Protein AF-0000000071207502 (afdb_homodimer)

pLDDT: mean 85.52, std 15.7, range [25.8, 98.62]

Nearest PDB structures (foldseek):
  4bac-assembly1_A-2  TM=7.062E-01  e=2.175E-16  Human spumaretrovirus
  8w2r-assembly1_I  TM=6.306E-01  e=4.645E-10  Human immunodeficiency virus 1
  8fnl-assembly1_G  TM=6.387E-01  e=2.301E-09  Homo sapiens
  8fno-assembly1_G  TM=5.955E-01  e=3.635E-09  Homo sapiens
  6put-assembly1_A-2  TM=7.379E-01  e=1.257E-07  Saccharolobus solfataricus P2

Foldseek 3Di:
DPPPPPPPPPPPPPPPPLDDLLRVLCCQACPPPHQNHLHALVRSQVVSVVSPDHSVNSVQNLLADCSHLQQPFFDDDDDDDDDADDFWQQEKEKDKDADQVLLVQEVQFGIWIWIATRLLRQIDIDTFNDLAQVRLLVSVVCVCVVVVGHHQEYEYAPDVSCVDPSNVVSCVVVNYHYDYADDPCGGVSVVVVSVVLVVVQVVVCVVVVGSYCNVCNVVSSVVQQQDADPQQRGHSVPDDRVCSVVSSCSNPVPPPPPPPDPQDDPDAFFFKKWFADDPDPPDDSRGRRTFLFIKTFHHWADDVPIWTWIAHPVRHTDPHIHGPSGIGTHDDDPPDDFAFPDFDDWDPDDPVGHTWTFTDGPRDDPVPTDIDHPVPHDPD/DPPPPDPPPPPPPPPPPLDDLLRVLCCQACPPVHQCHLHALVRSQVVSVVSPDHSVNSVQNLLADCSHLQQPFFDDDDDDDDDADDFWQQEKEKDKDADQVLLVQEVQFGIWIWIATRLLRQIDIDTFNDLAQVRNLVSVVCVCVVVVGHHQEYEYAPDVSCVDPSNVVSCVVVNYHYDYADDPCGRVSVVVVSVVLVVVQVVVCVVVVHSYCNVCNVVSSVVQQQDADPQQRGHSVPDDRVCSVVSSCSNPVPPPPPPPDDLDDPDAFFFKKWFADDPDPDDDSRGRRTFLFIKTFHHWDDDVNIWTWIAHPVRHTDPHIHGPSGIGTHDDDPPDDFAFPDFDDWDPDDPVGHTWTFTDGPRDDPVPTDIDHPVPHDPD

InterPro domains:
  IPR000953 Chromo/chromo shadow domain [PS50013] (338-380)
  IPR000953 Chromo/chromo shadow domain [SM00298] (337-380)
  IPR001584 Integrase, catalytic core [PF00665] (90-178)
  IPR001584 Integrase, catalytic core [PS50994] (69-244)
  IPR012337 Ribonuclease H-like superfamily [SSF53098] (81-236)
  IPR016197 Chromo-like domain superfamily [SSF54160] (331-378)
  IPR023780 Chromo domain [PF00385] (338-379)
  IPR036397 Ribonuclease H superfamily [G3DSA:3.30.420.10] (86-268)

Sequence (760 aa):
MAPRKKKTNWTRAKKKKKKSPSDILQETFYDPQAPAGYAGADQVRRQARRSGVKPQQVDQWLRRQPGYTLHRPVRRRFGRRRVRVDGLDEQWQADLADVRKLSQANDGNEYLLIALDVLSRYAFVRPIKKKNAATVARAFEDIFEESDRQPDALQTDEGTEFLNSTLRGVLKERGIRHFVVYGDTKAQIVERFIRTFKNRMWRYFTAHNTHRYMDILQDLVKGYNAGFHRSIQRSPDSVTHANAQDVWRHLYAEPEKPKKRRRRYRFKPGDQVRLSKKAEAFKKGYTPGWTEEIFVVQRRVPGWPPLYKIKEWDGTPLSGSFYEAELQPVTVDETDTFRVEEVIRRRRATRTRPAEVLVKWRGWPDKYNSWIPESNVQETMAPRKKKTNWTRAKKKKKKSPSDILQETFYDPQAPAGYAGADQVRRQARRSGVKPQQVDQWLRRQPGYTLHRPVRRRFGRRRVRVDGLDEQWQADLADVRKLSQANDGNEYLLIALDVLSRYAFVRPIKKKNAATVARAFEDIFEESDRQPDALQTDEGTEFLNSTLRGVLKERGIRHFVVYGDTKAQIVERFIRTFKNRMWRYFTAHNTHRYMDILQDLVKGYNAGFHRSIQRSPDSVTHANAQDVWRHLYAEPEKPKKRRRRYRFKPGDQVRLSKKAEAFKKGYTPGWTEEIFVVQRRVPGWPPLYKIKEWDGTPLSGSFYEAELQPVTVDETDTFRVEEVIRRRRATRTRPAEVLVKWRGWPDKYNSWIPESNVQET

Secondary structure (DSSP, 8-state):
--------------------HHHHHHHHHH-TTSTTTT--HHHHHHHHHTTT--HHHHHHHHTT-HHHHTTSPPP-----PPP---STTSEEEEEEEE-GGGGGGGTT--EEEEEEETTT--EEEEEES--SHHHHHHHHHHHHHHHT---SEEEE-S-TTTSSHHHHHHHHHTTPEEEE--STTTTHHHHHHHHHHHHHHHHHHHHHT----TTTHHHHHHHHHHS-BTTTTB-GGG--TTTHHHHHHHHHTS-----SS----S--TT-EEEEBPP--TT--TTS--B-SS-EEEEEEE-SSS-EEEEE-TTSPBPSS-EEGGGEEE----TTPPPPEEEEEEEE---SSS--EEEEEETTS-GGG-EEEEGGG----/--------------------HHHHHHHHHH-TTSTTTT--HHHHHHHHHTTT--HHHHHHHHTT-HHHHTTSPPP-----PPP---STTSEEEEEEEE-GGGGGGGTT--EEEEEEETTT--EEEEEES--SHHHHHHHHHHHHHHHT---SEEEE-S-TTTSSHHHHHHHHHTTPEEEE--STTTTHHHHHHHHHHHHHHHHHHHHHT----TTTHHHHHHHHHHS-BTTTTB-GGG--TTTHHHHHHHHHTS-----SS----S--TT-EEEEBPP--TT--TTS--B-SS-EEEEEEE-SSS-EEEEE-TTSPBPSS-EEGGGEEE----TTPPPPEEEEEEEE---SSS--EEEEEETTS-GGG-EEEEGGG----

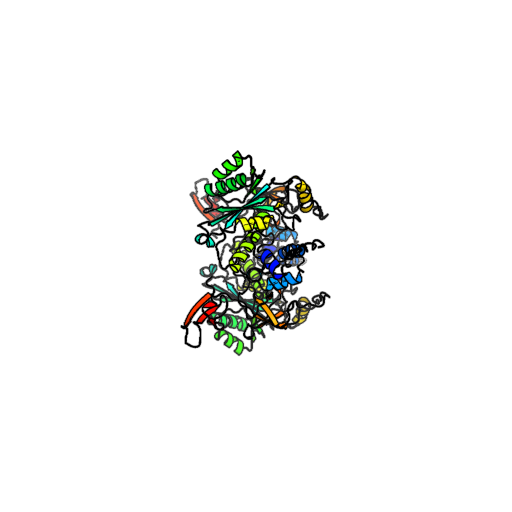Structure (mmCIF, N/CA/C/O backbone):
data_AF-0000000071207502-model_v1
#
loop_
_entity.id
_entity.type
_entity.pdbx_description
1 polymer 'Integrase catalytic domain-containing protein'
#
loop_
_atom_site.group_PDB
_atom_site.id
_atom_site.type_symbol
_atom_site.label_atom_id
_atom_site.label_alt_id
_atom_site.label_comp_id
_atom_site.label_asym_id
_atom_site.label_entity_id
_atom_site.label_seq_id
_atom_site.pdbx_PDB_ins_code
_atom_site.Cartn_x
_atom_site.Cartn_y
_atom_site.Cartn_z
_atom_site.occupancy
_atom_site.B_iso_or_equiv
_atom_site.auth_seq_id
_atom_site.auth_comp_id
_atom_site.auth_asym_id
_atom_site.auth_atom_id
_atom_site.pdbx_PDB_model_num
ATOM 1 N N . MET A 1 1 ? -0.063 92.562 19.547 1 25.8 1 MET A N 1
ATOM 2 C CA . MET A 1 1 ? 0.577 91.312 19.844 1 25.8 1 MET A CA 1
ATOM 3 C C . MET A 1 1 ? -0.204 90.125 19.219 1 25.8 1 MET A C 1
ATOM 5 O O . MET A 1 1 ? -1.366 89.875 19.562 1 25.8 1 MET A O 1
ATOM 9 N N . ALA A 1 2 ? 0.016 89.812 17.953 1 35.31 2 ALA A N 1
ATOM 10 C CA . ALA A 1 2 ? -0.794 88.875 17.125 1 35.31 2 ALA A CA 1
ATOM 11 C C . ALA A 1 2 ? -0.764 87.438 17.672 1 35.31 2 ALA A C 1
ATOM 13 O O . ALA A 1 2 ? 0.264 87 18.172 1 35.31 2 ALA A O 1
ATOM 14 N N . PRO A 1 3 ? -1.885 86.812 18.094 1 35.97 3 PRO A N 1
ATOM 15 C CA . PRO A 1 3 ? -1.936 85.5 18.719 1 35.97 3 PRO A CA 1
ATOM 16 C C . PRO A 1 3 ? -1.235 84.438 17.891 1 35.97 3 PRO A C 1
ATOM 18 O O . PRO A 1 3 ? -1.296 84.438 16.672 1 35.97 3 PRO A O 1
ATOM 21 N N . ARG A 1 4 ? -0.029 83.938 18.281 1 36.47 4 ARG A N 1
ATOM 22 C CA . ARG A 1 4 ? 0.771 82.875 17.656 1 36.47 4 ARG A CA 1
ATOM 23 C C . ARG A 1 4 ? -0.052 81.625 17.438 1 36.47 4 ARG A C 1
ATOM 25 O O . ARG A 1 4 ? -0.709 81.125 18.359 1 36.47 4 ARG A O 1
ATOM 32 N N . LYS A 1 5 ? -0.474 81.375 16.219 1 40.94 5 LYS A N 1
ATOM 33 C CA . LYS A 1 5 ? -1.163 80.188 15.758 1 40.94 5 LYS A CA 1
ATOM 34 C C . LYS A 1 5 ? -0.478 78.938 16.281 1 40.94 5 LYS A C 1
ATOM 36 O O . LYS A 1 5 ? 0.731 78.75 16.109 1 40.94 5 LYS A O 1
ATOM 41 N N . LYS A 1 6 ? -1.057 78.25 17.297 1 41 6 LYS A N 1
ATOM 42 C CA . LYS A 1 6 ? -0.699 76.938 17.859 1 41 6 LYS A CA 1
ATOM 43 C C . LYS A 1 6 ? -0.502 75.938 16.766 1 41 6 LYS A C 1
ATOM 45 O O . LYS A 1 6 ? -1.412 75.625 15.969 1 41 6 LYS A O 1
ATOM 50 N N . LYS A 1 7 ? 0.718 75.688 16.25 1 37.84 7 LYS A N 1
ATOM 51 C CA . LYS A 1 7 ? 1.095 74.562 15.359 1 37.84 7 LYS A CA 1
ATOM 52 C C . LYS A 1 7 ? 0.604 73.25 15.898 1 37.84 7 LYS A C 1
ATOM 54 O O . LYS A 1 7 ? 0.944 72.875 17.016 1 37.84 7 LYS A O 1
ATOM 59 N N . THR A 1 8 ? -0.601 72.75 15.547 1 32.12 8 THR A N 1
ATOM 60 C CA . THR A 1 8 ? -1.141 71.375 15.828 1 32.12 8 THR A CA 1
ATOM 61 C C . THR A 1 8 ? -0.14 70.312 15.445 1 32.12 8 THR A C 1
ATOM 63 O O . THR A 1 8 ? 0.386 70.312 14.328 1 32.12 8 THR A O 1
ATOM 66 N N . ASN A 1 9 ? 0.75 69.812 16.328 1 31.3 9 ASN A N 1
ATOM 67 C CA . ASN A 1 9 ? 1.609 68.625 16.219 1 31.3 9 ASN A CA 1
ATOM 68 C C . ASN A 1 9 ? 0.871 67.438 15.586 1 31.3 9 ASN A C 1
ATOM 70 O O . ASN A 1 9 ? -0.06 66.875 16.188 1 31.3 9 ASN A O 1
ATOM 74 N N . TRP A 1 10 ? 0.611 67.438 14.273 1 33.84 10 TRP A N 1
ATOM 75 C CA . TRP A 1 10 ? 0.141 66.25 13.586 1 33.84 10 TRP A CA 1
ATOM 76 C C . TRP A 1 10 ? 0.943 65 14.008 1 33.84 10 TRP A C 1
ATOM 78 O O . TRP A 1 10 ? 2.168 65 13.867 1 33.84 10 TRP A O 1
ATOM 88 N N . THR A 1 11 ? 0.712 64.438 15.195 1 33.5 11 THR A N 1
ATOM 89 C CA . THR A 1 11 ? 1.207 63.094 15.562 1 33.5 11 THR A CA 1
ATOM 90 C C . THR A 1 11 ? 1.251 62.188 14.344 1 33.5 11 THR A C 1
ATOM 92 O O . THR A 1 11 ? 0.241 62 13.656 1 33.5 11 THR A O 1
ATOM 95 N N . ARG A 1 12 ? 2.312 62.25 13.547 1 36.56 12 ARG A N 1
ATOM 96 C CA . ARG A 1 12 ? 2.572 61.25 12.508 1 36.56 12 ARG A CA 1
ATOM 97 C C . ARG A 1 12 ? 2.074 59.875 12.938 1 36.56 12 ARG A C 1
ATOM 99 O O . ARG A 1 12 ? 2.486 59.344 13.977 1 36.56 12 ARG A O 1
ATOM 106 N N . ALA A 1 13 ? 0.844 59.594 12.742 1 40.06 13 ALA A N 1
ATOM 107 C CA . ALA A 1 13 ? 0.322 58.25 12.867 1 40.06 13 ALA A CA 1
ATOM 108 C C . ALA A 1 13 ? 1.401 57.219 12.555 1 40.06 13 ALA A C 1
ATOM 110 O O . ALA A 1 13 ? 2.07 57.281 11.523 1 40.06 13 ALA A O 1
ATOM 111 N N . LYS A 1 14 ? 2.141 56.781 13.508 1 40.41 14 LYS A N 1
ATOM 112 C CA . LYS A 1 14 ? 3.051 55.625 13.422 1 40.41 14 LYS A CA 1
ATOM 113 C C . LYS A 1 14 ? 2.6 54.656 12.352 1 40.41 14 LYS A C 1
ATOM 115 O O . LYS A 1 14 ? 1.491 54.125 12.422 1 40.41 14 LYS A O 1
ATOM 120 N N . LYS A 1 15 ? 2.898 54.844 11.156 1 43.59 15 LYS A N 1
ATOM 121 C CA . LYS A 1 15 ? 2.697 53.938 10.016 1 43.59 15 LYS A CA 1
ATOM 122 C C . LYS A 1 15 ? 2.84 52.469 10.422 1 43.59 15 LYS A C 1
ATOM 124 O O . LYS A 1 15 ? 3.857 52.094 10.992 1 43.59 15 LYS A O 1
ATOM 129 N N . LYS A 1 16 ? 1.821 51.812 10.711 1 48.03 16 LYS A N 1
ATOM 130 C CA . LYS A 1 16 ? 1.766 50.375 10.93 1 48.03 16 LYS A CA 1
ATOM 131 C C . LYS A 1 16 ? 2.762 49.625 10.031 1 48.03 16 LYS A C 1
ATOM 133 O O . LYS A 1 16 ? 2.672 49.719 8.805 1 48.03 16 LYS A O 1
ATOM 138 N N . LYS A 1 17 ? 4.035 49.5 10.25 1 52.25 17 LYS A N 1
ATOM 139 C CA . LYS A 1 17 ? 5.152 48.875 9.57 1 52.25 17 LYS A CA 1
ATOM 140 C C . LYS A 1 17 ? 4.715 47.562 8.883 1 52.25 17 LYS A C 1
ATOM 142 O O . LYS A 1 17 ? 4.055 46.719 9.492 1 52.25 17 LYS A O 1
ATOM 147 N N . LYS A 1 18 ? 4.633 47.562 7.504 1 63.78 18 LYS A N 1
ATOM 148 C CA . LYS A 1 18 ? 4.312 46.438 6.625 1 63.78 18 LYS A CA 1
ATOM 149 C C . LYS A 1 18 ? 5.105 45.188 7.012 1 63.78 18 LYS A C 1
ATOM 151 O O . LYS A 1 18 ? 6.332 45.25 7.141 1 63.78 18 LYS A O 1
ATOM 156 N N . LYS A 1 19 ? 4.422 44.188 7.586 1 78.88 19 LYS A N 1
ATOM 157 C CA . LYS A 1 19 ? 5.055 42.938 8 1 78.88 19 LYS A CA 1
ATOM 158 C C . LYS A 1 19 ? 5.848 42.312 6.855 1 78.88 19 LYS A C 1
ATOM 160 O O . LYS A 1 19 ? 5.43 42.375 5.699 1 78.88 19 LYS A O 1
ATOM 165 N N . SER A 1 20 ? 7.086 41.969 7.105 1 89.56 20 SER A N 1
ATOM 166 C CA . SER A 1 20 ? 7.918 41.25 6.145 1 89.56 20 SER A CA 1
ATOM 167 C C . SER A 1 20 ? 7.277 39.938 5.727 1 89.56 20 SER A C 1
ATOM 169 O O . SER A 1 20 ? 6.438 39.375 6.449 1 89.56 20 SER A O 1
ATOM 171 N N . PRO A 1 21 ? 7.449 39.562 4.531 1 91.62 21 PRO A N 1
ATOM 172 C CA . PRO A 1 21 ? 6.926 38.25 4.09 1 91.62 21 PRO A CA 1
ATOM 173 C C . PRO A 1 21 ? 7.23 37.125 5.074 1 91.62 21 PRO A C 1
ATOM 175 O O . PRO A 1 21 ? 6.387 36.25 5.301 1 91.62 21 PRO A O 1
ATOM 178 N N . SER A 1 22 ? 8.344 37.156 5.633 1 91.62 22 SER A N 1
ATOM 179 C CA . SER A 1 22 ? 8.727 36.125 6.594 1 91.62 22 SER A CA 1
ATOM 180 C C . SER A 1 22 ? 7.832 36.188 7.828 1 91.62 22 SER A C 1
ATOM 182 O O . SER A 1 22 ? 7.43 35.125 8.344 1 91.62 22 SER A O 1
ATOM 184 N N . ASP A 1 23 ? 7.504 37.344 8.258 1 92.5 23 ASP A N 1
ATOM 185 C CA . ASP A 1 23 ? 6.629 37.5 9.422 1 92.5 23 ASP A CA 1
ATOM 186 C C . ASP A 1 23 ? 5.219 37 9.109 1 92.5 23 ASP A C 1
ATOM 188 O O . ASP A 1 23 ? 4.598 36.312 9.938 1 92.5 23 ASP A O 1
ATOM 192 N N . ILE A 1 24 ? 4.844 37.344 7.973 1 94.19 24 ILE A N 1
ATOM 193 C CA . ILE A 1 24 ? 3.523 36.906 7.535 1 94.19 24 ILE A CA 1
ATOM 194 C C . ILE A 1 24 ? 3.471 35.375 7.484 1 94.19 24 ILE A C 1
ATOM 196 O O . ILE A 1 24 ? 2.508 34.75 7.961 1 94.19 24 ILE A O 1
ATOM 200 N N . LEU A 1 25 ? 4.477 34.781 6.969 1 95.31 25 LEU A N 1
ATOM 201 C CA . LEU A 1 25 ? 4.508 33.344 6.801 1 95.31 25 LEU A CA 1
ATOM 202 C C . LEU A 1 25 ? 4.648 32.625 8.148 1 95.31 25 LEU A C 1
ATOM 204 O O . LEU A 1 25 ? 4.102 31.547 8.344 1 95.31 25 LEU A O 1
ATOM 208 N N . GLN A 1 26 ? 5.328 33.281 9.039 1 94.5 26 GLN A N 1
ATOM 209 C CA . GLN A 1 26 ? 5.449 32.75 10.383 1 94.5 26 GLN A CA 1
ATOM 210 C C . GLN A 1 26 ? 4.09 32.625 11.055 1 94.5 26 GLN A C 1
ATOM 212 O O . GLN A 1 26 ? 3.762 31.594 11.641 1 94.5 26 GLN A O 1
ATOM 217 N N . GLU A 1 27 ? 3.361 33.625 10.898 1 93.44 27 GLU A N 1
ATOM 218 C CA . GLU A 1 27 ? 2.029 33.656 11.492 1 93.44 27 GLU A CA 1
ATOM 219 C C . GLU A 1 27 ? 1.081 32.719 10.758 1 93.44 27 GLU A C 1
ATOM 221 O O . GLU A 1 27 ? 0.257 32.031 11.375 1 93.44 27 GLU A O 1
ATOM 226 N N . THR A 1 28 ? 1.205 32.688 9.516 1 94.06 28 THR A N 1
ATOM 227 C CA . THR A 1 28 ? 0.326 31.906 8.664 1 94.06 28 THR A CA 1
ATOM 228 C C . THR A 1 28 ? 0.538 30.422 8.906 1 94.06 28 THR A C 1
ATOM 230 O O . THR A 1 28 ? -0.424 29.656 8.969 1 94.06 28 THR A O 1
ATOM 233 N N . PHE A 1 29 ? 1.792 30.094 9.148 1 95.44 29 PHE A N 1
ATOM 234 C CA . PHE A 1 29 ? 2.119 28.672 9.195 1 95.44 29 PHE A CA 1
ATOM 235 C C . PHE A 1 29 ? 2.17 28.188 10.641 1 95.44 29 PHE A C 1
ATOM 237 O O . PHE A 1 29 ? 1.724 27.078 10.938 1 95.44 29 PHE A O 1
ATOM 244 N N . TYR A 1 30 ? 2.588 28.922 11.547 1 95.06 30 TYR A N 1
ATOM 245 C CA . TYR A 1 30 ? 2.893 28.391 12.867 1 95.06 30 TYR A CA 1
ATOM 246 C C . TYR A 1 30 ? 1.777 28.703 13.859 1 95.06 30 TYR A C 1
ATOM 248 O O . TYR A 1 30 ? 1.851 28.328 15.031 1 95.06 30 TYR A O 1
ATOM 256 N N . ASP A 1 31 ? 0.747 29.344 13.406 1 95.06 31 ASP A N 1
ATOM 257 C CA . ASP A 1 31 ? -0.442 29.547 14.234 1 95.06 31 ASP A CA 1
ATOM 258 C C . ASP A 1 31 ? -1.463 28.438 14.008 1 95.06 31 ASP A C 1
ATOM 260 O O . ASP A 1 31 ? -2.07 28.344 12.938 1 95.06 31 ASP A O 1
ATOM 264 N N . PRO A 1 32 ? -1.688 27.656 14.992 1 94.56 32 PRO A N 1
ATOM 265 C CA . PRO A 1 32 ? -2.613 26.531 14.828 1 94.56 32 PRO A CA 1
ATOM 266 C C . PRO A 1 32 ? -4.035 26.984 14.492 1 94.56 32 PRO A C 1
ATOM 268 O O . PRO A 1 32 ? -4.785 26.234 13.859 1 94.56 32 PRO A O 1
ATOM 271 N N . GLN A 1 33 ? -4.402 28.172 14.898 1 94.81 33 GLN A N 1
ATOM 272 C CA . GLN A 1 33 ? -5.754 28.672 14.656 1 94.81 33 GLN A CA 1
ATOM 273 C C . GLN A 1 33 ? -5.902 29.219 13.242 1 94.81 33 GLN A C 1
ATOM 275 O O . GLN A 1 33 ? -7.016 29.406 12.758 1 94.81 33 GLN A O 1
ATOM 280 N N . ALA A 1 34 ? -4.773 29.5 12.656 1 95.06 34 ALA A N 1
ATOM 281 C CA . ALA A 1 34 ? -4.809 30.078 11.312 1 95.06 34 ALA A CA 1
ATOM 282 C C . ALA A 1 34 ? -5.281 29.047 10.289 1 95.06 34 ALA A C 1
ATOM 284 O O . ALA A 1 34 ? -4.992 27.844 10.422 1 95.06 34 ALA A O 1
ATOM 285 N N . PRO A 1 35 ? -5.902 29.469 9.25 1 94.88 35 PRO A N 1
ATOM 286 C CA . PRO A 1 35 ? -6.422 28.578 8.211 1 94.88 35 PRO A CA 1
ATOM 287 C C . PRO A 1 35 ? -5.34 27.688 7.594 1 94.88 35 PRO A C 1
ATOM 289 O O . PRO A 1 35 ? -5.609 26.562 7.199 1 94.88 35 PRO A O 1
ATOM 292 N N . ALA A 1 36 ? -4.188 28.219 7.5 1 95.31 36 ALA A N 1
ATOM 293 C CA . ALA A 1 36 ? -3.102 27.453 6.891 1 95.31 36 ALA A CA 1
ATOM 294 C C . ALA A 1 36 ? -2.102 26.984 7.945 1 95.31 36 ALA A C 1
ATOM 296 O O . ALA A 1 36 ? -0.955 26.672 7.625 1 95.31 36 ALA A O 1
ATOM 297 N N . GLY A 1 37 ? -2.553 26.984 9.18 1 95.31 37 GLY A N 1
ATOM 298 C CA . GLY A 1 37 ? -1.663 26.547 10.242 1 95.31 37 GLY A CA 1
ATOM 299 C C . GLY A 1 37 ? -1.206 25.109 10.078 1 95.31 37 GLY A C 1
ATOM 300 O O . GLY A 1 37 ? -2.025 24.188 10.086 1 95.31 37 GLY A O 1
ATOM 301 N N . TYR A 1 38 ? 0.092 24.938 9.945 1 95.12 38 TYR A N 1
ATOM 302 C CA . TYR A 1 38 ? 0.731 23.641 9.82 1 95.12 38 TYR A CA 1
ATOM 303 C C . TYR A 1 38 ? 0.118 22.844 8.672 1 95.12 38 TYR A C 1
ATOM 305 O O . TYR A 1 38 ? 0.012 21.609 8.75 1 95.12 38 TYR A O 1
ATOM 313 N N . ALA A 1 39 ? -0.425 23.5 7.719 1 94.25 39 ALA A N 1
ATOM 314 C CA . ALA A 1 39 ? -1.033 22.875 6.547 1 94.25 39 ALA A CA 1
ATOM 315 C C . ALA A 1 39 ? 0.004 22.641 5.453 1 94.25 39 ALA A C 1
ATOM 317 O O . ALA A 1 39 ? 1.207 22.766 5.691 1 94.25 39 ALA A O 1
ATOM 318 N N . GLY A 1 40 ? -0.476 22.203 4.328 1 91.69 40 GLY A N 1
ATOM 319 C CA . GLY A 1 40 ? 0.385 21.969 3.178 1 91.69 40 GLY A CA 1
ATOM 320 C C . GLY A 1 40 ? 0.745 23.25 2.439 1 91.69 40 GLY A C 1
ATOM 321 O O . GLY A 1 40 ? 0.184 24.312 2.713 1 91.69 40 GLY A O 1
ATOM 322 N N . ALA A 1 41 ? 1.619 23.094 1.505 1 93.12 41 ALA A N 1
ATOM 323 C CA . ALA A 1 41 ? 2.182 24.234 0.796 1 93.12 41 ALA A CA 1
ATOM 324 C C . ALA A 1 41 ? 1.098 25 0.05 1 93.12 41 ALA A C 1
ATOM 326 O O . ALA A 1 41 ? 1.091 26.234 0.051 1 93.12 41 ALA A O 1
ATOM 327 N N . ASP A 1 42 ? 0.21 24.328 -0.511 1 93.06 42 ASP A N 1
ATOM 328 C CA . ASP A 1 42 ? -0.824 24.984 -1.311 1 93.06 42 ASP A CA 1
ATOM 329 C C . ASP A 1 42 ? -1.712 25.875 -0.444 1 93.06 42 ASP A C 1
ATOM 331 O O . ASP A 1 42 ? -2.072 26.984 -0.847 1 93.06 42 ASP A O 1
ATOM 335 N N . GLN A 1 43 ? -2.039 25.406 0.698 1 93.88 43 GLN A N 1
ATOM 336 C CA . GLN A 1 43 ? -2.857 26.188 1.617 1 93.88 43 GLN A CA 1
ATOM 337 C C . GLN A 1 43 ? -2.105 27.422 2.105 1 93.88 43 GLN A C 1
ATOM 339 O O . GLN A 1 43 ? -2.684 28.5 2.217 1 93.88 43 GLN A O 1
ATOM 344 N N . VAL A 1 44 ? -0.871 27.25 2.355 1 95.19 44 VAL A N 1
ATOM 345 C CA . VAL A 1 44 ? -0.052 28.359 2.814 1 95.19 44 VAL A CA 1
ATOM 346 C C . VAL A 1 44 ? 0.069 29.406 1.705 1 95.19 44 VAL A C 1
ATOM 348 O O . VAL A 1 44 ? -0.078 30.609 1.953 1 95.19 44 VAL A O 1
ATOM 351 N N . ARG A 1 45 ? 0.27 28.984 0.492 1 95.94 45 ARG A N 1
ATOM 352 C CA . ARG A 1 45 ? 0.36 29.891 -0.647 1 95.94 45 ARG A CA 1
ATOM 353 C C . ARG A 1 45 ? -0.928 30.688 -0.814 1 95.94 45 ARG A C 1
ATOM 355 O O . ARG A 1 45 ? -0.888 31.906 -1.026 1 95.94 45 ARG A O 1
ATOM 362 N N . ARG A 1 46 ? -1.974 29.969 -0.712 1 94.19 46 ARG A N 1
ATOM 363 C CA . ARG A 1 46 ? -3.273 30.594 -0.886 1 94.19 46 ARG A CA 1
ATOM 364 C C . ARG A 1 46 ? -3.496 31.688 0.168 1 94.19 46 ARG A C 1
ATOM 366 O O . ARG A 1 46 ? -3.916 32.781 -0.156 1 94.19 46 ARG A O 1
ATOM 373 N N . GLN A 1 47 ? -3.248 31.359 1.382 1 93.38 47 GLN A N 1
ATOM 374 C CA . GLN A 1 47 ? -3.447 32.312 2.471 1 93.38 47 GLN A CA 1
ATOM 375 C C . GLN A 1 47 ? -2.475 33.469 2.363 1 93.38 47 GLN A C 1
ATOM 377 O O . GLN A 1 47 ? -2.855 34.625 2.584 1 93.38 47 GLN A O 1
ATOM 382 N N . ALA A 1 48 ? -1.238 33.188 2.014 1 94.25 48 ALA A N 1
ATOM 383 C CA . ALA A 1 48 ? -0.203 34.219 1.934 1 94.25 48 ALA A CA 1
ATOM 384 C C . ALA A 1 48 ? -0.457 35.156 0.762 1 94.25 48 ALA A C 1
ATOM 386 O O . ALA A 1 48 ? -0.101 36.344 0.82 1 94.25 48 ALA A O 1
ATOM 387 N N . ARG A 1 49 ? -1.03 34.625 -0.241 1 93.75 49 ARG A N 1
ATOM 388 C CA . ARG A 1 49 ? -1.344 35.438 -1.409 1 93.75 49 ARG A CA 1
ATOM 389 C C . ARG A 1 49 ? -2.264 36.594 -1.038 1 93.75 49 ARG A C 1
ATOM 391 O O . ARG A 1 49 ? -2.154 37.688 -1.6 1 93.75 49 ARG A O 1
ATOM 398 N N . ARG A 1 50 ? -3.111 36.375 -0.125 1 91 50 ARG A N 1
ATOM 399 C CA . ARG A 1 50 ? -4.039 37.406 0.336 1 91 50 ARG A CA 1
ATOM 400 C C . ARG A 1 50 ? -3.293 38.562 0.979 1 91 50 ARG A C 1
ATOM 402 O O . ARG A 1 50 ? -3.791 39.719 1.002 1 91 50 ARG A O 1
ATOM 409 N N . SER A 1 51 ? -2.094 38.312 1.436 1 91.69 51 SER A N 1
ATOM 410 C CA . SER A 1 51 ? -1.284 39.344 2.088 1 91.69 51 SER A CA 1
ATOM 411 C C 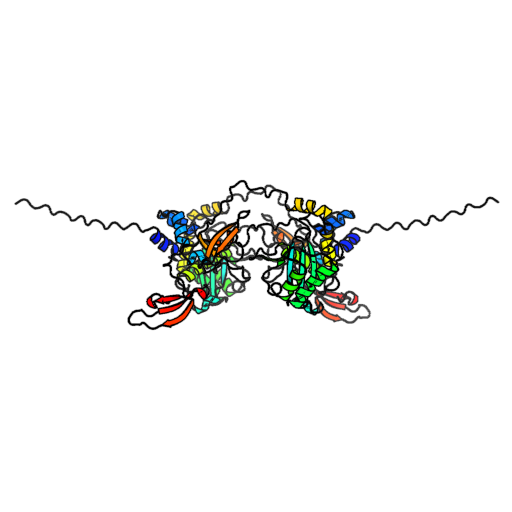. SER A 1 51 ? -0.17 39.812 1.17 1 91.69 51 SER A C 1
ATOM 413 O O . SER A 1 51 ? 0.783 40.469 1.627 1 91.69 51 SER A O 1
ATOM 415 N N . GLY A 1 52 ? -0.159 39.344 -0.057 1 91.94 52 GLY A N 1
ATOM 416 C CA . GLY A 1 52 ? 0.75 39.875 -1.061 1 91.94 52 GLY A CA 1
ATOM 417 C C . GLY A 1 52 ? 2.053 39.094 -1.151 1 91.94 52 GLY A C 1
ATOM 418 O O . GLY A 1 52 ? 3.021 39.562 -1.751 1 91.94 52 GLY A O 1
ATOM 419 N N . VAL A 1 53 ? 2.16 37.969 -0.502 1 95.62 53 VAL A N 1
ATOM 420 C CA . VAL A 1 53 ? 3.381 37.188 -0.562 1 95.62 53 VAL A CA 1
ATOM 421 C C . VAL A 1 53 ? 3.354 36.281 -1.8 1 95.62 53 VAL A C 1
ATOM 423 O O . VAL A 1 53 ? 2.361 35.594 -2.053 1 95.62 53 VAL A O 1
ATOM 426 N N . LYS A 1 54 ? 4.41 36.281 -2.574 1 95.06 54 LYS A N 1
ATOM 427 C CA . LYS A 1 54 ? 4.504 35.5 -3.801 1 95.06 54 LYS A CA 1
ATOM 428 C C . LYS A 1 54 ? 4.73 34.031 -3.494 1 95.06 54 LYS A C 1
ATOM 430 O O . LYS A 1 54 ? 5.359 33.688 -2.488 1 95.06 54 LYS A O 1
ATOM 435 N N . PRO A 1 55 ? 4.199 33.156 -4.391 1 95.06 55 PRO A N 1
ATOM 436 C CA . PRO A 1 55 ? 4.344 31.719 -4.18 1 95.06 55 PRO A CA 1
ATOM 437 C C . PRO A 1 55 ? 5.805 31.281 -4.051 1 95.06 55 PRO A C 1
ATOM 439 O O . PRO A 1 55 ? 6.117 30.391 -3.258 1 95.06 55 PRO A O 1
ATOM 442 N N . GLN A 1 56 ? 6.613 31.906 -4.754 1 94.19 56 GLN A N 1
ATOM 443 C CA . GLN A 1 56 ? 8.023 31.547 -4.699 1 94.19 56 GLN A CA 1
ATOM 444 C C . GLN A 1 56 ? 8.617 31.844 -3.322 1 94.19 56 GLN A C 1
ATOM 446 O O . GLN A 1 56 ? 9.445 31.078 -2.818 1 94.19 56 GLN A O 1
ATOM 451 N N . GLN A 1 57 ? 8.203 32.906 -2.787 1 95.19 57 GLN A N 1
ATOM 452 C CA . GLN A 1 57 ? 8.656 33.281 -1.452 1 95.19 57 GLN A CA 1
ATOM 453 C C . GLN A 1 57 ? 8.172 32.281 -0.407 1 95.19 57 GLN A C 1
ATOM 455 O O . GLN A 1 57 ? 8.898 31.969 0.537 1 95.19 57 GLN A O 1
ATOM 460 N N . VAL A 1 58 ? 6.969 31.812 -0.625 1 96.25 58 VAL A N 1
ATOM 461 C CA . VAL A 1 58 ? 6.406 30.828 0.281 1 96.25 58 VAL A CA 1
ATOM 462 C C . VAL A 1 58 ? 7.234 29.547 0.224 1 96.25 58 VAL A C 1
ATOM 464 O O . VAL A 1 58 ? 7.617 29 1.261 1 96.25 58 VAL A O 1
ATOM 467 N N . ASP A 1 59 ? 7.516 29.125 -0.987 1 95 59 ASP A N 1
ATOM 468 C CA . ASP A 1 59 ? 8.273 27.891 -1.179 1 95 59 ASP A CA 1
ATOM 469 C C . ASP A 1 59 ? 9.656 28 -0.549 1 95 59 ASP A C 1
ATOM 471 O O . ASP A 1 59 ? 10.109 27.062 0.12 1 95 59 ASP A O 1
ATOM 475 N N . GLN A 1 60 ? 10.281 29.141 -0.748 1 94.06 60 GLN A N 1
ATOM 476 C CA . GLN A 1 60 ? 11.609 29.344 -0.18 1 94.06 60 GLN A CA 1
ATOM 477 C C . GLN A 1 60 ? 11.562 29.328 1.345 1 94.06 60 GLN A C 1
ATOM 479 O O . GLN A 1 60 ? 12.453 28.781 1.993 1 94.06 60 GLN A O 1
ATOM 484 N N . TRP A 1 61 ? 10.57 29.922 1.814 1 95.06 61 TRP A N 1
ATOM 485 C CA . TRP A 1 61 ? 10.422 29.984 3.266 1 95.06 61 TRP A CA 1
ATOM 486 C C . TRP A 1 61 ? 10.141 28.594 3.836 1 95.06 61 TRP A C 1
ATOM 488 O O . TRP A 1 61 ? 10.719 28.203 4.855 1 95.06 61 TRP A O 1
ATOM 498 N N . LEU A 1 62 ? 9.25 27.844 3.223 1 95.44 62 LEU A N 1
ATOM 499 C CA . LEU A 1 62 ? 8.875 26.516 3.693 1 95.44 62 LEU A CA 1
ATOM 500 C C . LEU A 1 62 ? 10.078 25.578 3.682 1 95.44 62 LEU A C 1
ATOM 502 O O . LEU A 1 62 ? 10.188 24.703 4.539 1 95.44 62 LEU A O 1
ATOM 506 N N . ARG A 1 63 ? 10.961 25.75 2.783 1 94.12 63 ARG A N 1
ATOM 507 C CA . ARG A 1 63 ? 12.148 24.922 2.67 1 94.12 63 ARG A CA 1
ATOM 508 C C . ARG A 1 63 ? 13.039 25.062 3.902 1 94.12 63 ARG A C 1
ATOM 510 O O . ARG A 1 63 ? 13.891 24.203 4.164 1 94.12 63 ARG A O 1
ATOM 517 N N . ARG A 1 64 ? 12.828 26.125 4.621 1 92.69 64 ARG A N 1
ATOM 518 C CA . ARG A 1 64 ? 13.656 26.375 5.793 1 92.69 64 ARG A CA 1
ATOM 519 C C . ARG A 1 64 ? 12.992 25.859 7.062 1 92.69 64 ARG A C 1
ATOM 521 O O . ARG A 1 64 ? 13.562 25.953 8.148 1 92.69 64 ARG A O 1
ATOM 528 N N . GLN A 1 65 ? 11.773 25.344 6.906 1 91.56 65 GLN A N 1
ATOM 529 C CA . GLN A 1 65 ? 11.008 24.922 8.078 1 91.56 65 GLN A CA 1
ATOM 530 C C . GLN A 1 65 ? 11.062 23.406 8.258 1 91.56 65 GLN A C 1
ATOM 532 O O . GLN A 1 65 ? 10.469 22.656 7.477 1 91.56 65 GLN A O 1
ATOM 537 N N . PRO A 1 66 ? 11.703 22.906 9.258 1 88.25 66 PRO A N 1
ATOM 538 C CA . PRO A 1 66 ? 11.727 21.453 9.492 1 88.25 66 PRO A CA 1
ATOM 539 C C . PRO A 1 66 ? 10.328 20.875 9.688 1 88.25 66 PRO A C 1
ATOM 541 O O . PRO A 1 66 ? 10.078 19.734 9.289 1 88.25 66 PRO A O 1
ATOM 544 N N . GLY A 1 67 ? 9.492 21.656 10.312 1 87.88 67 GLY A N 1
ATOM 545 C CA . GLY A 1 67 ? 8.125 21.188 10.516 1 87.88 67 GLY A CA 1
ATOM 546 C C . GLY A 1 67 ? 7.41 20.875 9.211 1 87.88 67 GLY A C 1
ATOM 547 O O . GLY A 1 67 ? 6.504 20.031 9.188 1 87.88 67 GLY A O 1
ATOM 548 N N . TYR A 1 68 ? 7.809 21.5 8.203 1 91.44 68 TYR A N 1
ATOM 549 C CA . TYR A 1 68 ? 7.215 21.25 6.895 1 91.44 68 TYR A CA 1
ATOM 550 C C . TYR A 1 68 ? 8.016 20.219 6.121 1 91.44 68 TYR A C 1
ATOM 552 O O . TYR A 1 68 ? 7.465 19.219 5.645 1 91.44 68 TYR A O 1
ATOM 560 N N . THR A 1 69 ? 9.289 20.344 5.984 1 92.12 69 THR A N 1
ATOM 561 C CA . THR A 1 69 ? 10.133 19.547 5.094 1 92.12 69 THR A CA 1
ATOM 562 C C . THR A 1 69 ? 10.203 18.094 5.559 1 92.12 69 THR A C 1
ATOM 564 O O . THR A 1 69 ? 10.297 17.188 4.742 1 92.12 69 THR A O 1
ATOM 567 N N . LEU A 1 70 ? 10.117 17.875 6.852 1 89.88 70 LEU A N 1
ATOM 568 C CA . LEU A 1 70 ? 10.227 16.531 7.387 1 89.88 70 LEU A CA 1
ATOM 569 C C . LEU A 1 70 ? 8.922 15.766 7.215 1 89.88 70 LEU A C 1
ATOM 571 O O . LEU A 1 70 ? 8.898 14.531 7.297 1 89.88 70 LEU A O 1
ATOM 575 N N . HIS A 1 71 ? 7.84 16.5 7.012 1 90.06 71 HIS A N 1
ATOM 576 C CA . HIS A 1 71 ? 6.535 15.844 7.035 1 90.06 71 HIS A CA 1
ATOM 577 C C . HIS A 1 71 ? 5.859 15.914 5.668 1 90.06 71 HIS A C 1
ATOM 579 O O . HIS A 1 71 ? 4.688 15.57 5.531 1 90.06 71 HIS A O 1
ATOM 585 N N . ARG A 1 72 ? 6.547 16.438 4.703 1 88.94 72 ARG A N 1
ATOM 586 C CA . ARG A 1 72 ? 5.992 16.375 3.355 1 88.94 72 ARG A CA 1
ATOM 587 C C . ARG A 1 72 ? 5.684 14.938 2.951 1 88.94 72 ARG A C 1
ATOM 589 O O . ARG A 1 72 ? 6.461 14.023 3.24 1 88.94 72 ARG A O 1
ATOM 596 N N . PRO A 1 73 ? 4.551 14.711 2.387 1 85.25 73 PRO A N 1
ATOM 597 C CA . PRO A 1 73 ? 4.223 13.344 1.986 1 85.25 73 PRO A CA 1
ATOM 598 C C . PRO A 1 73 ? 5.242 12.75 1.016 1 85.25 73 PRO A C 1
ATOM 600 O O . PRO A 1 73 ? 5.664 13.422 0.073 1 85.25 73 PRO A O 1
ATOM 603 N N . VAL A 1 74 ? 5.625 11.578 1.247 1 86 74 VAL A N 1
ATOM 604 C CA . VAL A 1 74 ? 6.598 10.883 0.412 1 86 74 VAL A CA 1
ATOM 605 C C . VAL A 1 74 ? 5.875 10.141 -0.71 1 86 74 VAL A C 1
ATOM 607 O O . VAL A 1 74 ? 4.879 9.453 -0.469 1 86 74 VAL A O 1
ATOM 610 N N . ARG A 1 75 ? 6.359 10.273 -1.869 1 81.88 75 ARG A N 1
ATOM 611 C CA . ARG A 1 75 ? 5.844 9.508 -3.002 1 81.88 75 ARG A CA 1
ATOM 612 C C . ARG A 1 75 ? 6.562 8.172 -3.137 1 81.88 75 ARG A C 1
ATOM 614 O O . ARG A 1 75 ? 7.766 8.133 -3.414 1 81.88 75 ARG A O 1
ATOM 621 N N . ARG A 1 76 ? 5.805 7.207 -3.027 1 76.62 76 ARG A N 1
ATOM 622 C CA . ARG A 1 76 ? 6.438 5.891 -3.031 1 76.62 76 ARG A CA 1
ATOM 623 C C . ARG A 1 76 ? 6.305 5.223 -4.398 1 76.62 76 ARG A C 1
ATOM 625 O O . ARG A 1 76 ? 7.148 4.41 -4.781 1 76.62 76 ARG A O 1
ATOM 632 N N . ARG A 1 77 ? 5.312 5.555 -5.012 1 77.69 77 ARG A N 1
ATOM 633 C CA . ARG A 1 77 ? 5.109 4.969 -6.332 1 77.69 77 ARG A CA 1
ATOM 634 C C . ARG A 1 77 ? 5.406 5.98 -7.434 1 77.69 77 ARG A C 1
ATOM 636 O O . ARG A 1 77 ? 4.758 7.027 -7.516 1 77.69 77 ARG A O 1
ATOM 643 N N . PHE A 1 78 ? 6.492 5.723 -8.156 1 81.56 78 PHE A N 1
ATOM 644 C CA . PHE A 1 78 ? 6.879 6.59 -9.266 1 81.56 78 PHE A CA 1
ATOM 645 C C . PHE A 1 78 ? 7.652 5.809 -10.32 1 81.56 78 PHE A C 1
ATOM 647 O O . PHE A 1 78 ? 8.055 4.668 -10.086 1 81.56 78 PHE A O 1
ATOM 654 N N . GLY A 1 79 ? 7.695 6.406 -11.477 1 78.25 79 GLY A N 1
ATOM 655 C CA . GLY A 1 79 ? 8.391 5.75 -12.57 1 78.25 79 GLY A CA 1
ATOM 656 C C . GLY A 1 79 ? 9.883 5.59 -12.32 1 78.25 79 GLY A C 1
ATOM 657 O O . GLY A 1 79 ? 10.531 6.496 -11.789 1 78.25 79 GLY A O 1
ATOM 658 N N . ARG A 1 80 ? 10.383 4.406 -12.688 1 80.19 80 ARG A N 1
ATOM 659 C CA . ARG A 1 80 ? 11.805 4.113 -12.523 1 80.19 80 ARG A CA 1
ATOM 660 C C . ARG A 1 80 ? 12.422 3.652 -13.836 1 80.19 80 ARG A C 1
ATOM 662 O O . ARG A 1 80 ? 11.711 3.295 -14.781 1 80.19 80 ARG A O 1
ATOM 669 N N . ARG A 1 81 ? 13.711 3.76 -13.852 1 78.12 81 ARG A N 1
ATOM 670 C CA . ARG A 1 81 ? 14.43 3.32 -15.047 1 78.12 81 ARG A CA 1
ATOM 671 C C . ARG A 1 81 ? 14.344 1.807 -15.203 1 78.12 81 ARG A C 1
ATOM 673 O O . ARG A 1 81 ? 14.383 1.069 -14.219 1 78.12 81 ARG A O 1
ATOM 680 N N . ARG A 1 82 ? 14.336 1.466 -16.5 1 76.44 82 ARG A N 1
ATOM 681 C CA . ARG A 1 82 ? 14.383 0.04 -16.812 1 76.44 82 ARG A CA 1
ATOM 682 C C . ARG A 1 82 ? 15.812 -0.49 -16.766 1 76.44 82 ARG A C 1
ATOM 684 O O . ARG A 1 82 ? 16.75 0.206 -17.141 1 76.44 82 ARG A O 1
ATOM 691 N N . VAL A 1 83 ? 15.953 -1.669 -16.297 1 77.94 83 VAL A N 1
ATOM 692 C CA . VAL A 1 83 ? 17.25 -2.342 -16.375 1 77.94 83 VAL A CA 1
ATOM 693 C C . VAL A 1 83 ? 17.5 -2.83 -17.797 1 77.94 83 VAL A C 1
ATOM 695 O O . VAL A 1 83 ? 16.688 -3.576 -18.359 1 77.94 83 VAL A O 1
ATOM 698 N N . ARG A 1 84 ? 18.578 -2.309 -18.344 1 82.62 84 ARG A N 1
ATOM 699 C CA . ARG A 1 84 ? 18.891 -2.701 -19.703 1 82.62 84 ARG A CA 1
ATOM 700 C C . ARG A 1 84 ? 20.172 -3.537 -19.766 1 82.62 84 ARG A C 1
ATOM 702 O O . ARG A 1 84 ? 21.141 -3.242 -19.062 1 82.62 84 ARG A O 1
ATOM 709 N N . VAL A 1 85 ? 20.016 -4.633 -20.469 1 90.06 85 VAL A N 1
ATOM 710 C CA . VAL A 1 85 ? 21.188 -5.488 -20.703 1 90.06 85 VAL A CA 1
ATOM 711 C C . VAL A 1 85 ? 21.375 -5.695 -22.203 1 90.06 85 VAL A C 1
ATOM 713 O O . VAL A 1 85 ? 20.438 -5.508 -22.984 1 90.06 85 VAL A O 1
ATOM 716 N N . ASP A 1 86 ? 22.516 -6.109 -22.562 1 89.12 86 ASP A N 1
ATOM 717 C CA . ASP A 1 86 ? 22.828 -6.184 -23.984 1 89.12 86 ASP A CA 1
ATOM 718 C C . ASP A 1 86 ? 22.703 -7.613 -24.5 1 89.12 86 ASP A C 1
ATOM 720 O O . ASP A 1 86 ? 22.516 -7.828 -25.703 1 89.12 86 ASP A O 1
ATOM 724 N N . GLY A 1 87 ? 22.828 -8.547 -23.641 1 93.06 87 GLY A N 1
ATOM 725 C CA . GLY A 1 87 ? 22.812 -9.914 -24.156 1 93.06 87 GLY A CA 1
ATOM 726 C C . GLY A 1 87 ? 22.469 -10.938 -23.078 1 93.06 87 GLY A C 1
ATOM 727 O O . GLY A 1 87 ? 22.25 -10.578 -21.922 1 93.06 87 GLY A O 1
ATOM 728 N N . LEU A 1 88 ? 22.453 -12.164 -23.625 1 95.88 88 LEU A N 1
ATOM 729 C CA . LEU A 1 88 ? 22.156 -13.297 -22.766 1 95.88 88 LEU A CA 1
ATOM 730 C C . LEU A 1 88 ? 23.25 -13.492 -21.734 1 95.88 88 LEU A C 1
ATOM 732 O O . LEU A 1 88 ? 24.438 -13.406 -22.047 1 95.88 88 LEU A O 1
ATOM 736 N N . ASP A 1 89 ? 22.938 -13.672 -20.438 1 97.19 89 ASP A N 1
ATOM 737 C CA . ASP A 1 89 ? 23.828 -13.961 -19.328 1 97.19 89 ASP A CA 1
ATOM 738 C C . ASP A 1 89 ? 24.781 -12.797 -19.062 1 97.19 89 ASP A C 1
ATOM 740 O O . ASP A 1 89 ? 25.828 -12.977 -18.438 1 97.19 89 ASP A O 1
ATOM 744 N N . GLU A 1 90 ? 24.406 -11.664 -19.562 1 96.69 90 GLU A N 1
ATOM 745 C CA . GLU A 1 90 ? 25.203 -10.492 -19.219 1 96.69 90 GLU A CA 1
ATOM 746 C C . GLU A 1 90 ? 25 -10.102 -17.75 1 96.69 90 GLU A C 1
ATOM 748 O O . GLU A 1 90 ? 25.969 -9.805 -17.047 1 96.69 90 GLU A O 1
ATOM 753 N N . GLN A 1 91 ? 23.766 -10.156 -17.406 1 96.31 91 GLN A N 1
ATOM 754 C CA . GLN A 1 91 ? 23.438 -9.781 -16.031 1 96.31 91 GLN A CA 1
ATOM 755 C C . GLN A 1 91 ? 22.328 -10.664 -15.469 1 96.31 91 GLN A C 1
ATOM 757 O O . GLN A 1 91 ? 21.328 -10.914 -16.125 1 96.31 91 GLN A O 1
ATOM 762 N N . TRP A 1 92 ? 22.625 -11.133 -14.281 1 97.5 92 TRP A N 1
ATOM 763 C CA . TRP A 1 92 ? 21.594 -11.828 -13.508 1 97.5 92 TRP A CA 1
ATOM 764 C C . TRP A 1 92 ? 21.203 -11.016 -12.281 1 97.5 92 TRP A C 1
ATOM 766 O O . TRP A 1 92 ? 22 -10.211 -11.773 1 97.5 92 TRP A O 1
ATOM 776 N N . GLN A 1 93 ? 20.031 -11.148 -11.867 1 95.88 93 GLN A N 1
ATOM 777 C CA . GLN A 1 93 ? 19.562 -10.68 -10.57 1 95.88 93 GLN A CA 1
ATOM 778 C C . GLN A 1 93 ? 19.297 -11.852 -9.625 1 95.88 93 GLN A C 1
ATOM 780 O O . GLN A 1 93 ? 18.828 -12.906 -10.047 1 95.88 93 GLN A O 1
ATOM 785 N N . ALA A 1 94 ? 19.609 -11.664 -8.422 1 95.5 94 ALA A N 1
ATOM 786 C CA . ALA A 1 94 ? 19.375 -12.742 -7.461 1 95.5 94 ALA A CA 1
ATOM 787 C C . ALA A 1 94 ? 18.766 -12.195 -6.172 1 95.5 94 ALA A C 1
ATOM 789 O O . ALA A 1 94 ? 19 -11.039 -5.809 1 95.5 94 ALA A O 1
ATOM 790 N N . ASP A 1 95 ? 17.969 -13 -5.551 1 94.25 95 ASP A N 1
ATOM 791 C CA . ASP A 1 95 ? 17.312 -12.688 -4.289 1 94.25 95 ASP A CA 1
ATOM 792 C C . ASP A 1 95 ? 16.969 -13.961 -3.518 1 94.25 95 ASP A C 1
ATOM 794 O O . ASP A 1 95 ? 17.062 -15.062 -4.055 1 94.25 95 ASP A O 1
ATOM 798 N N . LEU A 1 96 ? 16.75 -13.789 -2.25 1 94.69 96 LEU A N 1
ATOM 799 C CA . LEU A 1 96 ? 16.297 -14.891 -1.417 1 94.69 96 LEU A CA 1
ATOM 800 C C . LEU A 1 96 ? 14.805 -14.758 -1.104 1 94.69 96 LEU A C 1
ATOM 802 O O . LEU A 1 96 ? 14.367 -13.727 -0.584 1 94.69 96 LEU A O 1
ATOM 806 N N . ALA A 1 97 ? 14.047 -15.734 -1.5 1 94.62 97 ALA A N 1
ATOM 807 C CA . ALA A 1 97 ? 12.641 -15.781 -1.118 1 94.62 97 ALA A CA 1
ATOM 808 C C . ALA A 1 97 ? 12.461 -16.453 0.238 1 94.62 97 ALA A C 1
ATOM 810 O O . ALA A 1 97 ? 12.977 -17.547 0.465 1 94.62 97 ALA A O 1
ATOM 811 N N . ASP A 1 98 ? 11.719 -15.875 1.086 1 93.12 98 ASP A N 1
ATOM 812 C CA . ASP A 1 98 ? 11.492 -16.359 2.443 1 93.12 98 ASP A CA 1
ATOM 813 C C . ASP A 1 98 ? 10.391 -17.406 2.475 1 93.12 98 ASP A C 1
ATOM 815 O O . ASP A 1 98 ? 9.258 -17.141 2.084 1 93.12 98 ASP A O 1
ATOM 819 N N . VAL A 1 99 ? 10.703 -18.609 2.9 1 94.38 99 VAL A N 1
ATOM 820 C CA . VAL A 1 99 ? 9.727 -19.672 3.051 1 94.38 99 VAL A CA 1
ATOM 821 C C . VAL A 1 99 ? 9.914 -20.359 4.398 1 94.38 99 VAL A C 1
ATOM 823 O O . VAL A 1 99 ? 9.695 -21.578 4.523 1 94.38 99 VAL A O 1
ATOM 826 N N . ARG A 1 100 ? 10.352 -19.781 5.363 1 93.38 100 ARG A N 1
ATOM 827 C CA . ARG A 1 100 ? 10.656 -20.312 6.688 1 93.38 100 ARG A CA 1
ATOM 828 C C . ARG A 1 100 ? 9.422 -20.969 7.305 1 93.38 100 ARG A C 1
ATOM 830 O O . ARG A 1 100 ? 9.531 -22 7.969 1 93.38 100 ARG A O 1
ATOM 837 N N . LYS A 1 101 ? 8.242 -20.375 7.148 1 91.56 101 LYS A N 1
ATOM 838 C CA . LYS A 1 101 ? 6.988 -20.891 7.703 1 91.56 101 LYS A CA 1
ATOM 839 C C . LYS A 1 101 ? 6.684 -22.281 7.176 1 91.56 101 LYS A C 1
ATOM 841 O O . LYS A 1 101 ? 5.902 -23.031 7.777 1 91.56 101 LYS A O 1
ATOM 846 N N . LEU A 1 102 ? 7.316 -22.641 6.066 1 94.19 102 LEU A N 1
ATOM 847 C CA . LEU A 1 102 ? 7.07 -23.922 5.43 1 94.19 102 LEU A CA 1
ATOM 848 C C . LEU A 1 102 ? 8.234 -24.875 5.672 1 94.19 102 LEU A C 1
ATOM 850 O O . LEU A 1 102 ? 8.242 -26 5.145 1 94.19 102 LEU A O 1
ATOM 854 N N . SER A 1 103 ? 9.195 -24.469 6.457 1 95.56 103 SER A N 1
ATOM 855 C CA . SER A 1 103 ? 10.461 -25.203 6.582 1 95.56 103 SER A CA 1
ATOM 856 C C . SER A 1 103 ? 10.234 -26.609 7.133 1 95.56 103 SER A C 1
ATOM 858 O O . SER A 1 103 ? 10.867 -27.562 6.68 1 95.56 103 SER A O 1
ATOM 860 N N . GLN A 1 104 ? 9.281 -26.766 8.023 1 95.31 104 GLN A N 1
ATOM 861 C CA . GLN A 1 104 ? 9.023 -28.062 8.664 1 95.31 104 GLN A CA 1
ATOM 862 C C . GLN A 1 104 ? 8.555 -29.094 7.641 1 95.31 104 GLN A C 1
ATOM 864 O O . GLN A 1 104 ? 8.984 -30.25 7.676 1 95.31 104 GLN A O 1
ATOM 869 N N . ALA A 1 105 ? 7.809 -28.703 6.691 1 95.62 105 ALA A N 1
ATOM 870 C CA . ALA A 1 105 ? 7.246 -29.609 5.691 1 95.62 105 ALA A CA 1
ATOM 871 C C . ALA A 1 105 ? 8.203 -29.781 4.512 1 95.62 105 ALA A C 1
ATOM 873 O O . ALA A 1 105 ? 7.934 -30.562 3.6 1 95.62 105 ALA A O 1
ATOM 874 N N . ASN A 1 106 ? 9.289 -29.109 4.543 1 97.56 106 ASN A N 1
ATOM 875 C CA . ASN A 1 106 ? 10.164 -29.078 3.377 1 97.56 106 ASN A CA 1
ATOM 876 C C . ASN A 1 106 ? 11.625 -29.297 3.768 1 97.56 106 ASN A C 1
ATOM 878 O O . ASN A 1 106 ? 12.5 -28.531 3.355 1 97.56 106 ASN A O 1
ATOM 882 N N . ASP A 1 107 ? 11.898 -30.219 4.559 1 96.88 107 ASP A N 1
ATOM 883 C CA . ASP A 1 107 ? 13.227 -30.734 4.895 1 96.88 107 ASP A CA 1
ATOM 884 C C . ASP A 1 107 ? 14.078 -29.672 5.559 1 96.88 107 ASP A C 1
ATOM 886 O O . ASP A 1 107 ? 15.289 -29.594 5.328 1 96.88 107 ASP A O 1
ATOM 890 N N . GLY A 1 108 ? 13.461 -28.688 6.133 1 96.69 108 GLY A N 1
ATOM 891 C CA . GLY A 1 108 ? 14.172 -27.688 6.91 1 96.69 108 GLY A CA 1
ATOM 892 C C . GLY A 1 108 ? 14.656 -26.516 6.074 1 96.69 108 GLY A C 1
ATOM 893 O O . GLY A 1 108 ? 15.375 -25.641 6.574 1 96.69 108 GLY A O 1
ATOM 894 N N . ASN A 1 109 ? 14.328 -26.469 4.801 1 96.69 109 ASN A N 1
ATOM 895 C CA . ASN A 1 109 ? 14.734 -25.344 3.955 1 96.69 109 ASN A CA 1
ATOM 896 C C . ASN A 1 109 ? 13.953 -24.078 4.289 1 96.69 109 ASN A C 1
ATOM 898 O O . ASN A 1 109 ? 12.719 -24.078 4.262 1 96.69 109 ASN A O 1
ATOM 902 N N . GLU A 1 110 ? 14.688 -22.969 4.562 1 97.06 110 GLU A N 1
ATOM 903 C CA . GLU A 1 110 ? 14.062 -21.75 5.047 1 97.06 110 GLU A CA 1
ATOM 904 C C . GLU A 1 110 ? 13.984 -20.703 3.943 1 97.06 110 GLU A C 1
ATOM 906 O O . GLU A 1 110 ? 13.203 -19.75 4.039 1 97.06 110 GLU A O 1
ATOM 911 N N . TYR A 1 111 ? 14.836 -20.922 2.904 1 97.12 111 TYR A N 1
ATOM 912 C CA . TYR A 1 111 ? 14.883 -19.938 1.832 1 97.12 111 TYR A CA 1
ATOM 913 C C . TYR A 1 111 ? 15 -20.609 0.472 1 97.12 111 TYR A C 1
ATOM 915 O O . TYR A 1 111 ? 15.367 -21.781 0.385 1 97.12 111 TYR A O 1
ATOM 923 N N . LEU A 1 112 ? 14.602 -19.875 -0.52 1 97.69 112 LEU A N 1
ATOM 924 C CA . LEU A 1 112 ? 14.875 -20.234 -1.908 1 97.69 112 LEU A CA 1
ATOM 925 C C . LEU A 1 112 ? 15.781 -19.188 -2.564 1 97.69 112 LEU A C 1
ATOM 927 O O . LEU A 1 112 ? 15.438 -18.016 -2.627 1 97.69 112 LEU A O 1
ATOM 931 N N . LEU A 1 113 ? 16.922 -19.609 -2.951 1 97.88 113 LEU A N 1
ATOM 932 C CA . LEU A 1 113 ? 17.766 -18.734 -3.76 1 97.88 113 LEU A CA 1
ATOM 933 C C . LEU A 1 113 ? 17.25 -18.656 -5.195 1 97.88 113 LEU A C 1
ATOM 935 O O . LEU A 1 113 ? 17.078 -19.688 -5.848 1 97.88 113 LEU A O 1
ATOM 939 N N . ILE A 1 114 ? 17.016 -17.5 -5.641 1 97.88 114 ILE A N 1
ATOM 940 C CA . ILE A 1 114 ? 16.531 -17.281 -7 1 97.88 114 ILE A CA 1
ATOM 941 C C . ILE A 1 114 ? 17.547 -16.453 -7.781 1 97.88 114 ILE A C 1
ATOM 943 O O . ILE A 1 114 ? 18.016 -15.414 -7.309 1 97.88 114 ILE A O 1
ATOM 947 N N . ALA A 1 115 ? 17.938 -16.906 -8.859 1 97.88 115 ALA A N 1
ATOM 948 C CA . ALA A 1 115 ? 18.75 -16.172 -9.836 1 97.88 115 ALA A CA 1
ATOM 949 C C . ALA A 1 115 ? 18.016 -16.094 -11.18 1 97.88 115 ALA A C 1
ATOM 951 O O . ALA A 1 115 ? 17.406 -17.078 -11.625 1 97.88 115 ALA A O 1
ATOM 952 N N . LEU A 1 116 ? 18.047 -14.977 -11.758 1 97.88 116 LEU A N 1
ATOM 953 C CA . LEU A 1 116 ? 17.281 -14.758 -12.977 1 97.88 116 LEU A CA 1
ATOM 954 C C . LEU A 1 116 ? 18.078 -13.953 -13.992 1 97.88 116 LEU A C 1
ATOM 956 O O . LEU A 1 116 ? 18.688 -12.93 -13.641 1 97.88 116 LEU A O 1
ATOM 960 N N . ASP A 1 117 ? 18.172 -14.469 -15.18 1 97.88 117 ASP A N 1
ATOM 961 C CA . ASP A 1 117 ? 18.766 -13.711 -16.266 1 97.88 117 ASP A CA 1
ATOM 962 C C . ASP A 1 117 ? 17.859 -12.555 -16.688 1 97.88 117 ASP A C 1
ATOM 964 O O . ASP A 1 117 ? 16.688 -12.766 -17.016 1 97.88 117 ASP A O 1
ATOM 968 N N . VAL A 1 118 ? 18.391 -11.438 -16.797 1 95.69 118 VAL A N 1
ATOM 969 C CA . VAL A 1 118 ? 17.594 -10.234 -17 1 95.69 118 VAL A CA 1
ATOM 970 C C . VAL A 1 118 ? 17 -10.242 -18.406 1 95.69 118 VAL A C 1
ATOM 972 O O . VAL A 1 118 ? 15.852 -9.859 -18.609 1 95.69 118 VAL A O 1
ATOM 975 N N . LEU A 1 119 ? 17.719 -10.672 -19.375 1 95.81 119 LEU A N 1
ATOM 976 C CA . LEU A 1 119 ? 17.25 -10.609 -20.766 1 95.81 119 LEU A CA 1
ATOM 977 C C . LEU A 1 119 ? 16.219 -11.703 -21.031 1 95.81 119 LEU A C 1
ATOM 979 O O . LEU A 1 119 ? 15.086 -11.414 -21.438 1 95.81 119 LEU A O 1
ATOM 983 N N . SER A 1 120 ? 16.641 -12.938 -20.766 1 97.31 120 SER A N 1
ATOM 984 C CA . SER A 1 120 ? 15.805 -14.078 -21.141 1 97.31 120 SER A CA 1
ATOM 985 C C . SER A 1 120 ? 14.711 -14.328 -20.109 1 97.31 120 SER A C 1
ATOM 987 O O . SER A 1 120 ? 13.766 -15.078 -20.359 1 97.31 120 SER A O 1
ATOM 989 N N . ARG A 1 121 ? 14.859 -13.828 -18.938 1 97.06 121 ARG A N 1
ATOM 990 C CA . ARG A 1 121 ? 13.961 -14.07 -17.812 1 97.06 121 ARG A CA 1
ATOM 991 C C . ARG A 1 121 ? 14.055 -15.516 -17.344 1 97.06 121 ARG A C 1
ATOM 993 O O . ARG A 1 121 ? 13.172 -16 -16.625 1 97.06 121 ARG A O 1
ATOM 1000 N N . TYR A 1 122 ? 15.109 -16.219 -17.781 1 98.31 122 TYR A N 1
ATOM 1001 C CA . TYR A 1 122 ? 15.328 -17.594 -17.328 1 98.31 122 TYR A CA 1
ATOM 1002 C C . TYR A 1 122 ? 15.648 -17.625 -15.836 1 98.31 122 TYR A C 1
ATOM 1004 O O . TYR A 1 122 ? 16.516 -16.891 -15.359 1 98.31 122 TYR A O 1
ATOM 1012 N N . ALA A 1 123 ? 14.961 -18.5 -15.125 1 98.56 123 ALA A N 1
ATOM 1013 C CA . ALA A 1 123 ? 15.078 -18.484 -13.672 1 98.56 123 ALA A CA 1
ATOM 1014 C C . ALA A 1 123 ? 15.734 -19.766 -13.164 1 98.56 123 ALA A C 1
ATOM 1016 O O . ALA A 1 123 ? 15.516 -20.844 -13.719 1 98.56 123 ALA A O 1
ATOM 1017 N N . PHE A 1 124 ? 16.562 -19.641 -12.195 1 98.62 124 PHE A N 1
ATOM 1018 C CA . PHE A 1 124 ? 17.156 -20.703 -11.398 1 98.62 124 PHE A CA 1
ATOM 1019 C C . PHE A 1 124 ? 16.719 -20.609 -9.945 1 98.62 124 PHE A C 1
ATOM 1021 O O . PHE A 1 124 ? 16.719 -19.516 -9.367 1 98.62 124 PHE A O 1
ATOM 1028 N N . VAL A 1 125 ? 16.297 -21.75 -9.367 1 98.5 125 VAL A N 1
ATOM 1029 C CA . VAL A 1 125 ? 15.859 -21.75 -7.977 1 98.5 125 VAL A CA 1
ATOM 1030 C C . VAL A 1 125 ? 16.531 -22.906 -7.223 1 98.5 125 VAL A C 1
ATOM 1032 O O . VAL A 1 125 ? 16.562 -24.031 -7.715 1 98.5 125 VAL A O 1
ATOM 1035 N N . ARG A 1 126 ? 17.094 -22.625 -6.086 1 98.12 126 ARG A N 1
ATOM 1036 C CA . ARG A 1 126 ? 17.672 -23.641 -5.211 1 98.12 126 ARG A CA 1
ATOM 1037 C C . ARG A 1 126 ? 17.219 -23.438 -3.77 1 98.12 126 ARG A C 1
ATOM 1039 O O . ARG A 1 126 ? 17.219 -22.328 -3.254 1 98.12 126 ARG A O 1
ATOM 1046 N N . PRO A 1 127 ? 16.734 -24.5 -3.17 1 97.69 127 PRO A N 1
ATOM 1047 C CA . PRO A 1 127 ? 16.391 -24.406 -1.749 1 97.69 127 PRO A CA 1
ATOM 1048 C C . PRO A 1 127 ? 17.625 -24.328 -0.849 1 97.69 127 PRO A C 1
ATOM 1050 O O . PRO A 1 127 ? 18.641 -24.969 -1.125 1 97.69 127 PRO A O 1
ATOM 1053 N N . ILE A 1 128 ? 17.547 -23.516 0.13 1 96.88 128 ILE A N 1
ATOM 1054 C CA . ILE A 1 128 ? 18.641 -23.391 1.078 1 96.88 128 ILE A CA 1
ATOM 1055 C C . ILE A 1 128 ? 18.109 -23.453 2.506 1 96.88 128 ILE A C 1
ATOM 1057 O O . ILE A 1 128 ? 17.047 -22.891 2.801 1 96.88 128 ILE A O 1
ATOM 1061 N N . LYS A 1 129 ? 18.828 -24.078 3.371 1 95.44 129 LYS A N 1
ATOM 1062 C CA . LYS A 1 129 ? 18.391 -24.266 4.75 1 95.44 129 LYS A CA 1
ATOM 1063 C C . LYS A 1 129 ? 18.531 -22.984 5.559 1 95.44 129 LYS A C 1
ATOM 1065 O O . LYS A 1 129 ? 17.641 -22.625 6.328 1 95.44 129 LYS A O 1
ATOM 1070 N N . LYS A 1 130 ? 19.703 -22.281 5.367 1 93.94 130 LYS A N 1
ATOM 1071 C CA . LYS A 1 130 ? 19.984 -21.031 6.082 1 93.94 130 LYS A CA 1
ATOM 1072 C C . LYS A 1 130 ? 20.578 -19.984 5.148 1 93.94 130 LYS A C 1
ATOM 1074 O O . LYS A 1 130 ? 21.188 -20.328 4.137 1 93.94 130 LYS A O 1
ATOM 1079 N N . LYS A 1 131 ? 20.375 -18.797 5.543 1 91.56 131 LYS A N 1
ATOM 1080 C CA . LYS A 1 131 ? 20.891 -17.734 4.68 1 91.56 131 LYS A CA 1
ATOM 1081 C C . LYS A 1 131 ? 22.312 -17.328 5.078 1 91.56 131 LYS A C 1
ATOM 1083 O O . LYS A 1 131 ? 22.641 -16.141 5.133 1 91.56 131 LYS A O 1
ATOM 1088 N N . ASN A 1 132 ? 23.047 -18.219 5.332 1 92.06 132 ASN A N 1
ATOM 1089 C CA . ASN A 1 132 ? 24.438 -17.891 5.641 1 92.06 132 ASN A CA 1
ATOM 1090 C C . ASN A 1 132 ? 25.312 -17.922 4.391 1 92.06 132 ASN A C 1
ATOM 1092 O O . ASN A 1 132 ? 24.875 -18.391 3.336 1 92.06 132 ASN A O 1
ATOM 1096 N N . ALA A 1 133 ? 26.5 -17.5 4.531 1 91.25 133 ALA A N 1
ATOM 1097 C CA . ALA A 1 133 ? 27.406 -17.281 3.414 1 91.25 133 ALA A CA 1
ATOM 1098 C C . ALA A 1 133 ? 27.734 -18.594 2.709 1 91.25 133 ALA A C 1
ATOM 1100 O O . ALA A 1 133 ? 27.688 -18.688 1.479 1 91.25 133 ALA A O 1
ATOM 1101 N N . ALA A 1 134 ? 27.984 -19.609 3.424 1 93.44 134 ALA A N 1
ATOM 1102 C CA . ALA A 1 134 ? 28.422 -20.875 2.865 1 93.44 134 ALA A CA 1
ATOM 1103 C C . ALA A 1 134 ? 27.297 -21.531 2.049 1 93.44 134 ALA A C 1
ATOM 1105 O O . ALA A 1 134 ? 27.531 -21.984 0.926 1 93.44 134 ALA A O 1
ATOM 1106 N N . THR A 1 135 ? 26.172 -21.562 2.633 1 95.19 135 THR A N 1
ATOM 1107 C CA . THR A 1 135 ? 25.031 -22.203 1.971 1 95.19 135 THR A CA 1
ATOM 1108 C C . THR A 1 135 ? 24.656 -21.438 0.704 1 95.19 135 THR A C 1
ATOM 1110 O O . THR A 1 135 ? 24.344 -22.047 -0.321 1 95.19 135 THR A O 1
ATOM 1113 N N . VAL A 1 136 ? 24.688 -20.172 0.735 1 96.44 136 VAL A N 1
ATOM 1114 C CA . VAL A 1 136 ? 24.344 -19.359 -0.417 1 96.44 136 VAL A CA 1
ATOM 1115 C C . VAL A 1 136 ? 25.375 -19.531 -1.519 1 96.44 136 VAL A C 1
ATOM 1117 O O . VAL A 1 136 ? 25.031 -19.719 -2.688 1 96.44 136 VAL A O 1
ATOM 1120 N N . ALA A 1 137 ? 26.625 -19.531 -1.116 1 96.56 137 ALA A N 1
ATOM 1121 C CA . ALA A 1 137 ? 27.688 -19.734 -2.086 1 96.56 137 ALA A CA 1
ATOM 1122 C C . ALA A 1 137 ? 27.578 -21.094 -2.768 1 96.56 137 ALA A C 1
ATOM 1124 O O . ALA A 1 137 ? 27.719 -21.203 -3.986 1 96.56 137 ALA A O 1
ATOM 1125 N N . ARG A 1 138 ? 27.281 -22.062 -2.018 1 96.62 138 ARG A N 1
ATOM 1126 C CA . ARG A 1 138 ? 27.141 -23.406 -2.559 1 96.62 138 ARG A CA 1
ATOM 1127 C C . ARG A 1 138 ? 25.969 -23.484 -3.533 1 96.62 138 ARG A C 1
ATOM 1129 O O . ARG A 1 138 ? 26.047 -24.156 -4.559 1 96.62 138 ARG A O 1
ATOM 1136 N N . ALA A 1 139 ? 24.922 -22.859 -3.17 1 97.5 139 ALA A N 1
ATOM 1137 C CA . ALA A 1 139 ? 23.75 -22.844 -4.039 1 97.5 139 ALA A CA 1
ATOM 1138 C C . ALA A 1 139 ? 24.078 -22.203 -5.383 1 97.5 139 ALA A C 1
ATOM 1140 O O . ALA A 1 139 ? 23.656 -22.688 -6.434 1 97.5 139 ALA A O 1
ATOM 1141 N N . PHE A 1 140 ? 24.812 -21.125 -5.359 1 97.81 140 PHE A N 1
ATOM 1142 C CA . PHE A 1 140 ? 25.234 -20.484 -6.602 1 97.81 140 PHE A CA 1
ATOM 1143 C C . PHE A 1 140 ? 26.125 -21.422 -7.41 1 97.81 140 PHE A C 1
ATOM 1145 O O . PHE A 1 140 ? 25.953 -21.562 -8.625 1 97.81 140 PHE A O 1
ATOM 1152 N N . GLU A 1 141 ? 27.031 -22.062 -6.738 1 97.31 141 GLU A N 1
ATOM 1153 C CA . GLU A 1 141 ? 27.922 -23 -7.414 1 97.31 141 GLU A CA 1
ATOM 1154 C C . GLU A 1 141 ? 27.125 -24.125 -8.078 1 97.31 141 GLU A C 1
ATOM 1156 O O . GLU A 1 141 ? 27.422 -24.516 -9.219 1 97.31 141 GLU A O 1
ATOM 1161 N N . ASP A 1 142 ? 26.188 -24.578 -7.359 1 97.19 142 ASP A N 1
ATOM 1162 C CA . ASP A 1 142 ? 25.312 -25.625 -7.906 1 97.19 142 ASP A CA 1
ATOM 1163 C C . ASP A 1 142 ? 24.625 -25.141 -9.188 1 97.19 142 ASP A C 1
ATOM 1165 O O . ASP A 1 142 ? 24.547 -25.891 -10.172 1 97.19 142 ASP A O 1
ATOM 1169 N N . ILE A 1 143 ? 24.156 -23.953 -9.164 1 97.75 143 ILE A N 1
ATOM 1170 C CA . ILE A 1 143 ? 23.469 -23.375 -10.32 1 97.75 143 ILE A CA 1
ATOM 1171 C C . ILE A 1 143 ? 24.453 -23.281 -11.492 1 97.75 143 ILE A C 1
ATOM 1173 O O . ILE A 1 143 ? 24.141 -23.703 -12.609 1 97.75 143 ILE A O 1
ATOM 1177 N N . PHE A 1 144 ? 25.688 -22.766 -11.242 1 97.62 144 PHE A N 1
ATOM 1178 C CA . PHE A 1 144 ? 26.688 -22.578 -12.289 1 97.62 144 PHE A CA 1
ATOM 1179 C C . PHE A 1 144 ? 27.125 -23.922 -12.875 1 97.62 144 PHE A C 1
ATOM 1181 O O . PHE A 1 144 ? 27.188 -24.078 -14.102 1 97.62 144 PHE A O 1
ATOM 1188 N N . GLU A 1 145 ? 27.297 -24.891 -12.062 1 96.75 145 GLU A N 1
ATOM 1189 C CA . GLU A 1 145 ? 27.828 -26.188 -12.484 1 96.75 145 GLU A CA 1
ATOM 1190 C C . GLU A 1 145 ? 26.766 -27 -13.227 1 96.75 145 GLU A C 1
ATOM 1192 O O . GLU A 1 145 ? 27.047 -27.547 -14.297 1 96.75 145 GLU A O 1
ATOM 1197 N N . GLU A 1 146 ? 25.609 -27.016 -12.68 1 96.25 146 GLU A N 1
ATOM 1198 C CA . GLU A 1 146 ? 24.547 -27.844 -13.258 1 96.25 146 GLU A CA 1
ATOM 1199 C C . GLU A 1 146 ? 24.047 -27.266 -14.57 1 96.25 146 GLU A C 1
ATOM 1201 O O . GLU A 1 146 ? 23.734 -28 -15.508 1 96.25 146 GLU A O 1
ATOM 1206 N N . SER A 1 147 ? 23.953 -25.984 -14.641 1 95.69 147 SER A N 1
ATOM 1207 C CA . SER A 1 147 ? 23.391 -25.359 -15.828 1 95.69 147 SER A CA 1
ATOM 1208 C C . SER A 1 147 ? 24.469 -25.078 -16.859 1 95.69 147 SER A C 1
ATOM 1210 O O . SER A 1 147 ? 24.172 -24.828 -18.031 1 95.69 147 SER A O 1
ATOM 1212 N N . ASP A 1 148 ? 25.719 -25.047 -16.422 1 95 148 ASP A N 1
ATOM 1213 C CA . ASP A 1 148 ? 26.859 -24.641 -17.25 1 95 148 ASP A CA 1
ATOM 1214 C C . ASP A 1 148 ? 26.656 -23.219 -17.766 1 95 148 ASP A C 1
ATOM 1216 O O . ASP A 1 148 ? 26.984 -22.922 -18.922 1 95 148 ASP A O 1
ATOM 1220 N N . ARG A 1 149 ? 25.953 -22.406 -17.062 1 96.44 149 ARG A N 1
ATOM 1221 C CA . ARG A 1 149 ? 25.719 -20.984 -17.344 1 96.44 149 ARG A CA 1
ATOM 1222 C C . ARG A 1 149 ? 26.188 -20.109 -16.188 1 96.44 149 ARG A C 1
ATOM 1224 O O . ARG A 1 149 ? 26.234 -20.547 -15.047 1 96.44 149 ARG A O 1
ATOM 1231 N N . GLN A 1 150 ? 26.609 -18.906 -16.484 1 97.69 150 GLN A N 1
ATOM 1232 C CA . GLN A 1 150 ? 26.984 -17.906 -15.484 1 97.69 150 GLN A CA 1
ATOM 1233 C C . GLN A 1 150 ? 26.875 -16.5 -16.047 1 97.69 150 GLN A C 1
ATOM 1235 O O . GLN A 1 150 ? 27 -16.297 -17.266 1 97.69 150 GLN A O 1
ATOM 1240 N N . PRO A 1 151 ? 26.578 -15.562 -15.25 1 98 151 PRO A N 1
ATOM 1241 C CA . PRO A 1 151 ? 26.484 -14.18 -15.734 1 98 151 PRO A CA 1
ATOM 1242 C C . PRO A 1 151 ? 27.844 -13.477 -15.766 1 98 151 PRO A C 1
ATOM 1244 O O . PRO A 1 151 ? 28.781 -13.922 -15.102 1 98 151 PRO A O 1
ATOM 1247 N N . ASP A 1 152 ? 27.875 -12.43 -16.562 1 97.31 152 ASP A N 1
ATOM 1248 C CA . ASP A 1 152 ? 29.016 -11.531 -16.469 1 97.31 152 ASP A CA 1
ATOM 1249 C C . ASP A 1 152 ? 28.969 -10.703 -15.188 1 97.31 152 ASP A C 1
ATOM 1251 O O . ASP A 1 152 ? 29.984 -10.445 -14.562 1 97.31 152 ASP A O 1
ATOM 1255 N N . ALA A 1 153 ? 27.719 -10.367 -14.867 1 96.44 153 ALA A N 1
ATOM 1256 C CA . ALA A 1 153 ? 27.5 -9.547 -13.672 1 96.44 153 ALA A CA 1
ATOM 1257 C C . ALA A 1 153 ? 26.297 -10.047 -12.875 1 96.44 153 ALA A C 1
ATOM 1259 O O . ALA A 1 153 ? 25.281 -10.438 -13.445 1 96.44 153 ALA A O 1
ATOM 1260 N N . LEU A 1 154 ? 26.469 -10.055 -11.578 1 96 154 LEU A N 1
ATOM 1261 C CA . LEU A 1 154 ? 25.422 -10.492 -10.664 1 96 154 LEU A CA 1
ATOM 1262 C C . LEU A 1 154 ? 24.984 -9.336 -9.773 1 96 154 LEU A C 1
ATOM 1264 O O . LEU A 1 154 ? 25.797 -8.742 -9.07 1 96 154 LEU A O 1
ATOM 1268 N N . GLN A 1 155 ? 23.719 -9.078 -9.883 1 92.88 155 GLN A N 1
ATOM 1269 C CA . GLN A 1 155 ? 23.125 -8.016 -9.078 1 92.88 155 GLN A CA 1
ATOM 1270 C C . GLN A 1 155 ? 22.328 -8.586 -7.91 1 92.88 155 GLN A C 1
ATOM 1272 O O . GLN A 1 155 ? 21.469 -9.461 -8.094 1 92.88 155 GLN A O 1
ATOM 1277 N N . THR A 1 156 ? 22.609 -8.133 -6.703 1 90.62 156 THR A N 1
ATOM 1278 C CA . THR A 1 156 ? 21.844 -8.539 -5.52 1 90.62 156 THR A CA 1
ATOM 1279 C C . THR A 1 156 ? 21.5 -7.324 -4.66 1 90.62 156 THR A C 1
ATOM 1281 O O . THR A 1 156 ? 21.859 -6.195 -5 1 90.62 156 THR A O 1
ATOM 1284 N N . ASP A 1 157 ? 20.688 -7.559 -3.668 1 83.19 157 ASP A N 1
ATOM 1285 C CA . ASP A 1 157 ? 20.484 -6.5 -2.682 1 83.19 157 ASP A CA 1
ATOM 1286 C C . ASP A 1 157 ? 21.641 -6.438 -1.695 1 83.19 157 ASP A C 1
ATOM 1288 O O . ASP A 1 157 ? 22.656 -7.133 -1.863 1 83.19 157 ASP A O 1
ATOM 1292 N N . GLU A 1 158 ? 21.547 -5.613 -0.648 1 79.62 158 GLU A N 1
ATOM 1293 C CA . GLU A 1 158 ? 22.656 -5.379 0.277 1 79.62 158 GLU A CA 1
ATOM 1294 C C . GLU A 1 158 ? 22.609 -6.359 1.446 1 79.62 158 GLU A C 1
ATOM 1296 O O . GLU A 1 158 ? 23.078 -6.047 2.541 1 79.62 158 GLU A O 1
ATOM 1301 N N . GLY A 1 159 ? 22.047 -7.484 1.184 1 82.44 159 GLY A N 1
ATOM 1302 C CA . GLY A 1 159 ? 22 -8.477 2.244 1 82.44 159 GLY A CA 1
ATOM 1303 C C . GLY A 1 159 ? 23.359 -9.078 2.555 1 82.44 159 GLY A C 1
ATOM 1304 O O . GLY A 1 159 ? 24.156 -9.32 1.647 1 82.44 159 GLY A O 1
ATOM 1305 N N . THR A 1 160 ? 23.562 -9.305 3.783 1 86 160 THR A N 1
ATOM 1306 C CA . THR A 1 160 ? 24.859 -9.82 4.215 1 86 160 THR A CA 1
ATOM 1307 C C . THR A 1 160 ? 25.109 -11.211 3.631 1 86 160 THR A C 1
ATOM 1309 O O . THR A 1 160 ? 26.25 -11.625 3.459 1 86 160 THR A O 1
ATOM 1312 N N . GLU A 1 161 ? 24.094 -11.891 3.34 1 89.12 161 GLU A N 1
ATOM 1313 C CA . GLU A 1 161 ? 24.203 -13.211 2.73 1 89.12 161 GLU A CA 1
ATOM 1314 C C . GLU A 1 161 ? 24.875 -13.133 1.359 1 89.12 161 GLU A C 1
ATOM 1316 O O . GLU A 1 161 ? 25.422 -14.125 0.872 1 89.12 161 GLU A O 1
ATOM 1321 N N . PHE A 1 162 ? 24.828 -11.93 0.754 1 90.31 162 PHE A N 1
ATOM 1322 C CA . PHE A 1 162 ? 25.406 -11.758 -0.571 1 90.31 162 PHE A CA 1
ATOM 1323 C C . PHE A 1 162 ? 26.734 -11.023 -0.485 1 90.31 162 PHE A C 1
ATOM 1325 O O . PHE A 1 162 ? 27.609 -11.188 -1.352 1 90.31 162 PHE A O 1
ATOM 1332 N N . LEU A 1 163 ? 26.75 -10.203 0.577 1 88.31 163 LEU A N 1
ATOM 1333 C CA . LEU A 1 163 ? 27.938 -9.367 0.715 1 88.31 163 LEU A CA 1
ATOM 1334 C C . LEU A 1 163 ? 28.938 -10.008 1.667 1 88.31 163 LEU A C 1
ATOM 1336 O O . LEU A 1 163 ? 29.156 -9.508 2.773 1 88.31 163 LEU A O 1
ATOM 1340 N N . ASN A 1 164 ? 29.438 -11.117 1.413 1 88.31 164 ASN A N 1
ATOM 1341 C CA . ASN A 1 164 ? 30.406 -11.82 2.238 1 88.31 164 ASN A CA 1
ATOM 1342 C C . ASN A 1 164 ? 31.609 -12.297 1.414 1 88.31 164 ASN A C 1
ATOM 1344 O O . ASN A 1 164 ? 31.547 -12.32 0.183 1 88.31 164 ASN A O 1
ATOM 1348 N N . SER A 1 165 ? 32.594 -12.656 2.123 1 91.38 165 SER A N 1
ATOM 1349 C CA . SER A 1 165 ? 33.844 -13.008 1.46 1 91.38 165 SER A CA 1
ATOM 1350 C C . SER A 1 165 ? 33.75 -14.352 0.752 1 91.38 165 SER A C 1
ATOM 1352 O O . SER A 1 165 ? 34.406 -14.586 -0.264 1 91.38 165 SER A O 1
ATOM 1354 N N . THR A 1 166 ? 32.969 -15.148 1.293 1 93.38 166 THR A N 1
ATOM 1355 C CA . THR A 1 166 ? 32.812 -16.484 0.715 1 93.38 166 THR A CA 1
ATOM 1356 C C . THR A 1 166 ? 32.219 -16.406 -0.686 1 93.38 166 THR A C 1
ATOM 1358 O O . THR A 1 166 ? 32.781 -16.938 -1.643 1 93.38 166 THR A O 1
ATOM 1361 N N . LEU A 1 167 ? 31.141 -15.75 -0.776 1 94 167 LEU A N 1
ATOM 1362 C CA . LEU A 1 167 ? 30.5 -15.609 -2.08 1 94 167 LEU A CA 1
ATOM 1363 C C . LEU A 1 167 ? 31.375 -14.789 -3.025 1 94 167 LEU A C 1
ATOM 1365 O O . LEU A 1 167 ? 31.5 -15.125 -4.203 1 94 167 LEU A O 1
ATOM 1369 N N . ARG A 1 168 ? 31.891 -13.758 -2.545 1 93.5 168 ARG A N 1
ATOM 1370 C CA . ARG A 1 168 ? 32.781 -12.938 -3.357 1 93.5 168 ARG A CA 1
ATOM 1371 C C . ARG A 1 168 ? 33.906 -13.766 -3.951 1 93.5 168 ARG A C 1
ATOM 1373 O O . ARG A 1 168 ? 34.312 -13.57 -5.105 1 93.5 168 ARG A O 1
ATOM 1380 N N . GLY A 1 169 ? 34.469 -14.617 -3.15 1 94.81 169 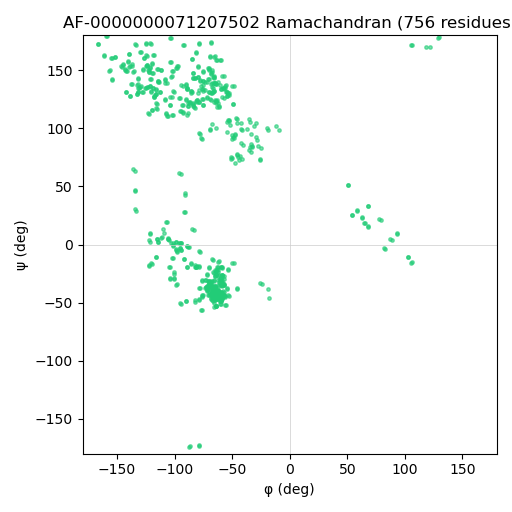GLY A N 1
ATOM 1381 C CA . GLY A 1 169 ? 35.531 -15.5 -3.631 1 94.81 169 GLY A CA 1
ATOM 1382 C C . GLY A 1 169 ? 35.062 -16.391 -4.773 1 94.81 169 GLY A C 1
ATOM 1383 O O . GLY A 1 169 ? 35.781 -16.516 -5.785 1 94.81 169 GLY A O 1
ATOM 1384 N N . VAL A 1 170 ? 33.906 -16.984 -4.602 1 95.38 170 VAL A N 1
ATOM 1385 C CA . VAL A 1 170 ? 33.344 -17.859 -5.617 1 95.38 170 VAL A CA 1
ATOM 1386 C C . VAL A 1 170 ? 33.125 -17.094 -6.914 1 95.38 170 VAL A C 1
ATOM 1388 O O . VAL A 1 170 ? 33.469 -17.578 -7.996 1 95.38 170 VAL A O 1
ATOM 1391 N N . LEU A 1 171 ? 32.625 -15.898 -6.832 1 96.5 171 LEU A N 1
ATOM 1392 C CA . LEU A 1 171 ? 32.312 -15.086 -8 1 96.5 171 LEU A CA 1
ATOM 1393 C C . LEU A 1 171 ? 33.594 -14.602 -8.672 1 96.5 171 LEU A C 1
ATOM 1395 O O . LEU A 1 171 ? 33.688 -14.617 -9.906 1 96.5 171 LEU A O 1
ATOM 1399 N N . LYS A 1 172 ? 34.531 -14.234 -7.895 1 95.69 172 LYS A N 1
ATOM 1400 C CA . LYS A 1 172 ? 35.812 -13.773 -8.422 1 95.69 172 LYS A CA 1
ATOM 1401 C C . LYS A 1 172 ? 36.531 -14.883 -9.18 1 95.69 172 LYS A C 1
ATOM 1403 O O . LYS A 1 172 ? 37.062 -14.656 -10.258 1 95.69 172 LYS A O 1
ATOM 1408 N N . GLU A 1 173 ? 36.531 -16.016 -8.602 1 96.31 173 GLU A N 1
ATOM 1409 C CA . GLU A 1 173 ? 37.156 -17.172 -9.242 1 96.31 173 GLU A CA 1
ATOM 1410 C C . GLU A 1 173 ? 36.562 -17.438 -10.617 1 96.31 173 GLU A C 1
ATOM 1412 O O . GLU A 1 173 ? 37.25 -17.922 -11.523 1 96.31 173 GLU A O 1
ATOM 1417 N N . ARG A 1 174 ? 35.344 -17.109 -10.781 1 96.56 174 ARG A N 1
ATOM 1418 C CA . ARG A 1 174 ? 34.656 -17.391 -12.031 1 96.56 174 ARG A CA 1
ATOM 1419 C C . ARG A 1 174 ? 34.625 -16.156 -12.93 1 96.56 174 ARG A C 1
ATOM 1421 O O . ARG A 1 174 ? 34.062 -16.203 -14.031 1 96.56 174 ARG A O 1
ATOM 1428 N N . GLY A 1 175 ? 35.125 -15.055 -12.398 1 96.5 175 GLY A N 1
ATOM 1429 C CA . GLY A 1 175 ? 35.156 -13.828 -13.18 1 96.5 175 GLY A CA 1
ATOM 1430 C C . GLY A 1 175 ? 33.844 -13.109 -13.234 1 96.5 175 GLY A C 1
ATOM 1431 O O . GLY A 1 175 ? 33.531 -12.414 -14.211 1 96.5 175 GLY A O 1
ATOM 1432 N N . ILE A 1 176 ? 32.938 -13.32 -12.336 1 97.5 176 ILE A N 1
ATOM 1433 C CA . ILE A 1 176 ? 31.625 -12.695 -12.281 1 97.5 176 ILE A CA 1
ATOM 1434 C C . ILE A 1 176 ? 31.703 -11.406 -11.461 1 97.5 176 ILE A C 1
ATOM 1436 O O . ILE A 1 176 ? 32.156 -11.414 -10.312 1 97.5 176 ILE A O 1
ATOM 1440 N N . ARG A 1 177 ? 31.297 -10.336 -12.031 1 95.94 177 ARG A N 1
ATOM 1441 C CA . ARG A 1 177 ? 31.266 -9.055 -11.32 1 95.94 177 ARG A CA 1
ATOM 1442 C C . ARG A 1 177 ? 30.016 -8.953 -10.445 1 95.94 177 ARG A C 1
ATOM 1444 O O . ARG A 1 177 ? 28.891 -9.078 -10.938 1 95.94 177 ARG A O 1
ATOM 1451 N N . HIS A 1 178 ? 30.219 -8.742 -9.234 1 94.19 178 HIS A N 1
ATOM 1452 C CA . HIS A 1 178 ? 29.109 -8.602 -8.289 1 94.19 178 HIS A CA 1
ATOM 1453 C C . HIS A 1 178 ? 28.859 -7.133 -7.961 1 94.19 178 HIS A C 1
ATOM 1455 O O . HIS A 1 178 ? 29.797 -6.383 -7.688 1 94.19 178 HIS A O 1
ATOM 1461 N N . PHE A 1 179 ? 27.562 -6.73 -8.039 1 86.88 179 PHE A N 1
ATOM 1462 C CA . PHE A 1 179 ? 27.297 -5.348 -7.66 1 86.88 179 PHE A CA 1
ATOM 1463 C C . PHE A 1 179 ? 25.922 -5.23 -6.992 1 86.88 179 PHE A C 1
ATOM 1465 O O . PHE A 1 179 ? 25.094 -6.125 -7.117 1 86.88 179 PHE A O 1
ATOM 1472 N N . VAL A 1 180 ? 25.812 -4.238 -6.176 1 81.94 180 VAL A N 1
ATOM 1473 C CA . VAL A 1 180 ? 24.594 -3.949 -5.445 1 81.94 180 VAL A CA 1
ATOM 1474 C C . VAL A 1 180 ? 24.031 -2.59 -5.875 1 81.94 180 VAL A C 1
ATOM 1476 O O . VAL A 1 180 ? 24.797 -1.66 -6.141 1 81.94 180 VAL A O 1
ATOM 1479 N N . VAL A 1 181 ? 22.766 -2.625 -6.188 1 69.19 181 VAL A N 1
ATOM 1480 C CA . VAL A 1 181 ? 22.141 -1.336 -6.469 1 69.19 181 VAL A CA 1
ATOM 1481 C C . VAL A 1 181 ? 21.453 -0.811 -5.211 1 69.19 181 VAL A C 1
ATOM 1483 O O . VAL A 1 181 ? 20.734 -1.553 -4.531 1 69.19 181 VAL A O 1
ATOM 1486 N N . TYR A 1 182 ? 21.859 0.412 -4.902 1 61.97 182 TYR A N 1
ATOM 1487 C CA . TYR A 1 182 ? 21.328 1.051 -3.703 1 61.97 182 TYR A CA 1
ATOM 1488 C C . TYR A 1 182 ? 19.938 1.614 -3.955 1 61.97 182 TYR A C 1
ATOM 1490 O O . TYR A 1 182 ? 19.656 2.109 -5.047 1 61.97 182 TYR A O 1
ATOM 1498 N N . GLY A 1 183 ? 18.859 1.337 -3.07 1 57.78 183 GLY A N 1
ATOM 1499 C CA . GLY A 1 183 ? 17.5 1.878 -3.148 1 57.78 183 GLY A CA 1
ATOM 1500 C C . GLY A 1 183 ? 16.438 0.808 -3.266 1 57.78 183 GLY A C 1
ATOM 1501 O O . GLY A 1 183 ? 16.75 -0.385 -3.291 1 57.78 183 GLY A O 1
ATOM 1502 N N . ASP A 1 184 ? 15.125 1.14 -3.141 1 54.03 184 ASP A N 1
ATOM 1503 C CA . ASP A 1 184 ? 13.969 0.244 -3.111 1 54.03 184 ASP A CA 1
ATOM 1504 C C . ASP A 1 184 ? 13.789 -0.462 -4.453 1 54.03 184 ASP A C 1
ATOM 1506 O O . ASP A 1 184 ? 13.078 -1.466 -4.539 1 54.03 184 ASP A O 1
ATOM 1510 N N . THR A 1 185 ? 14.336 0.18 -5.594 1 52.91 185 THR A N 1
ATOM 1511 C CA . THR A 1 185 ? 14.016 -0.287 -6.938 1 52.91 185 THR A CA 1
ATOM 1512 C C . THR A 1 185 ? 14.945 -1.428 -7.352 1 52.91 185 THR A C 1
ATOM 1514 O O . THR A 1 185 ? 14.938 -1.854 -8.508 1 52.91 185 THR A O 1
ATOM 1517 N N . LYS A 1 186 ? 15.719 -2.053 -6.473 1 58.94 186 LYS A N 1
ATOM 1518 C CA . LYS A 1 186 ? 16.969 -2.777 -6.711 1 58.94 186 LYS A CA 1
ATOM 1519 C C . LYS A 1 186 ? 16.719 -4.023 -7.555 1 58.94 186 LYS A C 1
ATOM 1521 O O . LYS A 1 186 ? 17.469 -4.293 -8.5 1 58.94 186 LYS A O 1
ATOM 1526 N N . ALA A 1 187 ? 15.859 -4.82 -7.281 1 75.69 187 ALA A N 1
ATOM 1527 C CA . ALA A 1 187 ? 15.742 -6.109 -7.953 1 75.69 187 ALA A CA 1
ATOM 1528 C C . ALA A 1 187 ? 14.289 -6.418 -8.297 1 75.69 187 ALA A C 1
ATOM 1530 O O . ALA A 1 187 ? 13.758 -7.453 -7.887 1 75.69 187 ALA A O 1
ATOM 1531 N N . GLN A 1 188 ? 13.82 -5.438 -9.273 1 80.69 188 GLN A N 1
ATOM 1532 C CA . GLN A 1 188 ? 12.398 -5.508 -9.57 1 80.69 188 GLN A CA 1
ATOM 1533 C C . GLN A 1 188 ? 12.055 -6.781 -10.336 1 80.69 188 GLN A C 1
ATOM 1535 O O . GLN A 1 188 ? 10.992 -7.371 -10.133 1 80.69 188 GLN A O 1
ATOM 1540 N N . ILE A 1 189 ? 12.977 -7.184 -11.219 1 89.69 189 ILE A N 1
ATOM 1541 C CA . ILE A 1 189 ? 12.68 -8.32 -12.078 1 89.69 189 ILE A CA 1
ATOM 1542 C C . ILE A 1 189 ? 12.609 -9.602 -11.25 1 89.69 189 ILE A C 1
ATOM 1544 O O . ILE A 1 189 ? 11.664 -10.375 -11.375 1 89.69 189 ILE A O 1
ATOM 1548 N N . VAL A 1 190 ? 13.578 -9.766 -10.398 1 92.94 190 VAL A N 1
ATOM 1549 C CA . VAL A 1 190 ? 13.594 -10.977 -9.578 1 92.94 190 VAL A CA 1
ATOM 1550 C C . VAL A 1 190 ? 12.438 -10.938 -8.586 1 92.94 190 VAL A C 1
ATOM 1552 O O . VAL A 1 190 ? 11.852 -11.969 -8.266 1 92.94 190 VAL A O 1
ATOM 1555 N N . GLU A 1 191 ? 12.07 -9.766 -8.062 1 88.19 191 GLU A N 1
ATOM 1556 C CA . GLU A 1 191 ? 10.938 -9.633 -7.152 1 88.19 191 GLU A CA 1
ATOM 1557 C C . GLU A 1 191 ? 9.633 -10.047 -7.824 1 88.19 191 GLU A C 1
ATOM 1559 O O . GLU A 1 191 ? 8.797 -10.711 -7.211 1 88.19 191 GLU A O 1
ATOM 1564 N N . ARG A 1 192 ? 9.461 -9.672 -9.031 1 88.94 192 ARG A N 1
ATOM 1565 C CA . ARG A 1 192 ? 8.273 -10.055 -9.789 1 88.94 192 ARG A CA 1
ATOM 1566 C C . ARG A 1 192 ? 8.219 -11.562 -10 1 88.94 192 ARG A C 1
ATOM 1568 O O . ARG A 1 192 ? 7.156 -12.172 -9.906 1 88.94 192 ARG A O 1
ATOM 1575 N N . PHE A 1 193 ? 9.375 -12.094 -10.32 1 94.94 193 PHE A N 1
ATOM 1576 C CA . PHE A 1 193 ? 9.445 -13.539 -10.477 1 94.94 193 PHE A CA 1
ATOM 1577 C C . PHE A 1 193 ? 9.039 -14.242 -9.188 1 94.94 193 PHE A C 1
ATOM 1579 O O . PHE A 1 193 ? 8.25 -15.195 -9.211 1 94.94 193 PHE A O 1
ATOM 1586 N N . ILE A 1 194 ? 9.57 -13.805 -8.109 1 93.06 194 ILE A N 1
ATOM 1587 C CA . ILE A 1 194 ? 9.297 -14.43 -6.824 1 93.06 194 ILE A CA 1
ATOM 1588 C C . ILE A 1 194 ? 7.797 -14.43 -6.559 1 93.06 194 ILE A C 1
ATOM 1590 O O . ILE A 1 194 ? 7.234 -15.438 -6.121 1 93.06 194 ILE A O 1
ATOM 1594 N N . ARG A 1 195 ? 7.164 -13.375 -6.816 1 89.25 195 ARG A N 1
ATOM 1595 C CA . ARG A 1 195 ? 5.719 -13.297 -6.641 1 89.25 195 ARG A CA 1
ATOM 1596 C C . ARG A 1 195 ? 5.004 -14.328 -7.508 1 89.25 195 ARG A C 1
ATOM 1598 O O . ARG A 1 195 ? 4.137 -15.062 -7.027 1 89.25 195 ARG A O 1
ATOM 1605 N N . THR A 1 196 ? 5.402 -14.359 -8.766 1 92.12 196 THR A N 1
ATOM 1606 C CA . THR A 1 196 ? 4.816 -15.305 -9.711 1 92.12 196 THR A CA 1
ATOM 1607 C C . THR A 1 196 ? 5.047 -16.75 -9.25 1 92.12 196 THR A C 1
ATOM 1609 O O . THR A 1 196 ? 4.125 -17.562 -9.266 1 92.12 196 THR A O 1
ATOM 1612 N N . PHE A 1 197 ? 6.234 -16.984 -8.883 1 94.94 197 PHE A N 1
ATOM 1613 C CA . PHE A 1 197 ? 6.652 -18.328 -8.5 1 94.94 197 PHE A CA 1
ATOM 1614 C C . PHE A 1 197 ? 5.918 -18.781 -7.242 1 94.94 197 PHE A C 1
ATOM 1616 O O . PHE A 1 197 ? 5.402 -19.891 -7.188 1 94.94 197 PHE A O 1
ATOM 1623 N N . LYS A 1 198 ? 5.812 -17.922 -6.27 1 92.88 198 LYS A N 1
ATOM 1624 C CA . LYS A 1 198 ? 5.098 -18.234 -5.039 1 92.88 198 LYS A CA 1
ATOM 1625 C C . LYS A 1 198 ? 3.611 -18.453 -5.305 1 92.88 198 LYS A C 1
ATOM 1627 O O . LYS A 1 198 ? 2.98 -19.312 -4.672 1 92.88 198 LYS A O 1
ATOM 1632 N N . ASN A 1 199 ? 3.09 -17.719 -6.207 1 92.12 199 ASN A N 1
ATOM 1633 C CA . ASN A 1 199 ? 1.691 -17.906 -6.566 1 92.12 199 ASN A CA 1
ATOM 1634 C C . ASN A 1 199 ? 1.449 -19.312 -7.117 1 92.12 199 ASN A C 1
ATOM 1636 O O . ASN A 1 199 ? 0.477 -19.969 -6.746 1 92.12 199 ASN A O 1
ATOM 1640 N N . ARG A 1 200 ? 2.346 -19.75 -7.98 1 94.12 200 ARG A N 1
ATOM 1641 C CA . ARG A 1 200 ? 2.232 -21.109 -8.523 1 94.12 200 ARG A CA 1
ATOM 1642 C C . ARG A 1 200 ? 2.348 -22.156 -7.418 1 94.12 200 ARG A C 1
ATOM 1644 O O . ARG A 1 200 ? 1.576 -23.109 -7.379 1 94.12 200 ARG A O 1
ATOM 1651 N N . MET A 1 201 ? 3.238 -21.906 -6.516 1 94.5 201 MET A N 1
ATOM 1652 C CA . MET A 1 201 ? 3.457 -22.812 -5.402 1 94.5 201 MET A CA 1
ATOM 1653 C C . MET A 1 201 ? 2.215 -22.906 -4.523 1 94.5 201 MET A C 1
ATOM 1655 O O . MET A 1 201 ? 1.788 -24.016 -4.16 1 94.5 201 MET A O 1
ATOM 1659 N N . TRP A 1 202 ? 1.638 -21.812 -4.234 1 92.94 202 TRP A N 1
ATOM 1660 C CA . TRP A 1 202 ? 0.49 -21.797 -3.334 1 92.94 202 TRP A CA 1
ATOM 1661 C C . TRP A 1 202 ? -0.731 -22.422 -4 1 92.94 202 TRP A C 1
ATOM 1663 O O . TRP A 1 202 ? -1.547 -23.062 -3.338 1 92.94 202 TRP A O 1
ATOM 1673 N N . ARG A 1 203 ? -0.878 -22.203 -5.301 1 93.31 203 ARG A N 1
ATOM 1674 C CA . ARG A 1 203 ? -1.953 -22.891 -6.02 1 93.31 203 ARG A CA 1
ATOM 1675 C C . ARG A 1 203 ? -1.803 -24.406 -5.93 1 93.31 203 ARG A C 1
ATOM 1677 O O . ARG A 1 203 ? -2.789 -25.109 -5.754 1 93.31 203 ARG A O 1
ATOM 1684 N N . TYR A 1 204 ? -0.593 -24.859 -6.055 1 94.69 204 TYR A N 1
ATOM 1685 C CA . TYR A 1 204 ? -0.309 -26.281 -5.887 1 94.69 204 TYR A CA 1
ATOM 1686 C C . TYR A 1 204 ? -0.687 -26.75 -4.484 1 94.69 204 TYR A C 1
ATOM 1688 O O . TYR A 1 204 ? -1.32 -27.797 -4.324 1 94.69 204 TYR A O 1
ATOM 1696 N N . PHE A 1 205 ? -0.291 -25.938 -3.451 1 92.44 205 PHE A N 1
ATOM 1697 C CA . PHE A 1 205 ? -0.599 -26.281 -2.068 1 92.44 205 PHE A CA 1
ATOM 1698 C C . PHE A 1 205 ? -2.1 -26.469 -1.88 1 92.44 205 PHE A C 1
ATOM 1700 O O . PHE A 1 205 ? -2.531 -27.453 -1.282 1 92.44 205 PHE A O 1
ATOM 1707 N N . THR A 1 206 ? -2.811 -25.578 -2.438 1 88.81 206 THR A N 1
ATOM 1708 C CA . THR A 1 206 ? -4.262 -25.609 -2.289 1 88.81 206 THR A CA 1
ATOM 1709 C C . THR A 1 206 ? -4.848 -26.797 -3.037 1 88.81 206 THR A C 1
ATOM 1711 O O . THR A 1 206 ? -5.711 -27.516 -2.512 1 88.81 206 THR A O 1
ATOM 1714 N N . ALA A 1 207 ? -4.363 -27.031 -4.223 1 89.38 207 ALA A N 1
ATOM 1715 C CA . ALA A 1 207 ? -4.895 -28.094 -5.066 1 89.38 207 ALA A CA 1
ATOM 1716 C C . ALA A 1 207 ? -4.621 -29.469 -4.457 1 89.38 207 ALA A C 1
ATOM 1718 O O . ALA A 1 207 ? -5.434 -30.391 -4.59 1 89.38 207 ALA A O 1
ATOM 1719 N N . HIS A 1 208 ? -3.555 -29.562 -3.756 1 91.44 208 HIS A N 1
ATOM 1720 C CA . HIS A 1 208 ? -3.145 -30.875 -3.264 1 91.44 208 HIS A CA 1
ATOM 1721 C C . HIS A 1 208 ? -3.217 -30.938 -1.742 1 91.44 208 HIS A C 1
ATOM 1723 O O . HIS A 1 208 ? -2.803 -31.938 -1.14 1 91.44 208 HIS A O 1
ATOM 1729 N N . ASN A 1 209 ? -3.664 -29.859 -1.126 1 87.31 209 ASN A N 1
ATOM 1730 C CA . ASN A 1 209 ? -3.768 -29.766 0.327 1 87.31 209 ASN A CA 1
ATOM 1731 C C . ASN A 1 209 ? -2.463 -30.172 1.008 1 87.31 209 ASN A C 1
ATOM 1733 O O . ASN A 1 209 ? -2.457 -31.031 1.883 1 87.31 209 ASN A O 1
ATOM 1737 N N . THR A 1 210 ? -1.403 -29.562 0.542 1 91.56 210 THR A N 1
ATOM 1738 C CA . THR A 1 210 ? -0.07 -29.844 1.067 1 91.56 210 THR A CA 1
ATOM 1739 C C . THR A 1 210 ? 0.736 -28.547 1.197 1 91.56 210 THR A C 1
ATOM 1741 O O . THR A 1 210 ? 0.328 -27.5 0.693 1 91.56 210 THR A O 1
ATOM 1744 N N . HIS A 1 211 ? 1.788 -28.656 1.95 1 93.19 211 HIS A N 1
ATOM 1745 C CA . HIS A 1 211 ? 2.732 -27.547 2.021 1 93.19 211 HIS A CA 1
ATOM 1746 C C . HIS A 1 211 ? 4.129 -27.984 1.589 1 93.19 211 HIS A C 1
ATOM 1748 O O . HIS A 1 211 ? 5.098 -27.25 1.776 1 93.19 211 HIS A O 1
ATOM 1754 N N . ARG A 1 212 ? 4.191 -29.172 1.06 1 96 212 ARG A N 1
ATOM 1755 C CA . ARG A 1 212 ? 5.484 -29.672 0.6 1 96 212 ARG A CA 1
ATOM 1756 C C . ARG A 1 212 ? 5.746 -29.266 -0.847 1 96 212 ARG A C 1
ATOM 1758 O O . ARG A 1 212 ? 4.957 -29.594 -1.739 1 96 212 ARG A O 1
ATOM 1765 N N . TYR A 1 213 ? 6.824 -28.578 -1.02 1 96.5 213 TYR A N 1
ATOM 1766 C CA . TYR A 1 213 ? 7.148 -28.141 -2.373 1 96.5 213 TYR A CA 1
ATOM 1767 C C . TYR A 1 213 ? 8.445 -28.781 -2.857 1 96.5 213 TYR A C 1
ATOM 1769 O O . TYR A 1 213 ? 8.766 -28.734 -4.047 1 96.5 213 TYR A O 1
ATOM 1777 N N . MET A 1 214 ? 9.242 -29.422 -2.1 1 96.94 214 MET A N 1
ATOM 1778 C CA . MET A 1 214 ? 10.57 -29.953 -2.418 1 96.94 214 MET A CA 1
ATOM 1779 C C . MET A 1 214 ? 10.5 -30.938 -3.58 1 96.94 214 MET A C 1
ATOM 1781 O O . MET A 1 214 ? 11.406 -30.984 -4.414 1 96.94 214 MET A O 1
ATOM 1785 N N . ASP A 1 215 ? 9.422 -31.609 -3.695 1 96 215 ASP A N 1
ATOM 1786 C CA . ASP A 1 215 ? 9.305 -32.688 -4.691 1 96 215 ASP A CA 1
ATOM 1787 C C . ASP A 1 215 ? 8.953 -32.094 -6.062 1 96 215 ASP 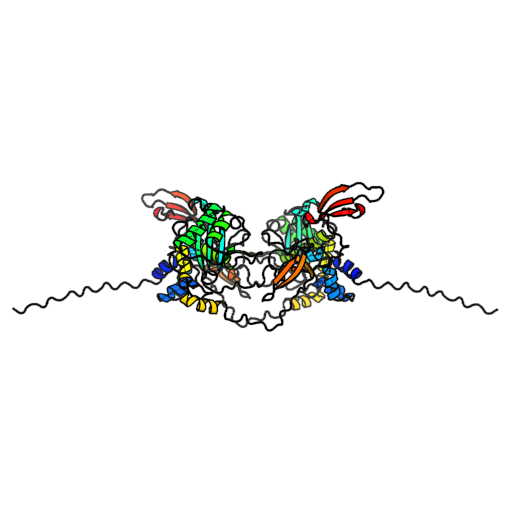A C 1
ATOM 1789 O O . ASP A 1 215 ? 9.172 -32.75 -7.09 1 96 215 ASP A O 1
ATOM 1793 N N . ILE A 1 216 ? 8.445 -30.906 -6.035 1 96.62 216 ILE A N 1
ATOM 1794 C CA . ILE A 1 216 ? 7.977 -30.375 -7.312 1 96.62 216 ILE A CA 1
ATOM 1795 C C . ILE A 1 216 ? 8.703 -29.062 -7.633 1 96.62 216 ILE A C 1
ATOM 1797 O O . ILE A 1 216 ? 8.422 -28.422 -8.648 1 96.62 216 ILE A O 1
ATOM 1801 N N . LEU A 1 217 ? 9.625 -28.641 -6.844 1 97.75 217 LEU A N 1
ATOM 1802 C CA . LEU A 1 217 ? 10.266 -27.328 -6.961 1 97.75 217 LEU A CA 1
ATOM 1803 C C . LEU A 1 217 ? 10.875 -27.141 -8.352 1 97.75 217 LEU A C 1
ATOM 1805 O O . LEU A 1 217 ? 10.586 -26.156 -9.031 1 97.75 217 LEU A O 1
ATOM 1809 N N . GLN A 1 218 ? 11.688 -28.125 -8.75 1 97.69 218 GLN A N 1
ATOM 1810 C CA . GLN A 1 218 ? 12.367 -28 -10.039 1 97.69 218 GLN A CA 1
ATOM 1811 C C . GLN A 1 218 ? 11.391 -28.172 -11.195 1 97.69 218 GLN A C 1
ATOM 1813 O O . GLN A 1 218 ? 11.586 -27.594 -12.266 1 97.69 218 GLN A O 1
ATOM 1818 N N . ASP A 1 219 ? 10.289 -28.891 -10.953 1 97.81 219 ASP A N 1
ATOM 1819 C CA . ASP A 1 219 ? 9.242 -29 -11.961 1 97.81 219 ASP A CA 1
ATOM 1820 C C . ASP A 1 219 ? 8.555 -27.641 -12.18 1 97.81 219 ASP A C 1
ATOM 1822 O O . ASP A 1 219 ? 8.281 -27.25 -13.312 1 97.81 219 ASP A O 1
ATOM 1826 N N . LEU A 1 220 ? 8.328 -26.969 -11.078 1 97.62 220 LEU A N 1
ATOM 1827 C CA . LEU A 1 220 ? 7.73 -25.641 -11.164 1 97.62 220 LEU A CA 1
ATOM 1828 C C . LEU A 1 220 ? 8.641 -24.688 -11.922 1 97.62 220 LEU A C 1
ATOM 1830 O O . LEU A 1 220 ? 8.172 -23.875 -12.719 1 97.62 220 LEU A O 1
ATOM 1834 N N . VAL A 1 221 ? 9.938 -24.781 -11.688 1 98.19 221 VAL A N 1
ATOM 1835 C CA . VAL A 1 221 ? 10.914 -23.922 -12.359 1 98.19 221 VAL A CA 1
ATOM 1836 C C . VAL A 1 221 ? 10.906 -24.219 -13.859 1 98.19 221 VAL A C 1
ATOM 1838 O O . VAL A 1 221 ? 10.875 -23.312 -14.68 1 98.19 221 VAL A O 1
ATOM 1841 N N . LYS A 1 222 ? 10.961 -25.531 -14.164 1 97.75 222 LYS A N 1
ATOM 1842 C CA . LYS A 1 222 ? 10.914 -25.953 -15.562 1 97.75 222 LYS A CA 1
ATOM 1843 C C . LYS A 1 222 ? 9.648 -25.438 -16.25 1 97.75 222 LYS A C 1
ATOM 1845 O O . LYS A 1 222 ? 9.695 -24.953 -17.375 1 97.75 222 LYS A O 1
ATOM 1850 N N . GLY A 1 223 ? 8.547 -25.562 -15.547 1 97.12 223 GLY A N 1
ATOM 1851 C CA . GLY A 1 223 ? 7.289 -25.062 -16.078 1 97.12 223 GLY A CA 1
ATOM 1852 C C . GLY A 1 223 ? 7.312 -23.578 -16.375 1 97.12 223 GLY A C 1
ATOM 1853 O O . GLY A 1 223 ? 6.887 -23.141 -17.453 1 97.12 223 GLY A O 1
ATOM 1854 N N . TYR A 1 224 ? 7.816 -22.859 -15.469 1 97.12 224 TYR A N 1
ATOM 1855 C CA . TYR A 1 224 ? 7.941 -21.422 -15.68 1 97.12 224 TYR A CA 1
ATOM 1856 C C . TYR A 1 224 ? 8.812 -21.125 -16.891 1 97.12 224 TYR A C 1
ATOM 1858 O O . TYR A 1 224 ? 8.438 -20.312 -17.75 1 97.12 224 TYR A O 1
ATOM 1866 N N . ASN A 1 225 ? 9.984 -21.703 -16.953 1 98.19 225 ASN A N 1
ATOM 1867 C CA . ASN A 1 225 ? 10.945 -21.422 -18.016 1 98.19 225 ASN A CA 1
ATOM 1868 C C . ASN A 1 225 ? 10.406 -21.812 -19.391 1 98.19 225 ASN A C 1
ATOM 1870 O O . ASN A 1 225 ? 10.797 -21.25 -20.406 1 98.19 225 ASN A O 1
ATOM 1874 N N . ALA A 1 226 ? 9.477 -22.734 -19.328 1 97.31 226 ALA A N 1
ATOM 1875 C CA . ALA A 1 226 ? 8.898 -23.203 -20.594 1 97.31 226 ALA A CA 1
ATOM 1876 C C . ALA A 1 226 ? 7.652 -22.391 -20.953 1 97.31 226 ALA A C 1
ATOM 1878 O O . ALA A 1 226 ? 7.156 -22.484 -22.078 1 97.31 226 ALA A O 1
ATOM 1879 N N . GLY A 1 227 ? 7.16 -21.625 -20.016 1 95.62 227 GLY A N 1
ATOM 1880 C CA . GLY A 1 227 ? 5.949 -20.859 -20.234 1 95.62 227 GLY A CA 1
ATOM 1881 C C . GLY A 1 227 ? 6.188 -19.578 -21.016 1 95.62 227 GLY A C 1
ATOM 1882 O O . GLY A 1 227 ? 7.25 -18.969 -20.906 1 95.62 227 GLY A O 1
ATOM 1883 N N . PHE A 1 228 ? 5.16 -19.188 -21.672 1 94.44 228 PHE A N 1
ATOM 1884 C CA . PHE A 1 228 ? 5.227 -17.938 -22.438 1 94.44 228 PHE A CA 1
ATOM 1885 C C . PHE A 1 228 ? 5.355 -16.75 -21.5 1 94.44 228 PHE A C 1
ATOM 1887 O O . PHE A 1 228 ? 4.605 -16.625 -20.531 1 94.44 228 PHE A O 1
ATOM 1894 N N . HIS A 1 229 ? 6.32 -15.93 -21.828 1 94.69 229 HIS A N 1
ATOM 1895 C CA . HIS A 1 229 ? 6.543 -14.703 -21.078 1 94.69 229 HIS A CA 1
ATOM 1896 C C . HIS A 1 229 ? 6.141 -13.477 -21.891 1 94.69 229 HIS A C 1
ATOM 1898 O O . HIS A 1 229 ? 6.68 -13.242 -22.969 1 94.69 229 HIS A O 1
ATOM 1904 N N . ARG A 1 230 ? 5.301 -12.688 -21.359 1 89.81 230 ARG A N 1
ATOM 1905 C CA . ARG A 1 230 ? 4.688 -11.594 -22.109 1 89.81 230 ARG A CA 1
ATOM 1906 C C . ARG A 1 230 ? 5.719 -10.539 -22.484 1 89.81 230 ARG A C 1
ATOM 1908 O O . ARG A 1 230 ? 5.656 -9.961 -23.562 1 89.81 230 ARG A O 1
ATOM 1915 N N . SER A 1 231 ? 6.641 -10.211 -21.641 1 89.12 231 SER A N 1
ATOM 1916 C CA . SER A 1 231 ? 7.605 -9.148 -21.875 1 89.12 231 SER A CA 1
ATOM 1917 C C . SER A 1 231 ? 8.555 -9.508 -23.016 1 89.12 231 SER A C 1
ATOM 1919 O O . SER A 1 231 ? 8.898 -8.656 -23.844 1 89.12 231 SER A O 1
ATOM 1921 N N . ILE A 1 232 ? 8.992 -10.742 -23.109 1 93.81 232 ILE A N 1
ATOM 1922 C CA . ILE A 1 232 ? 9.977 -11.117 -24.109 1 93.81 232 ILE A CA 1
ATOM 1923 C C . ILE A 1 232 ? 9.289 -11.836 -25.266 1 93.81 232 ILE A C 1
ATOM 1925 O O . ILE A 1 232 ? 9.922 -12.156 -26.281 1 93.81 232 ILE A O 1
ATOM 1929 N N . GLN A 1 233 ? 8.039 -12.219 -25.125 1 92.38 233 GLN A N 1
ATOM 1930 C CA . GLN A 1 233 ? 7.156 -12.773 -26.141 1 92.38 233 GLN A CA 1
ATOM 1931 C C . GLN A 1 233 ? 7.621 -14.164 -26.578 1 92.38 233 GLN A C 1
ATOM 1933 O O . GLN A 1 233 ? 7.586 -14.492 -27.766 1 92.38 233 GLN A O 1
ATOM 1938 N N . ARG A 1 234 ? 8.148 -14.852 -25.734 1 94.88 234 ARG A N 1
ATOM 1939 C CA . ARG A 1 234 ? 8.578 -16.234 -25.875 1 94.88 234 ARG A CA 1
ATOM 1940 C C . ARG A 1 234 ? 8.883 -16.859 -24.516 1 94.88 234 ARG A C 1
ATOM 1942 O O . ARG A 1 234 ? 8.82 -16.172 -23.484 1 94.88 234 ARG A O 1
ATOM 1949 N N . SER A 1 235 ? 9.117 -18.078 -24.516 1 96.75 235 SER A N 1
ATOM 1950 C CA . SER A 1 235 ? 9.469 -18.719 -23.25 1 96.75 235 SER A CA 1
ATOM 1951 C C . SER A 1 235 ? 10.93 -18.484 -22.891 1 96.75 235 SER A C 1
ATOM 1953 O O . SER A 1 235 ? 11.789 -18.453 -23.766 1 96.75 235 SER A O 1
ATOM 1955 N N . PRO A 1 236 ? 11.203 -18.328 -21.641 1 97.81 236 PRO A N 1
ATOM 1956 C CA . PRO A 1 236 ? 12.578 -18.094 -21.219 1 97.81 236 PRO A CA 1
ATOM 1957 C C . PRO A 1 236 ? 13.547 -19.172 -21.734 1 97.81 236 PRO A C 1
ATOM 1959 O O . PRO A 1 236 ? 14.672 -18.844 -22.125 1 97.81 236 PRO A O 1
ATOM 1962 N N . ASP A 1 237 ? 13.148 -20.422 -21.781 1 97.38 237 ASP A N 1
ATOM 1963 C CA . ASP A 1 237 ? 14.047 -21.516 -22.156 1 97.38 237 ASP A CA 1
ATOM 1964 C C . ASP A 1 237 ? 14.258 -21.562 -23.672 1 97.38 237 ASP A C 1
ATOM 1966 O O . ASP A 1 237 ? 15.094 -22.312 -24.172 1 97.38 237 ASP A O 1
ATOM 1970 N N . SER A 1 238 ? 13.547 -20.75 -24.391 1 96.81 238 SER A N 1
ATOM 1971 C CA . SER A 1 238 ? 13.711 -20.719 -25.844 1 96.81 238 SER A CA 1
ATOM 1972 C C . SER A 1 238 ? 14.703 -19.641 -26.266 1 96.81 238 SER A C 1
ATOM 1974 O O . SER A 1 238 ? 15.062 -19.547 -27.438 1 96.81 238 SER A O 1
ATOM 1976 N N . VAL A 1 239 ? 15.148 -18.906 -25.344 1 97.31 239 VAL A N 1
ATOM 1977 C CA . VAL A 1 239 ? 16.078 -17.812 -25.656 1 97.31 239 VAL A CA 1
ATOM 1978 C C . VAL A 1 239 ? 17.5 -18.375 -25.719 1 97.31 239 VAL A C 1
ATOM 1980 O O . VAL A 1 239 ? 17.969 -19 -24.781 1 97.31 239 VAL A O 1
ATOM 1983 N N . THR A 1 240 ? 18.125 -18.219 -26.781 1 95.5 240 THR A N 1
ATOM 1984 C CA . THR A 1 240 ? 19.5 -18.625 -27.031 1 95.5 240 THR A CA 1
ATOM 1985 C C . THR A 1 240 ? 20.344 -17.453 -27.516 1 95.5 240 THR A C 1
ATOM 1987 O O . THR A 1 240 ? 19.812 -16.359 -27.734 1 95.5 240 THR A O 1
ATOM 1990 N N . HIS A 1 241 ? 21.641 -17.672 -27.625 1 93.62 241 HIS A N 1
ATOM 1991 C CA . HIS A 1 241 ? 22.516 -16.625 -28.141 1 93.62 241 HIS A CA 1
ATOM 1992 C C . HIS A 1 241 ? 22.125 -16.219 -29.562 1 93.62 241 HIS A C 1
ATOM 1994 O O . HIS A 1 241 ? 22.25 -15.047 -29.938 1 93.62 241 HIS A O 1
ATOM 2000 N N . ALA A 1 242 ? 21.594 -17.109 -30.25 1 92.88 242 ALA A N 1
ATOM 2001 C CA . ALA A 1 242 ? 21.234 -16.891 -31.656 1 92.88 242 ALA A CA 1
ATOM 2002 C C . ALA A 1 242 ? 20.047 -15.938 -31.766 1 92.88 242 ALA A C 1
ATOM 2004 O O . ALA A 1 242 ? 19.984 -15.117 -32.688 1 92.88 242 ALA A O 1
ATOM 2005 N N . ASN A 1 243 ? 19.094 -15.961 -30.859 1 93.56 243 ASN A N 1
ATOM 2006 C CA . ASN A 1 243 ? 17.891 -15.141 -30.984 1 93.56 243 ASN A CA 1
ATOM 2007 C C . ASN A 1 243 ? 17.859 -14.039 -29.938 1 93.56 243 ASN A C 1
ATOM 2009 O O . ASN A 1 243 ? 16.844 -13.359 -29.781 1 93.56 243 ASN A O 1
ATOM 2013 N N . ALA A 1 244 ? 18.906 -13.891 -29.188 1 94 244 ALA A N 1
ATOM 2014 C CA . ALA A 1 244 ? 18.984 -12.922 -28.109 1 94 244 ALA A CA 1
ATOM 2015 C C . ALA A 1 244 ? 18.766 -11.508 -28.609 1 94 244 ALA A C 1
ATOM 2017 O O . ALA A 1 244 ? 18.156 -10.68 -27.938 1 94 244 ALA A O 1
ATOM 2018 N N . GLN A 1 245 ? 19.219 -11.281 -29.734 1 91.12 245 GLN A N 1
ATOM 2019 C CA . GLN A 1 245 ? 19.094 -9.945 -30.297 1 91.12 245 GLN A CA 1
ATOM 2020 C C . GLN A 1 245 ? 17.625 -9.617 -30.578 1 91.12 245 GLN A C 1
ATOM 2022 O O . GLN A 1 245 ? 17.203 -8.469 -30.438 1 91.12 245 GLN A O 1
ATOM 2027 N N . ASP A 1 246 ? 16.891 -10.555 -31.016 1 91.44 246 ASP A N 1
ATOM 2028 C CA . ASP A 1 246 ? 15.469 -10.359 -31.234 1 91.44 246 ASP A CA 1
ATOM 2029 C C . ASP A 1 246 ? 14.742 -10.023 -29.938 1 91.44 246 ASP A C 1
ATOM 2031 O O . ASP A 1 246 ? 13.891 -9.133 -29.906 1 91.44 246 ASP A O 1
ATOM 2035 N N . VAL A 1 247 ? 15.094 -10.727 -28.953 1 93.12 247 VAL A N 1
ATOM 2036 C CA . VAL A 1 247 ? 14.508 -10.492 -27.625 1 93.12 247 VAL A CA 1
ATOM 2037 C C . VAL A 1 247 ? 14.875 -9.094 -27.141 1 93.12 247 VAL A C 1
ATOM 2039 O O . VAL A 1 247 ? 14.023 -8.359 -26.641 1 93.12 247 VAL A O 1
ATOM 2042 N N . TRP A 1 248 ? 16.109 -8.781 -27.359 1 91.81 248 TRP A N 1
ATOM 2043 C CA . TRP A 1 248 ? 16.625 -7.465 -26.969 1 91.81 248 TRP A CA 1
ATOM 2044 C C . TRP A 1 248 ? 15.844 -6.355 -27.672 1 91.81 248 TRP A C 1
ATOM 2046 O O . TRP A 1 248 ? 15.438 -5.375 -27.047 1 91.81 248 TRP A O 1
ATOM 2056 N N . ARG A 1 249 ? 15.602 -6.484 -28.938 1 88.19 249 ARG A N 1
ATOM 2057 C CA . ARG A 1 249 ? 14.867 -5.496 -29.719 1 88.19 249 ARG A CA 1
ATOM 2058 C C . ARG A 1 249 ? 13.438 -5.348 -29.203 1 88.19 249 ARG A C 1
ATOM 2060 O O . ARG A 1 249 ? 12.914 -4.234 -29.141 1 88.19 249 ARG A O 1
ATOM 2067 N N . HIS A 1 250 ? 12.883 -6.434 -28.875 1 86.44 250 HIS A N 1
ATOM 2068 C CA . HIS A 1 250 ? 11.516 -6.41 -28.359 1 86.44 250 HIS A CA 1
ATOM 2069 C C . HIS A 1 250 ? 11.438 -5.691 -27.016 1 86.44 250 HIS A C 1
ATOM 2071 O O . HIS A 1 250 ? 10.484 -4.957 -26.75 1 86.44 250 HIS A O 1
ATOM 2077 N N . LEU A 1 251 ? 12.383 -5.879 -26.234 1 86.88 251 LEU A N 1
ATOM 2078 C CA . LEU A 1 251 ? 12.383 -5.34 -24.891 1 86.88 251 LEU A CA 1
ATOM 2079 C C . LEU A 1 251 ? 12.758 -3.859 -24.891 1 86.88 251 LEU A C 1
ATOM 2081 O O . LEU A 1 251 ? 12.203 -3.072 -24.125 1 86.88 251 LEU A O 1
ATOM 2085 N N . TYR A 1 252 ? 13.703 -3.539 -25.797 1 82.5 252 TYR A N 1
ATOM 2086 C CA . TYR A 1 252 ? 14.336 -2.238 -25.594 1 82.5 252 TYR A CA 1
ATOM 2087 C C . TYR A 1 252 ? 14.164 -1.354 -26.828 1 82.5 252 TYR A C 1
ATOM 2089 O O . TYR A 1 252 ? 14.477 -0.161 -26.781 1 82.5 252 TYR A O 1
ATOM 2097 N N . ALA A 1 253 ? 13.836 -1.883 -28.047 1 72.56 253 ALA A N 1
ATOM 2098 C CA . ALA A 1 253 ? 13.812 -1.097 -29.281 1 72.56 253 ALA A CA 1
ATOM 2099 C C . ALA A 1 253 ? 12.742 -0.014 -29.234 1 72.56 253 ALA A C 1
ATOM 2101 O O . ALA A 1 253 ? 12.906 1.064 -29.797 1 72.56 253 ALA A O 1
ATOM 2102 N N . GLU A 1 254 ? 11.516 -0.369 -28.938 1 60.5 254 GLU A N 1
ATOM 2103 C CA . GLU A 1 254 ? 10.594 0.757 -29.047 1 60.5 254 GLU A CA 1
ATOM 2104 C C . GLU A 1 254 ? 11.078 1.953 -28.234 1 60.5 254 GLU A C 1
ATOM 2106 O O . GLU A 1 254 ? 11.406 1.817 -27.047 1 60.5 254 GLU A O 1
ATOM 2111 N N . PRO A 1 255 ? 11.547 2.92 -29.062 1 53.12 255 PRO A N 1
ATOM 2112 C CA . PRO A 1 255 ? 12.094 4.129 -28.438 1 53.12 255 PRO A CA 1
ATOM 2113 C C . PRO A 1 255 ? 11.25 4.621 -27.266 1 53.12 255 PRO A C 1
ATOM 2115 O O . PRO A 1 255 ? 10.016 4.543 -27.312 1 53.12 255 PRO A O 1
ATOM 2118 N N . GLU A 1 256 ? 11.672 4.309 -26.156 1 52.59 256 GLU A N 1
ATOM 2119 C CA . GLU A 1 256 ? 11.023 5.07 -25.094 1 52.59 256 GLU A CA 1
ATOM 2120 C C . GLU A 1 256 ? 10.508 6.41 -25.609 1 52.59 256 GLU A C 1
ATOM 2122 O O . GLU A 1 256 ? 11.266 7.18 -26.219 1 52.59 256 GLU A O 1
ATOM 2127 N N . LYS A 1 257 ? 9.484 6.398 -26.359 1 47.94 257 LYS A N 1
ATOM 2128 C CA . LYS A 1 257 ? 9.055 7.707 -26.844 1 47.94 257 LYS A CA 1
ATOM 2129 C C . LYS A 1 257 ? 9.641 8.828 -25.984 1 47.94 257 LYS A C 1
ATOM 2131 O O . LYS A 1 257 ? 9.461 8.844 -24.766 1 47.94 257 LYS A O 1
ATOM 2136 N N . PRO A 1 258 ? 10.781 9.406 -26.547 1 46.31 258 PRO A N 1
ATOM 2137 C CA . PRO A 1 258 ? 11.195 10.578 -25.766 1 46.31 258 PRO A CA 1
ATOM 2138 C C . PRO A 1 258 ? 10.031 11.492 -25.406 1 46.31 258 PRO A C 1
ATOM 2140 O O . PRO A 1 258 ? 9.242 11.875 -26.281 1 46.31 258 PRO A O 1
ATOM 2143 N N . LYS A 1 259 ? 9.211 11.344 -24.562 1 47.34 259 LYS A N 1
ATOM 2144 C CA . LYS A 1 259 ? 8.367 12.531 -24.406 1 47.34 259 LYS A CA 1
ATOM 2145 C C . LYS A 1 259 ? 9.133 13.797 -24.766 1 47.34 259 LYS A C 1
ATOM 2147 O O . LYS A 1 259 ? 10.32 13.922 -24.469 1 47.34 259 LYS A O 1
ATOM 2152 N N . LYS A 1 260 ? 8.898 14.43 -25.953 1 44.41 260 LYS A N 1
ATOM 2153 C CA . LYS A 1 260 ? 9.445 15.695 -26.453 1 44.41 260 LYS A CA 1
ATOM 2154 C C . LYS A 1 260 ? 10.023 16.516 -25.297 1 44.41 260 LYS A C 1
ATOM 2156 O O . LYS A 1 260 ? 10.68 17.531 -25.531 1 44.41 260 LYS A O 1
ATOM 2161 N N . ARG A 1 261 ? 9.344 16.672 -24.141 1 46.94 261 ARG A N 1
ATOM 2162 C CA . ARG A 1 261 ? 9.617 17.859 -23.328 1 46.94 261 ARG A CA 1
ATOM 2163 C C . ARG A 1 261 ? 11.016 17.797 -22.719 1 46.94 261 ARG A C 1
ATOM 2165 O O . ARG A 1 261 ? 11.414 16.781 -22.156 1 46.94 261 ARG A O 1
ATOM 2172 N N . ARG A 1 262 ? 12 18.438 -23.25 1 51.22 262 ARG A N 1
ATOM 2173 C CA . ARG A 1 262 ? 13.289 18.812 -22.672 1 51.22 262 ARG A CA 1
ATOM 2174 C C . ARG A 1 262 ? 13.312 18.547 -21.172 1 51.22 262 ARG A C 1
ATOM 2176 O O . ARG A 1 262 ? 12.453 19.047 -20.438 1 51.22 262 ARG A O 1
ATOM 2183 N N . ARG A 1 263 ? 13.898 17.406 -20.688 1 55.78 263 ARG A N 1
ATOM 2184 C CA . ARG A 1 263 ? 13.969 16.703 -19.406 1 55.78 263 ARG A CA 1
ATOM 2185 C C . ARG A 1 263 ? 14.375 17.656 -18.297 1 55.78 263 ARG A C 1
ATOM 2187 O O . ARG A 1 263 ? 15.5 18.172 -18.281 1 55.78 263 ARG A O 1
ATOM 2194 N N . ARG A 1 264 ? 13.602 18.531 -17.781 1 73 264 ARG A N 1
ATOM 2195 C CA . ARG A 1 264 ? 13.883 19.547 -16.781 1 73 264 ARG A CA 1
ATOM 2196 C C . ARG A 1 264 ? 14.266 18.906 -15.445 1 73 264 ARG A C 1
ATOM 2198 O O . ARG A 1 264 ? 13.539 18.062 -14.93 1 73 264 ARG A O 1
ATOM 2205 N N . TYR A 1 265 ? 15.727 18.891 -15.195 1 88.44 265 TYR A N 1
ATOM 2206 C CA . TYR A 1 265 ? 16.203 18.547 -13.859 1 88.44 265 TYR A CA 1
ATOM 2207 C C . TYR A 1 265 ? 15.609 19.484 -12.812 1 88.44 265 TYR A C 1
ATOM 2209 O O . TYR A 1 265 ? 15.703 20.703 -12.93 1 88.44 265 TYR A O 1
ATOM 2217 N N . ARG A 1 266 ? 15.055 18.891 -11.898 1 90.06 266 ARG A N 1
ATOM 2218 C CA . ARG A 1 266 ? 14.484 19.703 -10.828 1 90.06 266 ARG A CA 1
ATOM 2219 C C . ARG A 1 266 ? 15.578 20.219 -9.891 1 90.06 266 ARG A C 1
ATOM 2221 O O . ARG A 1 266 ? 15.461 21.312 -9.336 1 90.06 266 ARG A O 1
ATOM 2228 N N . PHE A 1 267 ? 16.641 19.406 -9.758 1 95 267 PHE A N 1
ATOM 2229 C CA . PHE A 1 267 ? 17.688 19.75 -8.812 1 95 267 PHE A CA 1
ATOM 2230 C C . PHE A 1 267 ? 19 20.047 -9.547 1 95 267 PHE A C 1
ATOM 2232 O O . PHE A 1 267 ? 19.234 19.531 -10.641 1 95 267 PHE A O 1
ATOM 2239 N N . LYS A 1 268 ? 19.844 20.906 -8.969 1 94.38 268 LYS A N 1
ATOM 2240 C CA . LYS A 1 268 ? 21.172 21.234 -9.469 1 94.38 268 LYS A CA 1
ATOM 2241 C C . LYS A 1 268 ? 22.25 20.891 -8.453 1 94.38 268 LYS A C 1
ATOM 2243 O O . LYS A 1 268 ? 21.969 20.766 -7.258 1 94.38 268 LYS A O 1
ATOM 2248 N N . PRO A 1 269 ? 23.438 20.672 -9.023 1 95.56 269 PRO A N 1
ATOM 2249 C CA . PRO A 1 269 ? 24.531 20.438 -8.078 1 95.56 269 PRO A CA 1
ATOM 2250 C C . PRO A 1 269 ? 24.672 21.531 -7.027 1 95.56 269 PRO A C 1
ATOM 2252 O O . PRO A 1 269 ? 24.609 22.719 -7.367 1 95.56 269 PRO A O 1
ATOM 2255 N N . GLY A 1 270 ? 24.734 21.156 -5.777 1 95.06 270 GLY A N 1
ATOM 2256 C CA . GLY A 1 270 ? 24.844 22.125 -4.695 1 95.06 270 GLY A CA 1
ATOM 2257 C C . GLY A 1 270 ? 23.547 22.281 -3.908 1 95.06 270 GLY A C 1
ATOM 2258 O O . GLY A 1 270 ? 23.562 22.797 -2.793 1 95.06 270 GLY A O 1
ATOM 2259 N N . ASP A 1 271 ? 22.484 21.797 -4.477 1 95.88 271 ASP A N 1
ATOM 2260 C CA . ASP A 1 271 ? 21.203 21.875 -3.777 1 95.88 271 ASP A CA 1
ATOM 2261 C C . ASP A 1 271 ? 21.219 21.016 -2.518 1 95.88 271 ASP A C 1
ATOM 2263 O O . ASP A 1 271 ? 21.75 19.906 -2.52 1 95.88 271 ASP A O 1
ATOM 2267 N N . GLN A 1 272 ? 20.625 21.578 -1.466 1 95.62 272 GLN A N 1
ATOM 2268 C CA . GLN A 1 272 ? 20.453 20.812 -0.228 1 95.62 272 GLN A CA 1
ATOM 2269 C C . GLN A 1 272 ? 19.141 20.031 -0.223 1 95.62 272 GLN A C 1
ATOM 2271 O O . GLN A 1 272 ? 18.109 20.562 -0.622 1 95.62 272 GLN A O 1
ATOM 2276 N N . VAL A 1 273 ? 19.297 18.781 0.205 1 95.81 273 VAL A N 1
ATOM 2277 C CA . VAL A 1 273 ? 18.094 17.953 0.12 1 95.81 273 VAL A CA 1
ATOM 2278 C C . VAL A 1 273 ? 18.062 16.984 1.307 1 95.81 273 VAL A C 1
ATOM 2280 O O . VAL A 1 273 ? 19.078 16.734 1.945 1 95.81 273 VAL A O 1
ATOM 2283 N N . ARG A 1 274 ? 16.828 16.562 1.642 1 92.88 274 ARG A N 1
ATOM 2284 C CA . ARG A 1 274 ? 16.609 15.398 2.496 1 92.88 274 ARG A CA 1
ATOM 2285 C C . ARG A 1 274 ? 16.312 14.156 1.665 1 92.88 274 ARG A C 1
ATOM 2287 O O . ARG A 1 274 ? 15.875 14.258 0.518 1 92.88 274 ARG A O 1
ATOM 2294 N N . LEU A 1 275 ? 16.625 13.055 2.223 1 89.88 275 LEU A N 1
ATOM 2295 C CA . LEU A 1 275 ? 16.312 11.789 1.554 1 89.88 275 LEU A CA 1
ATOM 2296 C C . LEU A 1 275 ? 15.094 11.133 2.174 1 89.88 275 LEU A C 1
ATOM 2298 O O . LEU A 1 275 ? 14.859 11.25 3.379 1 89.88 275 LEU A O 1
ATOM 2302 N N . SER A 1 276 ? 14.328 10.484 1.287 1 88.12 276 SER A N 1
ATOM 2303 C CA . SER A 1 276 ? 13.172 9.758 1.805 1 88.12 276 SER A CA 1
ATOM 2304 C C . SER A 1 276 ? 13.602 8.555 2.639 1 88.12 276 SER A C 1
ATOM 2306 O O . SER A 1 276 ? 14.562 7.863 2.291 1 88.12 276 SER A O 1
ATOM 2308 N N . LYS A 1 277 ? 12.891 8.383 3.746 1 76.31 277 LYS A N 1
ATOM 2309 C CA . LYS A 1 277 ? 13.148 7.203 4.57 1 76.31 277 LYS A CA 1
ATOM 2310 C C . LYS A 1 277 ? 12.562 5.949 3.93 1 76.31 277 LYS A C 1
ATOM 2312 O O . LYS A 1 277 ? 11.57 6.023 3.203 1 76.31 277 LYS A O 1
ATOM 2317 N N . LYS A 1 278 ? 13.336 4.84 4.043 1 62.97 278 LYS A N 1
ATOM 2318 C CA . LYS A 1 278 ? 12.844 3.564 3.525 1 62.97 278 LYS A CA 1
ATOM 2319 C C . LYS A 1 278 ? 11.484 3.219 4.117 1 62.97 278 LYS A C 1
ATOM 2321 O O . LYS A 1 278 ? 11.203 3.541 5.277 1 62.97 278 LYS A O 1
ATOM 2326 N N . ALA A 1 279 ? 10.57 2.852 3.186 1 54.41 279 ALA A N 1
ATOM 2327 C CA . ALA A 1 279 ? 9.195 2.533 3.566 1 54.41 279 ALA A CA 1
ATOM 2328 C C . ALA A 1 279 ? 9.164 1.518 4.703 1 54.41 279 ALA A C 1
ATOM 2330 O O . ALA A 1 279 ? 9.758 0.441 4.602 1 54.41 279 ALA A O 1
ATOM 2331 N N . GLU A 1 280 ? 9.43 1.868 5.867 1 50.44 280 GLU A N 1
ATOM 2332 C CA . GLU A 1 280 ? 9.219 0.863 6.902 1 50.44 280 GLU A CA 1
ATOM 2333 C C . GLU A 1 280 ? 7.734 0.521 7.039 1 50.44 280 GLU A C 1
ATOM 2335 O O . GLU A 1 280 ? 6.871 1.368 6.801 1 50.44 280 GLU A O 1
ATOM 2340 N N . ALA A 1 281 ? 7.371 -0.823 6.871 1 45.56 281 ALA A N 1
ATOM 2341 C CA . ALA A 1 281 ? 6.055 -1.448 6.969 1 45.56 281 ALA A CA 1
ATOM 2342 C C . ALA A 1 281 ? 5.133 -0.645 7.883 1 45.56 281 ALA A C 1
ATOM 2344 O O . ALA A 1 281 ? 3.916 -0.623 7.68 1 45.56 281 ALA A O 1
ATOM 2345 N N . PHE A 1 282 ? 5.75 -0.007 8.93 1 42.72 282 PHE A N 1
ATOM 2346 C CA . PHE A 1 282 ? 4.848 0.425 9.992 1 42.72 282 PHE A CA 1
ATOM 2347 C C . PHE A 1 282 ? 4.734 1.944 10.023 1 42.72 282 PHE A C 1
ATOM 2349 O O . PHE A 1 282 ? 4.102 2.508 10.922 1 42.72 282 PHE A O 1
ATOM 2356 N N . LYS A 1 283 ? 5.258 2.551 8.898 1 53.34 283 LYS A N 1
ATOM 2357 C CA . LYS A 1 283 ? 5.273 3.984 9.18 1 53.34 283 LYS A CA 1
ATOM 2358 C C . LYS A 1 283 ? 4.023 4.664 8.625 1 53.34 283 LYS A C 1
ATOM 2360 O O . LYS A 1 283 ? 3.617 4.406 7.492 1 53.34 283 LYS A O 1
ATOM 2365 N N . LYS A 1 284 ? 3.219 5.191 9.656 1 58.38 284 LYS A N 1
ATOM 2366 C CA . LYS A 1 284 ? 2.025 5.977 9.359 1 58.38 284 LYS A CA 1
ATOM 2367 C C . LYS A 1 284 ? 2.383 7.258 8.609 1 58.38 284 LYS A C 1
ATOM 2369 O O . LYS A 1 284 ? 3.486 7.785 8.766 1 58.38 284 LYS A O 1
ATOM 2374 N N . GLY A 1 285 ? 1.703 7.684 7.676 1 56.56 285 GLY A N 1
ATOM 2375 C CA . GLY A 1 285 ? 1.874 8.805 6.77 1 56.56 285 GLY A CA 1
ATOM 2376 C C . GLY A 1 285 ? 2.176 10.109 7.484 1 56.56 285 GLY A C 1
ATOM 2377 O O . GLY A 1 285 ? 2.682 11.055 6.875 1 56.56 285 GLY A O 1
ATOM 2378 N N . TYR A 1 286 ? 1.944 10.18 8.781 1 65.94 286 TYR A N 1
ATOM 2379 C CA . TYR A 1 286 ? 2.133 11.453 9.461 1 65.94 286 TYR A CA 1
ATOM 2380 C C . TYR A 1 286 ? 3.496 11.516 10.141 1 65.94 286 TYR A C 1
ATOM 2382 O O . TYR A 1 286 ? 3.951 12.594 10.531 1 65.94 286 TYR A O 1
ATOM 2390 N N . THR A 1 287 ? 4.215 10.453 10.141 1 71.75 287 THR A N 1
ATOM 2391 C CA . THR A 1 287 ? 5.562 10.445 10.695 1 71.75 287 THR A CA 1
ATOM 2392 C C . THR A 1 287 ? 6.574 10.945 9.664 1 71.75 287 THR A C 1
ATOM 2394 O O . THR A 1 287 ? 6.332 10.867 8.461 1 71.75 287 THR A O 1
ATOM 2397 N N . PRO A 1 288 ? 7.555 11.57 10.164 1 80 288 PRO A N 1
ATOM 2398 C CA . PRO A 1 288 ? 8.539 12.094 9.211 1 80 288 PRO A CA 1
ATOM 2399 C C . PRO A 1 288 ? 8.992 11.047 8.203 1 80 288 PRO A C 1
ATOM 2401 O O . PRO A 1 288 ? 9.477 9.977 8.586 1 80 288 PRO A O 1
ATOM 2404 N N . GLY A 1 289 ? 8.781 11.359 7.07 1 83.88 289 GLY A N 1
ATOM 2405 C CA . GLY A 1 289 ? 9.172 10.461 6 1 83.88 289 GLY A CA 1
ATOM 2406 C C . GLY A 1 289 ? 10.531 10.797 5.406 1 83.88 289 GLY A C 1
ATOM 2407 O O . GLY A 1 289 ? 11.016 10.102 4.512 1 83.88 289 GLY A O 1
ATOM 2408 N N . TRP A 1 290 ? 11.172 11.852 5.965 1 89 290 TRP A N 1
ATOM 2409 C CA . TRP A 1 290 ? 12.422 12.344 5.398 1 89 290 TRP A CA 1
ATOM 2410 C C . TRP A 1 290 ? 13.523 12.359 6.453 1 89 290 TRP A C 1
ATOM 2412 O O . TRP A 1 290 ? 13.242 12.43 7.652 1 89 290 TRP A O 1
ATOM 2422 N N . THR A 1 291 ? 14.75 12.258 6.047 1 87.06 291 THR A N 1
ATOM 2423 C CA . THR A 1 291 ? 15.891 12.25 6.953 1 87.06 291 THR A CA 1
ATOM 2424 C C . THR A 1 291 ? 16.031 13.602 7.645 1 87.06 291 THR A C 1
ATOM 2426 O O . THR A 1 291 ? 15.789 14.648 7.039 1 87.06 291 THR A O 1
ATOM 2429 N N . GLU A 1 292 ? 16.438 13.555 8.898 1 86.56 292 GLU A N 1
ATOM 2430 C CA . GLU A 1 292 ? 16.844 14.781 9.578 1 86.56 292 GLU A CA 1
ATOM 2431 C C . GLU A 1 292 ? 18.156 15.312 9.008 1 86.56 292 GLU A C 1
ATOM 2433 O O . GLU A 1 292 ? 18.344 16.531 8.891 1 86.56 292 GLU A O 1
ATOM 2438 N N . GLU A 1 293 ? 18.953 14.367 8.641 1 87.56 293 GLU A N 1
ATOM 2439 C CA . GLU A 1 293 ? 20.234 14.711 8.023 1 87.56 293 GLU A CA 1
ATOM 2440 C C . GLU A 1 293 ? 20.016 15.383 6.668 1 87.56 293 GLU A C 1
ATOM 2442 O O . GLU A 1 293 ? 19.078 15.07 5.949 1 87.56 293 GLU A O 1
ATOM 2447 N N . ILE A 1 294 ? 20.906 16.312 6.41 1 91.5 294 ILE A N 1
ATOM 2448 C CA . ILE A 1 294 ? 20.844 17.047 5.152 1 91.5 294 ILE A CA 1
ATOM 2449 C C . ILE A 1 294 ? 21.984 16.609 4.238 1 91.5 294 ILE A C 1
ATOM 2451 O O . ILE A 1 294 ? 23.109 16.438 4.695 1 91.5 294 ILE A O 1
ATOM 2455 N N . PHE A 1 295 ? 21.656 16.469 2.992 1 93.12 295 PHE A N 1
ATOM 2456 C CA . PHE A 1 295 ? 22.609 16.078 1.969 1 93.12 295 PHE A CA 1
ATOM 2457 C C . PHE A 1 295 ? 22.719 17.125 0.878 1 93.12 295 PHE A C 1
ATOM 2459 O O . PHE A 1 295 ? 22 18.125 0.903 1 93.12 295 PHE A O 1
ATOM 2466 N N . VAL A 1 296 ? 23.672 16.891 0.011 1 95.69 296 VAL A N 1
ATOM 2467 C CA . VAL A 1 296 ? 23.891 17.828 -1.078 1 95.69 296 VAL A CA 1
ATOM 2468 C C . VAL A 1 296 ? 23.938 17.078 -2.41 1 95.69 296 VAL A C 1
ATOM 2470 O O . VAL A 1 296 ? 24.562 16.016 -2.51 1 95.69 296 VAL A O 1
ATOM 2473 N N . VAL A 1 297 ? 23.281 17.641 -3.352 1 96.56 297 VAL A N 1
ATOM 2474 C CA . VAL A 1 297 ? 23.328 17.062 -4.688 1 96.56 297 VAL A CA 1
ATOM 2475 C C . VAL A 1 297 ? 24.719 17.234 -5.285 1 96.56 297 VAL A C 1
ATOM 2477 O O . VAL A 1 297 ? 25.219 18.359 -5.387 1 96.56 297 VAL A O 1
ATOM 2480 N N . GLN A 1 298 ? 25.328 16.172 -5.684 1 95.81 298 GLN A N 1
ATOM 2481 C CA . GLN A 1 298 ? 26.672 16.203 -6.238 1 95.81 298 GLN A CA 1
ATOM 2482 C C . GLN A 1 298 ? 26.641 16.391 -7.75 1 95.81 298 GLN A C 1
ATOM 2484 O O . GLN A 1 298 ? 27.328 17.266 -8.281 1 95.81 298 GLN A O 1
ATOM 2489 N N . ARG A 1 299 ? 25.828 15.602 -8.445 1 94.94 299 ARG A N 1
ATOM 2490 C CA . ARG A 1 299 ? 25.734 15.727 -9.898 1 94.94 299 ARG A CA 1
ATOM 2491 C C . ARG A 1 299 ? 24.453 15.078 -10.422 1 94.94 299 ARG A C 1
ATOM 2493 O O . ARG A 1 299 ? 23.812 14.289 -9.719 1 94.94 299 ARG A O 1
ATOM 2500 N N . ARG A 1 300 ? 24.203 15.492 -11.633 1 93.69 300 ARG A N 1
ATOM 2501 C CA . ARG A 1 300 ? 23.062 14.945 -12.359 1 93.69 300 ARG A CA 1
ATOM 2502 C C . ARG A 1 300 ? 23.484 13.766 -13.234 1 93.69 300 ARG A C 1
ATOM 2504 O O . ARG A 1 300 ? 24.547 13.797 -13.844 1 93.69 300 ARG A O 1
ATOM 2511 N N . VAL A 1 301 ? 22.703 12.75 -13.234 1 89.38 301 VAL A N 1
ATOM 2512 C CA . VAL A 1 301 ? 22.906 11.602 -14.117 1 89.38 301 VAL A CA 1
ATOM 2513 C C . VAL A 1 301 ? 21.859 11.602 -15.227 1 89.38 301 VAL A C 1
ATOM 2515 O O . VAL A 1 301 ? 20.672 11.383 -14.961 1 89.38 301 VAL A O 1
ATOM 2518 N N . PRO A 1 302 ? 22.281 11.812 -16.406 1 86.44 302 PRO A N 1
ATOM 2519 C CA . PRO A 1 302 ? 21.312 11.898 -17.5 1 86.44 302 PRO A CA 1
ATOM 2520 C C . PRO A 1 302 ? 20.562 10.586 -17.734 1 86.44 302 PRO A C 1
ATOM 2522 O O . PRO A 1 302 ? 21.047 9.516 -17.328 1 86.44 302 PRO A O 1
ATOM 2525 N N . GLY A 1 303 ? 19.391 10.688 -18.375 1 81 303 GLY A N 1
ATOM 2526 C CA . GLY A 1 303 ? 18.484 9.57 -18.656 1 81 303 GLY A CA 1
ATOM 2527 C C . GLY A 1 303 ? 17.047 9.852 -18.234 1 81 303 GLY A C 1
ATOM 2528 O O . GLY A 1 303 ? 16.734 10.945 -17.766 1 81 303 GLY A O 1
ATOM 2529 N N . TRP A 1 304 ? 16.188 8.82 -18.531 1 78.56 304 TRP A N 1
ATOM 2530 C CA . TRP A 1 304 ? 14.805 9.016 -18.094 1 78.56 304 TRP A CA 1
ATOM 2531 C C . TRP A 1 304 ? 14.328 7.82 -17.281 1 78.56 304 TRP A C 1
ATOM 2533 O O . TRP A 1 304 ? 14.406 6.676 -17.719 1 78.56 304 TRP A O 1
ATOM 2543 N N . PRO A 1 305 ? 13.797 8.242 -16.234 1 84.5 305 PRO A N 1
ATOM 2544 C CA . PRO A 1 305 ? 13.859 9.516 -15.508 1 84.5 305 PRO A CA 1
ATOM 2545 C C . PRO A 1 305 ? 15.273 9.867 -15.047 1 84.5 305 PRO A C 1
ATOM 2547 O O . PRO A 1 305 ? 16.125 8.984 -14.945 1 84.5 305 PRO A O 1
ATOM 2550 N N . PRO A 1 306 ? 15.492 11.156 -14.797 1 87.69 306 PRO A N 1
ATOM 2551 C CA . PRO A 1 306 ? 16.844 11.539 -14.367 1 87.69 306 PRO A CA 1
ATOM 2552 C C . PRO A 1 306 ? 17.172 11.055 -12.961 1 87.69 306 PRO A C 1
ATOM 2554 O O . PRO A 1 306 ? 16.266 10.828 -12.148 1 87.69 306 PRO A O 1
ATOM 2557 N N . LEU A 1 307 ? 18.484 10.844 -12.766 1 89.69 307 LEU A N 1
ATOM 2558 C CA . LEU A 1 307 ? 18.984 10.453 -11.445 1 89.69 307 LEU A CA 1
ATOM 2559 C C . LEU A 1 307 ? 19.938 11.492 -10.891 1 89.69 307 LEU A C 1
ATOM 2561 O O . LEU A 1 307 ? 20.406 12.375 -11.617 1 89.69 307 LEU A O 1
ATOM 2565 N N . TYR A 1 308 ? 20.125 11.375 -9.602 1 92.44 308 TYR A N 1
ATOM 2566 C CA . TYR A 1 308 ? 21.031 12.305 -8.922 1 92.44 308 TYR A CA 1
ATOM 2567 C C . TYR A 1 308 ? 22 11.547 -8.023 1 92.44 308 TYR A C 1
ATOM 2569 O O . TYR A 1 308 ? 21.625 10.594 -7.344 1 92.44 308 TYR A O 1
ATOM 2577 N N . LYS A 1 309 ? 23.219 11.93 -8.109 1 92.75 309 LYS A N 1
ATOM 2578 C CA . LYS A 1 309 ? 24.203 11.492 -7.125 1 92.75 309 LYS A CA 1
ATOM 2579 C C . LYS A 1 309 ? 24.281 12.469 -5.957 1 92.75 309 LYS A C 1
ATOM 2581 O O . LYS A 1 309 ? 24.281 13.688 -6.16 1 92.75 309 LYS A O 1
ATOM 2586 N N . ILE A 1 310 ? 24.359 11.93 -4.801 1 93.56 310 ILE A N 1
ATOM 2587 C CA . ILE A 1 310 ? 24.25 12.758 -3.6 1 93.56 310 ILE A CA 1
ATOM 2588 C C . ILE A 1 310 ? 25.5 12.586 -2.74 1 93.56 310 ILE A C 1
ATOM 2590 O O . ILE A 1 310 ? 26.172 11.547 -2.801 1 93.56 310 ILE A O 1
ATOM 2594 N N . LYS A 1 311 ? 25.891 13.609 -2.035 1 94.12 311 LYS A N 1
ATOM 2595 C CA . LYS A 1 311 ? 27 13.547 -1.075 1 94.12 311 LYS A CA 1
ATOM 2596 C C . LYS A 1 311 ? 26.547 13.992 0.311 1 94.12 311 LYS A C 1
ATOM 2598 O O . LYS A 1 311 ? 25.547 14.711 0.441 1 94.12 311 LYS A O 1
ATOM 2603 N N . GLU A 1 312 ? 27.188 13.539 1.239 1 91.56 312 GLU A N 1
ATOM 2604 C CA . GLU A 1 312 ? 26.922 13.961 2.611 1 91.56 312 GLU A CA 1
ATOM 2605 C C . GLU A 1 312 ? 27.312 15.414 2.83 1 91.56 312 GLU A C 1
ATOM 2607 O O . GLU A 1 312 ? 27.891 16.047 1.938 1 91.56 312 GLU A O 1
ATOM 2612 N N . TRP A 1 313 ? 27 15.875 3.98 1 86.69 313 TRP A N 1
ATOM 2613 C CA . TRP A 1 313 ? 27.25 17.281 4.316 1 86.69 313 TRP A CA 1
ATOM 2614 C C . TRP A 1 313 ? 28.75 17.578 4.277 1 86.69 313 TRP A C 1
ATOM 2616 O O . TRP A 1 313 ? 29.156 18.688 3.91 1 86.69 313 TRP A O 1
ATOM 2626 N N . ASP A 1 314 ? 29.547 16.578 4.578 1 87 314 ASP A N 1
ATOM 2627 C CA . ASP A 1 314 ? 30.984 16.781 4.633 1 87 314 ASP A CA 1
ATOM 2628 C C . ASP A 1 314 ? 31.625 16.547 3.268 1 87 314 ASP A C 1
ATOM 2630 O O . ASP A 1 314 ? 32.844 16.641 3.127 1 87 314 ASP A O 1
ATOM 2634 N N . GLY A 1 315 ? 30.812 16.203 2.336 1 89.94 315 GLY A N 1
ATOM 2635 C CA . GLY A 1 315 ? 31.344 16.031 0.992 1 89.94 315 GLY A CA 1
ATOM 2636 C C . GLY A 1 315 ? 31.531 14.578 0.606 1 89.94 315 GLY A C 1
ATOM 2637 O O . GLY A 1 315 ? 31.812 14.273 -0.553 1 89.94 315 GLY A O 1
ATOM 2638 N N . THR A 1 316 ? 31.406 13.648 1.596 1 90.88 316 THR A N 1
ATOM 2639 C CA . THR A 1 316 ? 31.547 12.227 1.3 1 90.88 316 THR A CA 1
ATOM 2640 C C . THR A 1 316 ? 30.438 11.758 0.358 1 90.88 316 THR A C 1
ATOM 2642 O O . THR A 1 316 ? 29.266 11.945 0.64 1 90.88 316 THR A O 1
ATOM 2645 N N . PRO A 1 317 ? 30.891 11.203 -0.733 1 90.12 317 PRO A N 1
ATOM 2646 C CA . PRO A 1 317 ? 29.859 10.734 -1.672 1 90.12 317 PRO A CA 1
ATOM 2647 C C . PRO A 1 317 ? 29.062 9.562 -1.125 1 90.12 317 PRO A C 1
ATOM 2649 O O . PRO A 1 317 ? 29.594 8.703 -0.433 1 90.12 317 PRO A O 1
ATOM 2652 N N . LEU A 1 318 ? 27.781 9.648 -1.302 1 86.38 318 LEU A N 1
ATOM 2653 C CA . LEU A 1 318 ? 26.922 8.523 -0.966 1 86.38 318 LEU A CA 1
ATOM 2654 C C . LEU A 1 318 ? 26.859 7.52 -2.113 1 86.38 318 LEU A C 1
ATOM 2656 O O . LEU A 1 318 ? 26.859 7.906 -3.283 1 86.38 318 LEU A O 1
ATOM 2660 N N . SER A 1 319 ? 26.812 6.312 -1.715 1 78.25 319 SER A N 1
ATOM 2661 C CA . SER A 1 319 ? 26.688 5.27 -2.729 1 78.25 319 SER A CA 1
ATOM 2662 C C . SER A 1 319 ? 25.266 5.234 -3.311 1 78.25 319 SER A C 1
ATOM 2664 O O . SER A 1 319 ? 24.297 5.434 -2.59 1 78.25 319 SER A O 1
ATOM 2666 N N . GLY A 1 320 ? 25.25 5.18 -4.66 1 78.31 320 GLY A N 1
ATOM 2667 C CA . GLY A 1 320 ? 23.969 5.004 -5.316 1 78.31 320 GLY A CA 1
ATOM 2668 C C . GLY A 1 320 ? 23.453 6.273 -5.973 1 78.31 320 GLY A C 1
ATOM 2669 O O . GLY A 1 320 ? 24.109 7.316 -5.914 1 78.31 320 GLY A O 1
ATOM 2670 N N . SER A 1 321 ? 22.422 6.117 -6.691 1 85.56 321 SER A N 1
ATOM 2671 C CA . SER A 1 321 ? 21.719 7.215 -7.352 1 85.56 321 SER A CA 1
ATOM 2672 C C . SER A 1 321 ? 20.281 7.324 -6.859 1 85.56 321 SER A C 1
ATOM 2674 O O . SER A 1 321 ? 19.672 6.32 -6.48 1 85.56 321 SER A O 1
ATOM 2676 N N . PHE A 1 322 ? 19.828 8.562 -6.84 1 87.88 322 PHE A N 1
ATOM 2677 C CA . PHE A 1 322 ? 18.5 8.812 -6.289 1 87.88 322 PHE A CA 1
ATOM 2678 C C . PHE A 1 322 ? 17.594 9.461 -7.332 1 87.88 322 PHE A C 1
ATOM 2680 O O . PHE A 1 322 ? 18.047 10.289 -8.125 1 87.88 322 PHE A O 1
ATOM 2687 N N . TYR A 1 323 ? 16.375 9.062 -7.289 1 88.38 323 TYR A N 1
ATOM 2688 C CA . TYR A 1 323 ? 15.375 9.703 -8.141 1 88.38 323 TYR A CA 1
ATOM 2689 C C . TYR A 1 323 ? 14.883 11.008 -7.516 1 88.38 323 TYR A C 1
ATOM 2691 O O . TYR A 1 323 ? 15.039 11.227 -6.312 1 88.38 323 TYR A O 1
ATOM 2699 N N . GLU A 1 324 ? 14.258 11.75 -8.297 1 91.06 324 GLU A N 1
ATOM 2700 C CA . GLU A 1 324 ? 13.719 13.039 -7.867 1 91.06 324 GLU A CA 1
ATOM 2701 C C . GLU A 1 324 ? 12.727 12.867 -6.723 1 91.06 324 GLU A C 1
ATOM 2703 O O . GLU A 1 324 ? 12.734 13.648 -5.766 1 91.06 324 GLU A O 1
ATOM 2708 N N . ALA A 1 325 ? 11.883 11.859 -6.789 1 89.31 325 ALA A N 1
ATOM 2709 C CA . ALA A 1 325 ? 10.82 11.625 -5.812 1 89.31 325 ALA A CA 1
ATOM 2710 C C . ALA A 1 325 ? 11.406 11.258 -4.449 1 89.31 325 ALA A C 1
ATOM 2712 O O . ALA A 1 325 ? 10.711 11.32 -3.434 1 89.31 325 ALA A O 1
ATOM 2713 N N . GLU A 1 326 ? 12.664 10.953 -4.41 1 90.19 326 GLU A N 1
ATOM 2714 C CA . GLU A 1 326 ? 13.312 10.523 -3.174 1 90.19 326 GLU A CA 1
ATOM 2715 C C . GLU A 1 326 ? 14.055 11.68 -2.508 1 90.19 326 GLU A C 1
ATOM 2717 O O . GLU A 1 326 ? 14.727 11.492 -1.495 1 90.19 326 GLU A O 1
ATOM 2722 N N . LEU A 1 327 ? 13.922 12.836 -3.141 1 92.94 327 LEU A N 1
ATOM 2723 C CA . LEU A 1 327 ? 14.625 14.016 -2.646 1 92.94 327 LEU A CA 1
ATOM 2724 C C . LEU A 1 327 ? 13.633 15.109 -2.256 1 92.94 327 LEU A C 1
ATOM 2726 O O . LEU A 1 327 ? 12.656 15.352 -2.967 1 92.94 327 LEU A O 1
ATOM 2730 N N . GLN A 1 328 ? 13.859 15.695 -1.131 1 94.19 328 GLN A N 1
ATOM 2731 C CA . GLN A 1 328 ? 13.094 16.844 -0.661 1 94.19 328 GLN A CA 1
ATOM 2732 C C . GLN A 1 328 ? 13.992 18.062 -0.459 1 94.19 328 GLN A C 1
ATOM 2734 O O . GLN A 1 328 ? 14.914 18.031 0.365 1 94.19 328 GLN A O 1
ATOM 2739 N N . PRO A 1 329 ? 13.758 19.109 -1.232 1 95.06 329 PRO A N 1
ATOM 2740 C CA . PRO A 1 329 ? 14.625 20.297 -1.123 1 95.06 329 PRO A CA 1
ATOM 2741 C C . PRO A 1 329 ? 14.508 20.984 0.229 1 95.06 329 PRO A C 1
ATOM 2743 O O . PRO A 1 329 ? 13.406 21.094 0.78 1 95.06 329 PRO A O 1
ATOM 2746 N N . VAL A 1 330 ? 15.641 21.406 0.744 1 95.38 330 VAL A N 1
ATOM 2747 C CA . VAL A 1 330 ? 15.711 22.156 1.998 1 95.38 330 VAL A CA 1
ATOM 2748 C C . VAL A 1 330 ? 16.734 23.266 1.883 1 95.38 330 VAL A C 1
ATOM 2750 O O . VAL A 1 330 ? 17.609 23.234 1.007 1 95.38 330 VAL A O 1
ATOM 2753 N N . THR A 1 331 ? 16.547 24.297 2.631 1 92.62 331 THR A N 1
ATOM 2754 C CA . THR A 1 331 ? 17.516 25.375 2.746 1 92.62 331 THR A CA 1
ATOM 2755 C C . THR A 1 331 ? 17.953 25.562 4.195 1 92.62 331 THR A C 1
ATOM 2757 O O . THR A 1 331 ? 17.141 25.828 5.07 1 92.62 331 THR A O 1
ATOM 2760 N N . VAL A 1 332 ? 19.172 25.25 4.375 1 88.44 332 VAL A N 1
ATOM 2761 C CA . VAL A 1 332 ? 19.719 25.422 5.723 1 88.44 332 VAL A CA 1
ATOM 2762 C C . VAL A 1 332 ? 20.938 26.344 5.68 1 88.44 332 VAL A C 1
ATOM 2764 O O . VAL A 1 332 ? 21.719 26.312 4.727 1 88.44 332 VAL A O 1
ATOM 2767 N N . ASP A 1 333 ? 20.906 27.203 6.621 1 79.25 333 ASP A N 1
ATOM 2768 C CA . ASP A 1 333 ? 22.062 28.062 6.77 1 79.25 333 ASP A CA 1
ATOM 2769 C C . ASP A 1 333 ? 22.938 27.625 7.953 1 79.25 333 ASP A C 1
ATOM 2771 O O . ASP A 1 333 ? 22.484 26.828 8.789 1 79.25 333 ASP A O 1
ATOM 2775 N N . GLU A 1 334 ? 24.156 27.984 7.914 1 66.44 334 GLU A N 1
ATOM 2776 C CA . GLU A 1 334 ? 25.125 27.625 8.945 1 66.44 334 GLU A CA 1
ATOM 2777 C C . GLU A 1 334 ? 24.625 28.016 10.336 1 66.44 334 GLU A C 1
ATOM 2779 O O . GLU A 1 334 ? 24.953 27.375 11.328 1 66.44 334 GLU A O 1
ATOM 2784 N N . THR A 1 335 ? 23.703 28.969 10.32 1 62.09 335 THR A N 1
ATOM 2785 C CA . THR A 1 335 ? 23.25 29.484 11.609 1 62.09 335 THR A CA 1
ATOM 2786 C C . THR A 1 335 ? 22 28.75 12.07 1 62.09 335 THR A C 1
ATOM 2788 O O . THR A 1 335 ? 21.516 28.969 13.18 1 62.09 335 THR A O 1
ATOM 2791 N N . ASP A 1 336 ? 21.641 27.859 11.266 1 67 336 ASP A N 1
ATOM 2792 C CA . ASP A 1 336 ? 20.375 27.203 11.609 1 67 336 ASP A CA 1
ATOM 2793 C C . ASP A 1 336 ? 20.562 26.219 12.758 1 67 336 ASP A C 1
ATOM 2795 O O . ASP A 1 336 ? 21.656 25.656 12.938 1 67 336 ASP A O 1
ATOM 2799 N N . THR A 1 337 ? 19.609 26.281 13.648 1 63.31 337 THR A N 1
ATOM 2800 C CA . THR A 1 337 ? 19.625 25.438 14.836 1 63.31 337 THR A CA 1
ATOM 2801 C C . THR A 1 337 ? 19.125 24.031 14.508 1 63.31 337 THR A C 1
ATOM 2803 O O . THR A 1 337 ? 18.156 23.875 13.766 1 63.31 337 THR A O 1
ATOM 2806 N N . PHE A 1 338 ? 20.047 23.094 14.867 1 74.81 338 PHE A N 1
ATOM 2807 C CA . PHE A 1 338 ? 19.672 21.688 14.734 1 74.81 338 PHE A CA 1
ATOM 2808 C C . PHE A 1 338 ? 19.234 21.109 16.078 1 74.81 338 PHE A C 1
ATOM 2810 O O . PHE A 1 338 ? 19.578 21.656 17.125 1 74.81 338 PHE A O 1
ATOM 2817 N N . ARG A 1 339 ? 18.469 20.219 16.031 1 76.81 339 ARG A N 1
ATOM 2818 C CA . ARG A 1 339 ? 17.969 19.594 17.266 1 76.81 339 ARG A CA 1
ATOM 2819 C C . ARG A 1 339 ? 19.016 18.688 17.875 1 76.81 339 ARG A C 1
ATOM 2821 O O . ARG A 1 339 ? 19.703 17.953 17.156 1 76.81 339 ARG A O 1
ATOM 2828 N N . VAL A 1 340 ? 19.141 18.875 19.188 1 73.88 340 VAL A N 1
ATOM 2829 C CA . VAL A 1 340 ? 20.109 18.062 19.922 1 73.88 340 VAL A CA 1
ATOM 2830 C C . VAL A 1 340 ? 19.469 16.766 20.359 1 73.88 340 VAL A C 1
ATOM 2832 O O . VAL A 1 340 ? 18.359 16.766 20.938 1 73.88 340 VAL A O 1
ATOM 2835 N N . GLU A 1 341 ? 19.969 15.664 20.016 1 77.44 341 GLU A N 1
ATOM 2836 C CA . GLU A 1 341 ? 19.5 14.359 20.469 1 77.44 341 GLU A CA 1
ATOM 2837 C C . GLU A 1 341 ? 20 14.055 21.875 1 77.44 341 GLU A C 1
ATOM 2839 O O . GLU A 1 341 ? 19.234 13.633 22.734 1 77.44 341 GLU A O 1
ATOM 2844 N N . GLU A 1 342 ? 21.297 14.289 22.062 1 82.69 342 GLU A N 1
ATOM 2845 C CA . GLU A 1 342 ? 21.922 13.969 23.344 1 82.69 342 GLU A CA 1
ATOM 2846 C C . GLU A 1 342 ? 23.156 14.828 23.594 1 82.69 342 GLU A C 1
ATOM 2848 O O . GLU A 1 342 ? 23.875 15.188 22.641 1 82.69 342 GLU A O 1
ATOM 2853 N N . VAL A 1 343 ? 23.312 15.211 24.891 1 83.56 343 VAL A N 1
ATOM 2854 C CA . VAL A 1 343 ? 24.547 15.844 25.312 1 83.56 343 VAL A CA 1
ATOM 2855 C C . VAL A 1 343 ? 25.547 14.773 25.766 1 83.56 343 VAL A C 1
ATOM 2857 O O . VAL A 1 343 ? 25.297 14.055 26.734 1 83.56 343 VAL A O 1
ATOM 2860 N N . ILE A 1 344 ? 26.578 14.602 25.031 1 85.62 344 ILE A N 1
ATOM 2861 C CA . ILE A 1 344 ? 27.516 13.508 25.219 1 85.62 344 ILE A CA 1
ATOM 2862 C C . ILE A 1 344 ? 28.5 13.867 26.328 1 85.62 344 ILE A C 1
ATOM 2864 O O . ILE A 1 344 ? 28.812 13.023 27.188 1 85.62 344 ILE A O 1
ATOM 2868 N N . ARG A 1 345 ? 29.047 15.102 26.219 1 86.19 345 ARG A N 1
ATOM 2869 C CA . ARG A 1 345 ? 30.047 15.547 27.172 1 86.19 345 ARG A CA 1
ATOM 2870 C C . ARG A 1 345 ? 29.875 17.016 27.516 1 86.19 345 ARG A C 1
ATOM 2872 O O . ARG A 1 345 ? 29.25 17.766 26.766 1 86.19 345 ARG A O 1
ATOM 2879 N N . ARG A 1 346 ? 30.234 17.344 28.672 1 88.94 346 ARG A N 1
ATOM 2880 C CA . ARG A 1 346 ? 30.219 18.734 29.125 1 88.94 346 ARG A CA 1
ATOM 2881 C C . ARG A 1 346 ? 31.625 19.188 29.547 1 88.94 346 ARG A C 1
ATOM 2883 O O . ARG A 1 346 ? 32.375 18.406 30.109 1 88.94 346 ARG A O 1
ATOM 2890 N N . ARG A 1 347 ? 31.984 20.359 29.031 1 86.81 347 ARG A N 1
ATOM 2891 C CA . ARG A 1 347 ? 33.25 20.953 29.469 1 86.81 347 ARG A CA 1
ATOM 2892 C C . ARG A 1 347 ? 33 22.297 30.156 1 86.81 347 ARG A C 1
ATOM 2894 O O . ARG A 1 347 ? 32.25 23.141 29.656 1 86.81 347 ARG A O 1
ATOM 2901 N N . ARG A 1 348 ? 33.531 22.469 31.359 1 84.19 348 ARG A N 1
ATOM 2902 C CA . ARG A 1 348 ? 33.344 23.672 32.156 1 84.19 348 ARG A CA 1
ATOM 2903 C C . ARG A 1 348 ? 34.031 24.875 31.516 1 84.19 348 ARG A C 1
ATOM 2905 O O . ARG A 1 348 ? 34.969 24.703 30.703 1 84.19 348 ARG A O 1
ATOM 2912 N N . ALA A 1 349 ? 33.375 26 31.828 1 85.75 349 ALA A N 1
ATOM 2913 C CA . ALA A 1 349 ? 33.938 27.266 31.328 1 85.75 349 ALA A CA 1
ATOM 2914 C C . ALA A 1 349 ? 35.344 27.484 31.859 1 85.75 349 ALA A C 1
ATOM 2916 O O . ALA A 1 349 ? 35.656 27.125 33 1 85.75 349 ALA A O 1
ATOM 2917 N N . THR A 1 350 ? 36.25 27.875 30.953 1 82.38 350 THR A N 1
ATOM 2918 C CA . THR A 1 350 ? 37.594 28.328 31.375 1 82.38 350 THR A CA 1
ATOM 2919 C C . THR A 1 350 ? 37.688 29.844 31.281 1 82.38 350 THR A C 1
ATOM 2921 O O . THR A 1 350 ? 36.719 30.531 30.984 1 82.38 350 THR A O 1
ATOM 2924 N N . ARG A 1 351 ? 38.812 30.484 31.656 1 80 351 ARG A N 1
ATOM 2925 C CA . ARG A 1 351 ? 39.031 31.922 31.625 1 80 351 ARG A CA 1
ATOM 2926 C C . ARG A 1 351 ? 38.875 32.469 30.219 1 80 351 ARG A C 1
ATOM 2928 O O . ARG A 1 351 ? 38.438 33.625 30.031 1 80 351 ARG A O 1
ATOM 2935 N N . THR A 1 352 ? 38.969 31.609 29.141 1 80.19 352 THR A N 1
ATOM 2936 C CA . THR A 1 352 ? 39 32.125 27.766 1 80.19 352 THR A CA 1
ATOM 2937 C C . THR A 1 352 ? 37.844 31.562 26.969 1 80.19 352 THR A C 1
ATOM 2939 O O . THR A 1 352 ? 37.5 32.062 25.891 1 80.19 352 THR A O 1
ATOM 2942 N N . ARG A 1 353 ? 37.219 30.469 27.516 1 80.19 353 ARG A N 1
ATOM 2943 C CA . ARG A 1 353 ? 36.156 29.859 26.719 1 80.19 353 ARG A CA 1
ATOM 2944 C C . ARG A 1 353 ? 34.938 29.594 27.547 1 80.19 353 ARG A C 1
ATOM 2946 O O . ARG A 1 353 ? 35.031 29.156 28.688 1 80.19 353 ARG A O 1
ATOM 2953 N N . PRO A 1 354 ? 33.781 29.859 27.047 1 84.19 354 PRO A N 1
ATOM 2954 C CA . PRO A 1 354 ? 32.562 29.562 27.781 1 84.19 354 PRO A CA 1
ATOM 2955 C C . PRO A 1 354 ? 32.281 28.062 27.922 1 84.19 354 PRO A C 1
ATOM 2957 O O . PRO A 1 354 ? 32.969 27.25 27.266 1 84.19 354 PRO A O 1
ATOM 2960 N N . ALA A 1 355 ? 31.469 27.703 28.828 1 87.56 355 ALA A N 1
ATOM 2961 C CA . ALA A 1 355 ? 31.062 26.312 28.984 1 87.56 355 ALA A CA 1
ATOM 2962 C C . ALA A 1 355 ? 30.5 25.75 27.688 1 87.56 355 ALA A C 1
ATOM 2964 O O . ALA A 1 355 ? 29.766 26.438 26.969 1 87.56 355 ALA A O 1
ATOM 2965 N N . GLU A 1 356 ? 31.047 24.625 27.297 1 89.06 356 GLU A N 1
ATOM 2966 C CA . GLU A 1 356 ? 30.625 24.016 26.031 1 89.06 356 GLU A CA 1
ATOM 2967 C C . GLU A 1 356 ? 30.078 22.609 26.266 1 89.06 356 GLU A C 1
ATOM 2969 O O . GLU A 1 356 ? 30.359 21.984 27.297 1 89.06 356 GLU A O 1
ATOM 2974 N N . VAL A 1 357 ? 29.219 22.203 25.422 1 89.38 357 VAL A N 1
ATOM 2975 C CA . VAL A 1 357 ? 28.688 20.844 25.453 1 89.38 357 VAL A CA 1
ATOM 2976 C C . VAL A 1 357 ? 28.891 20.188 24.094 1 89.38 357 VAL A C 1
ATOM 2978 O O . VAL A 1 357 ? 28.734 20.828 23.062 1 89.38 357 VAL A O 1
ATOM 2981 N N . LEU A 1 358 ? 29.359 18.938 24.188 1 87.56 358 LEU A N 1
ATOM 2982 C CA . LEU A 1 358 ? 29.406 18.125 22.984 1 87.56 358 LEU A CA 1
ATOM 2983 C C . LEU A 1 358 ? 28.047 17.484 22.703 1 87.56 358 LEU A C 1
ATOM 2985 O O . LEU A 1 358 ? 27.547 16.719 23.516 1 87.56 358 LEU A O 1
ATOM 2989 N N . VAL A 1 359 ? 27.5 17.875 21.531 1 85.5 359 VAL A N 1
ATOM 2990 C CA . VAL A 1 359 ? 26.125 17.453 21.297 1 85.5 359 VAL A CA 1
ATOM 2991 C C . VAL A 1 359 ? 26.078 16.484 20.109 1 85.5 359 VAL A C 1
ATOM 2993 O O . VAL A 1 359 ? 26.844 16.625 19.156 1 85.5 359 VAL A O 1
ATOM 2996 N N . LYS A 1 360 ? 25.219 15.484 20.312 1 85.62 360 LYS A N 1
ATOM 2997 C CA . LYS A 1 360 ? 24.781 14.664 19.188 1 85.62 360 LYS A CA 1
ATOM 2998 C C . LYS A 1 360 ? 23.484 15.203 18.594 1 85.62 360 LYS A C 1
ATOM 3000 O O . LYS A 1 360 ? 22.484 15.352 19.297 1 85.62 360 LYS A O 1
ATOM 3005 N N . TRP A 1 361 ? 23.656 15.516 17.359 1 80.19 361 TRP A N 1
ATOM 3006 C CA . TRP A 1 361 ? 22.5 16.094 16.672 1 80.19 361 TRP A CA 1
ATOM 3007 C C . TRP A 1 361 ? 21.5 15.016 16.281 1 80.19 361 TRP A C 1
ATOM 3009 O O . TRP A 1 361 ? 21.891 13.93 15.844 1 80.19 361 TRP A O 1
ATOM 3019 N N . ARG A 1 362 ? 20.281 15.32 16.406 1 78.75 362 ARG A N 1
ATOM 3020 C CA . ARG A 1 362 ? 19.234 14.344 16.141 1 78.75 362 ARG A CA 1
ATOM 3021 C C . ARG A 1 362 ? 19.234 13.93 14.664 1 78.75 362 ARG A C 1
ATOM 3023 O O . ARG A 1 362 ? 19.141 14.781 13.781 1 78.75 362 ARG A O 1
ATOM 3030 N N . GLY A 1 363 ? 19.344 12.586 14.445 1 77.88 363 GLY A N 1
ATOM 3031 C CA . GLY A 1 363 ? 19.25 12.039 13.102 1 77.88 363 GLY A CA 1
ATOM 3032 C C . GLY A 1 363 ? 20.562 12.117 12.336 1 77.88 363 GLY A C 1
ATOM 3033 O O . GLY A 1 363 ? 20.656 11.672 11.188 1 77.88 363 GLY A O 1
ATOM 3034 N N . TRP A 1 364 ? 21.547 12.727 12.969 1 81.56 364 TRP A N 1
ATOM 3035 C CA . TRP A 1 364 ? 22.844 12.867 12.297 1 81.56 364 TRP A CA 1
ATOM 3036 C C . TRP A 1 364 ? 23.828 11.828 12.82 1 81.56 364 TRP A C 1
ATOM 3038 O O . TRP A 1 364 ? 23.75 11.414 13.977 1 81.56 364 TRP A O 1
ATOM 3048 N N . PRO A 1 365 ? 24.703 11.43 11.977 1 82 365 PRO A N 1
ATOM 3049 C CA . PRO A 1 365 ? 25.75 10.523 12.445 1 82 365 PRO A CA 1
ATOM 3050 C C . PRO A 1 365 ? 26.672 11.164 13.469 1 82 365 PRO A C 1
ATOM 3052 O O . PRO A 1 365 ? 26.766 12.391 13.547 1 82 365 PRO A O 1
ATOM 3055 N N . ASP A 1 366 ? 27.375 10.328 14.188 1 83.25 366 ASP A N 1
ATOM 3056 C CA . ASP A 1 366 ? 28.234 10.766 15.281 1 83.25 366 ASP A CA 1
ATOM 3057 C C . ASP A 1 366 ? 29.391 11.617 14.766 1 83.25 366 ASP A C 1
ATOM 3059 O O . ASP A 1 366 ? 29.938 12.438 15.5 1 83.25 366 ASP A O 1
ATOM 3063 N N . LYS A 1 367 ? 29.766 11.406 13.586 1 83.25 367 LYS A N 1
ATOM 3064 C CA . LYS A 1 367 ? 30.906 12.133 13.023 1 83.25 367 LYS A CA 1
ATOM 3065 C C . LYS A 1 367 ? 30.625 13.633 12.984 1 83.25 367 LYS A C 1
ATOM 3067 O O . LYS A 1 367 ? 31.562 14.43 12.836 1 83.25 367 LYS A O 1
ATOM 3072 N N . TYR A 1 368 ? 29.406 13.977 13.148 1 83.69 368 TYR A N 1
ATOM 3073 C CA . TYR A 1 368 ? 29.062 15.398 13.086 1 83.69 368 TYR A CA 1
ATOM 3074 C C . TYR A 1 368 ? 28.875 15.977 14.477 1 83.69 368 TYR A C 1
ATOM 3076 O O . TYR A 1 368 ? 28.531 17.156 14.633 1 83.69 368 TYR A O 1
ATOM 3084 N N . ASN A 1 369 ? 29.047 15.141 15.438 1 85.38 369 ASN A N 1
ATOM 3085 C CA . ASN A 1 369 ? 29 15.68 16.797 1 85.38 369 ASN A CA 1
ATOM 3086 C C . ASN A 1 369 ? 29.906 16.891 16.938 1 85.38 369 ASN A C 1
ATOM 3088 O O . ASN A 1 369 ? 31 16.938 16.391 1 85.38 369 ASN A O 1
ATOM 3092 N N . SER A 1 370 ? 29.422 18 17.641 1 85.5 370 SER A N 1
ATOM 3093 C CA . SER A 1 370 ? 30.203 19.234 17.719 1 85.5 370 SER A CA 1
ATOM 3094 C C . SER A 1 370 ? 30.062 19.891 19.078 1 85.5 370 SER A C 1
ATOM 3096 O O . SER A 1 370 ? 29.047 19.719 19.766 1 85.5 370 SER A O 1
ATOM 3098 N N . TRP A 1 371 ? 31.062 20.578 19.469 1 84.88 371 TRP A N 1
ATOM 3099 C CA . TRP A 1 371 ? 31.047 21.375 20.703 1 84.88 371 TRP A CA 1
ATOM 3100 C C . TRP A 1 371 ? 30.312 22.688 20.469 1 84.88 371 TRP A C 1
ATOM 3102 O O . TRP A 1 371 ? 30.594 23.422 19.516 1 84.88 371 TRP A O 1
ATOM 3112 N N . ILE A 1 372 ? 29.297 22.953 21.219 1 83.56 372 ILE A N 1
ATOM 3113 C CA . ILE A 1 372 ? 28.594 24.234 21.141 1 83.56 372 ILE A CA 1
ATOM 3114 C C . ILE A 1 372 ? 28.5 24.859 22.516 1 83.56 372 ILE A C 1
ATOM 3116 O O . ILE A 1 372 ? 28.578 24.172 23.531 1 83.56 372 ILE A O 1
ATOM 3120 N N . PRO A 1 373 ? 28.453 26.188 22.484 1 83.75 373 PRO A N 1
ATOM 3121 C CA . PRO A 1 373 ? 28.234 26.828 23.797 1 83.75 373 PRO A CA 1
ATOM 3122 C C . PRO A 1 373 ? 26.984 26.328 24.484 1 83.75 373 PRO A C 1
ATOM 3124 O O . PRO A 1 373 ? 25.938 26.125 23.844 1 83.75 373 PRO A O 1
ATOM 3127 N N . GLU A 1 374 ? 27.062 26.078 25.75 1 82.38 374 GLU A N 1
ATOM 3128 C CA . GLU A 1 374 ? 25.953 25.562 26.531 1 82.38 374 GLU A CA 1
ATOM 3129 C C . GLU A 1 374 ? 24.75 26.5 26.469 1 82.38 374 GLU A C 1
ATOM 3131 O O . GLU A 1 374 ? 23.594 26.047 26.516 1 82.38 374 GLU A O 1
ATOM 3136 N N . SER A 1 375 ? 25 27.797 26.234 1 79.19 375 SER A N 1
ATOM 3137 C CA . SER A 1 375 ? 23.938 28.797 26.172 1 79.19 375 SER A CA 1
ATOM 3138 C C . SER A 1 375 ? 23.094 28.609 24.922 1 79.19 375 SER A C 1
ATOM 3140 O O . SER A 1 375 ? 21.953 29.078 24.859 1 79.19 375 SER A O 1
ATOM 3142 N N . ASN A 1 376 ? 23.719 27.922 24.016 1 75.88 376 ASN A N 1
ATOM 3143 C CA . ASN A 1 376 ? 23.031 27.766 22.734 1 75.88 376 ASN A CA 1
ATOM 3144 C C . ASN A 1 376 ? 22.078 26.562 22.766 1 75.88 376 ASN A C 1
ATOM 3146 O O . ASN A 1 376 ? 21.297 26.359 21.844 1 75.88 376 ASN A O 1
ATOM 3150 N N . VAL A 1 377 ? 22.266 25.75 23.719 1 74 377 VAL A N 1
ATOM 3151 C CA . VAL A 1 377 ? 21.375 24.594 23.812 1 74 377 VAL A CA 1
ATOM 3152 C C . VAL A 1 377 ? 20.047 25.016 24.422 1 74 377 VAL A C 1
ATOM 3154 O O . VAL A 1 377 ? 19.984 25.5 25.547 1 74 377 VAL A O 1
ATOM 3157 N N . GLN A 1 378 ? 19.203 25.266 23.547 1 62.09 378 GLN A N 1
ATOM 3158 C CA . GLN A 1 378 ? 17.859 25.594 24.062 1 62.09 378 GLN A CA 1
ATOM 3159 C C . GLN A 1 378 ? 17.125 24.328 24.5 1 62.09 378 GLN A C 1
ATOM 3161 O O . GLN A 1 378 ? 17.062 23.344 23.766 1 62.09 378 GLN A O 1
ATOM 3166 N N . GLU A 1 379 ? 17.234 23.969 25.688 1 50.5 379 GLU A N 1
ATOM 3167 C CA . GLU A 1 379 ? 16.5 22.844 26.234 1 50.5 379 GLU A CA 1
ATOM 3168 C C . GLU A 1 379 ? 15.062 22.828 25.75 1 50.5 379 GLU A C 1
ATOM 3170 O O . GLU A 1 379 ? 14.359 23.828 25.828 1 50.5 379 GLU A O 1
ATOM 3175 N N . THR A 1 380 ? 14.867 22.203 24.625 1 44.59 380 THR A N 1
ATOM 3176 C CA . THR A 1 380 ? 13.445 21.984 24.375 1 44.59 380 THR A CA 1
ATOM 3177 C C . THR A 1 380 ? 12.828 21.109 25.453 1 44.59 380 THR A C 1
ATOM 3179 O O . THR A 1 380 ? 13.445 20.141 25.891 1 44.59 380 THR A O 1
ATOM 3182 N N . MET B 1 1 ? -10.453 -76 -56.844 1 26.42 1 MET B N 1
ATOM 3183 C CA . MET B 1 1 ? -10.703 -75.438 -55.5 1 26.42 1 MET B CA 1
ATOM 3184 C C . MET B 1 1 ? -9.969 -74.125 -55.344 1 26.42 1 MET B C 1
ATOM 3186 O O . MET B 1 1 ? -8.742 -74.062 -55.438 1 26.42 1 MET B O 1
ATOM 3190 N N . ALA B 1 2 ? -10.57 -73 -55.719 1 35.22 2 ALA B N 1
ATOM 3191 C CA . ALA B 1 2 ? -9.93 -71.688 -55.812 1 35.22 2 ALA B CA 1
ATOM 3192 C C . ALA B 1 2 ? -9.422 -71.188 -54.469 1 35.22 2 ALA B C 1
ATOM 3194 O O . ALA B 1 2 ? -10.039 -71.438 -53.438 1 35.22 2 ALA B O 1
ATOM 3195 N N . PRO B 1 3 ? -8.117 -70.875 -54.25 1 35.56 3 PRO B N 1
ATOM 3196 C CA . PRO B 1 3 ? -7.484 -70.5 -53 1 35.56 3 PRO B CA 1
ATOM 3197 C C . PRO B 1 3 ? -8.18 -69.312 -52.312 1 35.56 3 PRO B C 1
ATOM 3199 O O . PRO B 1 3 ? -8.633 -68.375 -53 1 35.56 3 PRO B O 1
ATOM 3202 N N . ARG B 1 4 ? -8.961 -69.5 -51.219 1 36.09 4 ARG B N 1
ATOM 3203 C CA . ARG B 1 4 ? -9.688 -68.5 -50.438 1 36.09 4 ARG B CA 1
ATOM 3204 C C . ARG B 1 4 ? -8.758 -67.375 -49.938 1 36.09 4 ARG B C 1
ATOM 3206 O O . ARG B 1 4 ? -7.727 -67.688 -49.344 1 36.09 4 ARG B O 1
ATOM 3213 N N . LYS B 1 5 ? -8.727 -66.312 -50.656 1 39.47 5 LYS B N 1
ATOM 3214 C CA . LYS B 1 5 ? -7.996 -65.062 -50.281 1 39.47 5 LYS B CA 1
ATOM 3215 C C . LYS B 1 5 ? -8.188 -64.75 -48.812 1 39.47 5 LYS B C 1
ATOM 3217 O O . LYS B 1 5 ? -9.312 -64.688 -48.312 1 39.47 5 LYS B O 1
ATOM 3222 N N . LYS B 1 6 ? -7.16 -65 -48 1 40.22 6 LYS B N 1
ATOM 3223 C CA . LYS B 1 6 ? -6.992 -64.688 -46.594 1 40.22 6 LYS B CA 1
ATOM 3224 C C . LYS B 1 6 ? -7.324 -63.188 -46.375 1 40.22 6 LYS B C 1
ATOM 3226 O O . LYS B 1 6 ? -6.707 -62.312 -46.969 1 40.22 6 LYS B O 1
ATOM 3231 N N . LYS B 1 7 ? -8.586 -62.812 -46 1 37.47 7 LYS B N 1
ATOM 3232 C CA . LYS B 1 7 ? -9.008 -61.5 -45.562 1 37.47 7 LYS B CA 1
ATOM 3233 C C . LYS B 1 7 ? -8.086 -60.969 -44.469 1 37.47 7 LYS B C 1
ATOM 3235 O O . LYS B 1 7 ? -7.926 -61.594 -43.438 1 37.47 7 LYS B O 1
ATOM 3240 N N . THR B 1 8 ? -6.992 -60.219 -44.781 1 32.16 8 THR B N 1
ATOM 3241 C CA . THR B 1 8 ? -6.113 -59.469 -43.875 1 32.16 8 THR B CA 1
ATOM 3242 C C . THR B 1 8 ? -6.926 -58.625 -42.906 1 32.16 8 THR B C 1
ATOM 3244 O O . THR B 1 8 ? -7.816 -57.875 -43.312 1 32.16 8 THR B O 1
ATOM 3247 N N . ASN B 1 9 ? -7.27 -59.031 -41.656 1 30.67 9 ASN B N 1
ATOM 3248 C CA . ASN B 1 9 ? -7.84 -58.312 -40.5 1 30.67 9 ASN B CA 1
ATOM 3249 C C . ASN B 1 9 ? -7.16 -56.969 -40.312 1 30.67 9 ASN B C 1
ATOM 3251 O O . ASN B 1 9 ? -5.977 -56.906 -39.969 1 30.67 9 ASN B O 1
ATOM 3255 N N . TRP B 1 10 ? -7.438 -55.906 -41.125 1 33.56 10 TRP B N 1
ATOM 3256 C CA . TRP B 1 10 ? -7.02 -54.562 -40.844 1 33.56 10 TRP B CA 1
ATOM 3257 C C . TRP B 1 10 ? -7.285 -54.188 -39.406 1 33.56 10 TRP B C 1
ATOM 3259 O O . TRP B 1 10 ? -8.43 -54.25 -38.938 1 33.56 10 TRP B O 1
ATOM 3269 N N . THR B 1 11 ? -6.469 -54.625 -38.438 1 33.38 11 THR B N 1
ATOM 3270 C CA . THR B 1 11 ? -6.477 -54.094 -37.062 1 33.38 11 THR B CA 1
ATOM 3271 C C . THR B 1 11 ? -6.793 -52.625 -37.062 1 33.38 11 THR B C 1
ATOM 3273 O O . THR B 1 11 ? -6.113 -51.812 -37.719 1 33.38 11 THR B O 1
ATOM 3276 N N . ARG B 1 12 ? -8.07 -52.219 -37.094 1 36.75 12 ARG B N 1
ATOM 3277 C CA . ARG B 1 12 ? -8.484 -50.844 -36.844 1 36.75 12 ARG B CA 1
ATOM 3278 C C . ARG B 1 12 ? -7.59 -50.188 -35.812 1 36.75 12 ARG B C 1
ATOM 3280 O O . ARG B 1 12 ? -7.457 -50.688 -34.688 1 36.75 12 ARG B O 1
ATOM 3287 N N . ALA B 1 13 ? -6.512 -49.625 -36.219 1 40.03 13 ALA B N 1
ATOM 3288 C CA . ALA B 1 13 ? -5.715 -48.75 -35.406 1 40.03 13 ALA B CA 1
ATOM 3289 C C . ALA B 1 13 ? -6.59 -48.031 -34.375 1 40.03 13 ALA B C 1
ATOM 3291 O O . ALA B 1 13 ? -7.613 -47.438 -34.719 1 40.03 13 ALA B O 1
ATOM 3292 N N . LYS B 1 14 ? -6.75 -48.531 -33.219 1 39.88 14 LYS B N 1
ATOM 3293 C CA . LYS B 1 14 ? -7.355 -47.875 -32.062 1 39.88 14 LYS B CA 1
ATOM 3294 C C . LYS B 1 14 ? -7.18 -46.344 -32.156 1 39.88 14 LYS B C 1
ATOM 3296 O O . LYS B 1 14 ? -6.055 -45.844 -32.188 1 39.88 14 LYS B O 1
ATOM 3301 N N . LYS B 1 15 ? -7.988 -45.656 -32.812 1 43 15 LYS B N 1
ATOM 3302 C CA . LYS B 1 15 ? -8.078 -44.188 -32.906 1 43 15 LYS B CA 1
ATOM 3303 C C . LYS B 1 15 ? -7.75 -43.562 -31.547 1 43 15 LYS B C 1
ATOM 3305 O O . LYS B 1 15 ? -8.336 -43.906 -30.531 1 43 15 LYS B O 1
ATOM 3310 N N . LYS B 1 16 ? -6.59 -43.094 -31.312 1 47.72 16 LYS B N 1
ATOM 3311 C CA . LYS B 1 16 ? -6.172 -42.281 -30.156 1 47.72 16 LYS B CA 1
ATOM 3312 C C . LYS B 1 16 ? -7.285 -41.344 -29.719 1 47.72 16 LYS B C 1
ATOM 3314 O O . LYS B 1 16 ? -7.742 -40.5 -30.5 1 47.72 16 LYS B O 1
ATOM 3319 N N . LYS B 1 17 ? -8.289 -41.656 -28.969 1 51.88 17 LYS B N 1
ATOM 3320 C CA . LYS B 1 17 ? -9.43 -40.969 -28.406 1 51.88 17 LYS B CA 1
ATOM 3321 C C . LYS B 1 17 ? -9.062 -39.531 -28.062 1 51.88 17 LYS B C 1
ATOM 3323 O O . LYS B 1 17 ? -8.055 -39.281 -27.391 1 51.88 17 LYS B O 1
ATOM 3328 N N . LYS B 1 18 ? -9.508 -38.469 -28.844 1 63.75 18 LYS B N 1
ATOM 3329 C CA . LYS B 1 18 ? -9.367 -37.031 -28.656 1 63.75 18 LYS B CA 1
ATOM 3330 C C . LYS B 1 18 ? -9.68 -36.625 -27.219 1 63.75 18 LYS B C 1
ATOM 3332 O O . LYS B 1 18 ? -10.727 -37 -26.688 1 63.75 18 LYS B O 1
ATOM 3337 N N . LYS B 1 19 ? -8.641 -36.25 -26.453 1 78.75 19 LYS B N 1
ATOM 3338 C CA . LYS B 1 19 ? -8.797 -35.844 -25.062 1 78.75 19 LYS B CA 1
ATOM 3339 C C . LYS B 1 19 ? -9.844 -34.75 -24.938 1 78.75 19 LYS B C 1
ATOM 3341 O O . LYS B 1 19 ? -9.945 -33.875 -25.797 1 78.75 19 LYS B O 1
ATOM 3346 N N . SER B 1 20 ? -10.781 -34.906 -24.031 1 89.56 20 SER B N 1
ATOM 3347 C CA . SER B 1 20 ? -11.773 -33.906 -23.719 1 89.56 20 SER B CA 1
ATOM 3348 C C . SER B 1 20 ? -11.117 -32.594 -23.25 1 89.56 20 SER B C 1
ATOM 3350 O O . SER B 1 20 ? -9.977 -32.625 -22.781 1 89.56 20 SER B O 1
ATOM 3352 N N . PRO B 1 21 ? -11.68 -31.516 -23.578 1 91.62 21 PRO B N 1
ATOM 3353 C CA . PRO B 1 21 ? -11.148 -30.25 -23.094 1 91.62 21 PRO B CA 1
ATOM 3354 C C . PRO B 1 21 ? -10.812 -30.266 -21.609 1 91.62 21 PRO B C 1
ATOM 3356 O O . PRO B 1 21 ? -9.805 -29.703 -21.188 1 91.62 21 PRO B O 1
ATOM 3359 N N . SER B 1 22 ? -11.602 -30.906 -20.875 1 91.69 22 SER B N 1
ATOM 3360 C CA . SER B 1 22 ? -11.367 -30.984 -19.438 1 91.69 22 SER B CA 1
ATOM 3361 C C . SER B 1 22 ? -10.07 -31.734 -19.141 1 91.69 22 SER B C 1
ATOM 3363 O O . SER B 1 22 ? -9.312 -31.344 -18.25 1 91.69 22 SER B O 1
ATOM 3365 N N . ASP B 1 23 ? -9.812 -32.75 -19.875 1 92.44 23 ASP B N 1
ATOM 3366 C CA . ASP B 1 23 ? -8.594 -33.531 -19.688 1 92.44 23 ASP B CA 1
ATOM 3367 C C . ASP B 1 23 ? -7.359 -32.719 -20.062 1 92.44 23 ASP B C 1
ATOM 3369 O O . ASP B 1 23 ? -6.344 -32.75 -19.359 1 92.44 23 ASP B O 1
ATOM 3373 N N . ILE B 1 24 ? -7.547 -32.031 -21.094 1 94.31 24 ILE B N 1
ATOM 3374 C CA . ILE B 1 24 ? -6.457 -31.188 -21.547 1 94.31 24 ILE B CA 1
ATOM 3375 C C . ILE B 1 24 ? -6.145 -30.141 -20.5 1 94.31 24 ILE B C 1
ATOM 3377 O O . ILE B 1 24 ? -4.977 -29.891 -20.172 1 94.31 24 ILE B O 1
ATOM 3381 N N . LEU B 1 25 ? -7.148 -29.562 -19.969 1 95.38 25 LEU B N 1
ATOM 3382 C CA . LEU B 1 25 ? -6.977 -28.484 -19 1 95.38 25 LEU B CA 1
ATOM 3383 C C . LEU B 1 25 ? -6.426 -29.031 -17.672 1 95.38 25 LEU B C 1
ATOM 3385 O O . LEU B 1 25 ? -5.652 -28.344 -17 1 95.38 25 LEU B O 1
ATOM 3389 N N . GLN B 1 26 ? -6.801 -30.234 -17.375 1 94.56 26 GLN B N 1
ATOM 3390 C CA . GLN B 1 26 ? -6.266 -30.859 -16.172 1 94.56 26 GLN B CA 1
ATOM 3391 C C . GLN B 1 26 ? -4.75 -31.031 -16.266 1 94.56 26 GLN B C 1
ATOM 3393 O O . GLN B 1 26 ? -4.027 -30.703 -15.32 1 94.56 26 GLN B O 1
ATOM 3398 N N . GLU B 1 27 ? -4.352 -31.438 -17.375 1 93.56 27 GLU B N 1
ATOM 3399 C CA . GLU B 1 27 ? -2.924 -31.641 -17.578 1 93.56 27 GLU B CA 1
ATOM 3400 C C . GLU B 1 27 ? -2.191 -30.312 -17.703 1 93.56 27 GLU B C 1
ATOM 3402 O O . GLU B 1 27 ? -1.079 -30.156 -17.188 1 93.56 27 GLU B O 1
ATOM 3407 N N . THR B 1 28 ? -2.811 -29.422 -18.328 1 94.31 28 THR B N 1
ATOM 3408 C CA . THR B 1 28 ? -2.215 -28.125 -18.578 1 94.31 28 THR B CA 1
ATOM 3409 C C . THR B 1 28 ? -2.029 -27.344 -17.281 1 94.31 28 THR B C 1
ATOM 3411 O O . THR B 1 28 ? -0.999 -26.703 -17.078 1 94.31 28 THR B O 1
ATOM 3414 N N . PHE B 1 29 ? -2.992 -27.531 -16.406 1 95.56 29 PHE B N 1
ATOM 3415 C CA . PHE B 1 29 ? -3 -26.688 -15.219 1 95.56 29 PHE B CA 1
ATOM 3416 C C . PHE B 1 29 ? -2.377 -27.406 -14.031 1 95.56 29 PHE B C 1
ATOM 3418 O O . PHE B 1 29 ? -1.652 -26.812 -13.242 1 95.56 29 PHE B O 1
ATOM 3425 N N . TYR B 1 30 ? -2.51 -28.641 -13.898 1 95.25 30 TYR B N 1
ATOM 3426 C CA . TYR B 1 30 ? -2.154 -29.312 -12.648 1 95.25 30 TYR B CA 1
ATOM 3427 C C . TYR B 1 30 ? -0.818 -30.031 -12.781 1 95.25 30 TYR B C 1
ATOM 3429 O O . TYR B 1 30 ? -0.345 -30.656 -11.82 1 95.25 30 TYR B O 1
ATOM 3437 N N . ASP B 1 31 ? -0.197 -29.938 -13.906 1 95.31 31 ASP B N 1
ATOM 3438 C CA . ASP B 1 31 ? 1.16 -30.453 -14.07 1 95.31 31 ASP B CA 1
ATOM 3439 C C . ASP B 1 31 ? 2.195 -29.359 -13.797 1 95.31 31 ASP B C 1
ATOM 3441 O O . ASP B 1 31 ? 2.324 -28.422 -14.578 1 95.31 31 ASP B O 1
ATOM 3445 N N . PRO B 1 32 ? 2.932 -29.531 -12.766 1 94.75 32 PRO B N 1
ATOM 3446 C CA . PRO B 1 32 ? 3.908 -28.5 -12.414 1 94.75 32 PRO B CA 1
ATOM 3447 C C . PRO B 1 32 ? 4.965 -28.281 -13.5 1 94.75 32 PRO B C 1
ATOM 3449 O O . PRO B 1 32 ? 5.52 -27.188 -13.617 1 94.75 32 PRO B O 1
ATOM 3452 N N . GLN B 1 33 ? 5.234 -29.297 -14.297 1 95.12 33 GLN B N 1
ATOM 3453 C CA . GLN B 1 33 ? 6.262 -29.203 -15.328 1 95.12 33 GLN B CA 1
ATOM 3454 C C . GLN B 1 33 ? 5.719 -28.516 -16.578 1 95.12 33 GLN B C 1
ATOM 3456 O O . GLN B 1 33 ? 6.492 -28.078 -17.438 1 95.12 33 GLN B O 1
ATOM 3461 N N . ALA B 1 34 ? 4.418 -28.469 -16.656 1 95.31 34 ALA B N 1
ATOM 3462 C CA . ALA B 1 34 ? 3.803 -27.875 -17.828 1 95.31 34 ALA B CA 1
ATOM 3463 C C . ALA B 1 34 ? 4.012 -26.359 -17.844 1 95.31 34 ALA B C 1
ATOM 3465 O O . ALA B 1 34 ? 4.023 -25.719 -16.781 1 95.31 34 ALA B O 1
ATOM 3466 N N . PRO B 1 35 ? 4.074 -25.766 -18.984 1 95.12 35 PRO B N 1
ATOM 3467 C CA . PRO B 1 35 ? 4.293 -24.328 -19.109 1 95.12 35 PRO B CA 1
ATOM 3468 C C . PRO B 1 35 ? 3.238 -23.5 -18.391 1 95.12 35 PRO B C 1
ATOM 3470 O O . PRO B 1 35 ? 3.537 -22.406 -17.891 1 95.12 35 PRO B O 1
ATOM 3473 N N . ALA B 1 36 ? 2.066 -23.984 -18.359 1 95.44 36 ALA B N 1
ATOM 3474 C CA . ALA B 1 36 ? 0.991 -23.234 -17.719 1 95.44 36 ALA B CA 1
ATOM 3475 C C . ALA B 1 36 ? 0.603 -23.891 -16.391 1 95.44 36 ALA B C 1
ATOM 3477 O O . ALA B 1 36 ? -0.495 -23.656 -15.875 1 95.44 36 ALA B O 1
ATOM 3478 N N . GLY B 1 37 ? 1.512 -24.703 -15.875 1 95.5 37 GLY B N 1
ATOM 3479 C CA . GLY B 1 37 ? 1.223 -25.344 -14.602 1 95.5 37 GLY B CA 1
ATOM 3480 C C . GLY B 1 37 ? 1.011 -24.359 -13.469 1 95.5 37 GLY B C 1
ATOM 3481 O O . GLY B 1 37 ? 1.917 -23.594 -13.125 1 95.5 37 GLY B O 1
ATOM 3482 N N . TYR B 1 38 ? -0.176 -24.391 -12.898 1 95.19 38 TYR B N 1
ATOM 3483 C CA . TYR B 1 38 ? -0.562 -23.562 -11.773 1 95.19 38 TYR B CA 1
ATOM 3484 C C . TYR B 1 38 ? -0.328 -22.094 -12.078 1 95.19 38 TYR B C 1
ATOM 3486 O O . TYR B 1 38 ? 0.017 -21.312 -11.188 1 95.19 38 TYR B O 1
ATOM 3494 N N . ALA B 1 39 ? -0.341 -21.734 -13.32 1 94.31 39 ALA B N 1
ATOM 3495 C CA . ALA B 1 39 ? -0.15 -20.344 -13.766 1 94.31 39 ALA B CA 1
ATOM 3496 C C . ALA B 1 39 ? -1.474 -19.594 -13.781 1 94.31 39 ALA B C 1
ATOM 3498 O O . ALA B 1 39 ? -2.48 -20.078 -13.258 1 94.31 39 ALA B O 1
ATOM 3499 N N . GLY B 1 40 ? -1.413 -18.391 -14.289 1 91.75 40 GLY B N 1
ATOM 3500 C CA . GLY B 1 40 ? -2.605 -17.578 -14.422 1 91.75 40 GLY B CA 1
ATOM 3501 C C . GLY B 1 40 ? -3.463 -17.953 -15.617 1 91.75 40 GLY B C 1
ATOM 3502 O O . GLY B 1 40 ? -3.047 -18.75 -16.453 1 91.75 40 GLY B O 1
ATOM 3503 N N . ALA B 1 41 ? -4.598 -17.328 -15.68 1 93.19 41 ALA B N 1
ATOM 3504 C CA . ALA B 1 41 ? -5.602 -17.688 -16.688 1 93.19 41 ALA B CA 1
ATOM 3505 C C . ALA B 1 41 ? -5.07 -17.453 -18.094 1 93.19 41 ALA B C 1
ATOM 3507 O O . ALA B 1 41 ? -5.289 -18.266 -18.984 1 93.19 41 ALA B O 1
ATOM 3508 N N . ASP B 1 42 ? -4.379 -16.422 -18.266 1 93.12 42 ASP B N 1
ATOM 3509 C CA . ASP B 1 42 ? -3.895 -16.078 -19.609 1 93.12 42 ASP B CA 1
ATOM 3510 C C . ASP B 1 42 ? -2.912 -17.141 -20.125 1 93.12 42 ASP B C 1
ATOM 3512 O O . ASP B 1 42 ? -2.953 -17.516 -21.297 1 93.12 42 ASP B O 1
ATOM 3516 N N . GLN B 1 43 ? -2.064 -17.594 -19.266 1 93.94 43 GLN B N 1
ATOM 3517 C CA . GLN B 1 43 ? -1.108 -18.625 -19.641 1 93.94 43 GLN B CA 1
ATOM 3518 C C . GLN B 1 43 ? -1.815 -19.938 -19.969 1 93.94 43 GLN B C 1
ATOM 3520 O O . GLN B 1 43 ? -1.454 -20.625 -20.922 1 93.94 43 GLN B O 1
ATOM 3525 N N . VAL B 1 44 ? -2.795 -20.234 -19.203 1 95.25 44 VAL B N 1
ATOM 3526 C CA . VAL B 1 44 ? -3.553 -21.453 -19.422 1 95.25 44 VAL B CA 1
ATOM 3527 C C . VAL B 1 44 ? -4.297 -21.375 -20.75 1 95.25 44 VAL B C 1
ATOM 3529 O O . VAL B 1 44 ? -4.289 -22.312 -21.547 1 95.25 44 VAL B O 1
ATOM 3532 N N . ARG B 1 45 ? -4.891 -20.25 -21.062 1 96 45 ARG B N 1
ATOM 3533 C CA . ARG B 1 45 ? -5.594 -20.031 -22.312 1 96 45 ARG B CA 1
ATOM 3534 C C . ARG B 1 45 ? -4.656 -20.203 -23.5 1 96 45 ARG B C 1
ATOM 3536 O O . ARG B 1 45 ? -5.004 -20.859 -24.484 1 96 45 ARG B O 1
ATOM 3543 N N . ARG B 1 46 ? -3.537 -19.594 -23.344 1 94.25 46 ARG B N 1
ATOM 3544 C CA . ARG B 1 46 ? -2.561 -19.656 -24.422 1 94.25 46 ARG B CA 1
ATOM 3545 C C . ARG B 1 46 ? -2.143 -21.094 -24.703 1 94.25 46 ARG B C 1
ATOM 3547 O O . ARG B 1 46 ? -2.113 -21.531 -25.859 1 94.25 46 ARG B O 1
ATOM 3554 N N . GLN B 1 47 ? -1.814 -21.812 -23.688 1 93.5 47 GLN B N 1
ATOM 3555 C CA . GLN B 1 47 ? -1.379 -23.203 -23.859 1 93.5 47 GLN B CA 1
ATOM 3556 C C . GLN B 1 47 ? -2.516 -24.078 -24.375 1 93.5 47 GLN B C 1
ATOM 3558 O O . GLN B 1 47 ? -2.305 -24.938 -25.234 1 93.5 47 GLN B O 1
ATOM 3563 N N . ALA B 1 48 ? -3.707 -23.859 -23.844 1 94.31 48 ALA B N 1
ATOM 3564 C CA . ALA B 1 48 ? -4.859 -24.672 -24.219 1 94.31 48 ALA B CA 1
ATOM 3565 C C . ALA B 1 48 ? -5.281 -24.391 -25.656 1 94.31 48 ALA B C 1
ATOM 3567 O O . ALA B 1 48 ? -5.805 -25.281 -26.344 1 94.31 48 ALA B O 1
ATOM 3568 N N . ARG B 1 49 ? -5.078 -23.203 -26.078 1 93.75 49 ARG B N 1
ATOM 3569 C CA . ARG B 1 49 ? -5.418 -22.844 -27.453 1 93.75 49 ARG B CA 1
ATOM 3570 C C . ARG B 1 49 ? -4.664 -23.703 -28.453 1 93.75 49 ARG B C 1
ATOM 3572 O O . ARG B 1 49 ? -5.191 -24.047 -29.516 1 93.75 49 ARG B O 1
ATOM 3579 N N . ARG B 1 50 ? -3.49 -24.078 -28.125 1 91.06 50 ARG B N 1
ATOM 3580 C CA . ARG B 1 50 ? -2.668 -24.922 -28.984 1 91.06 50 ARG B CA 1
ATOM 3581 C C . ARG B 1 50 ? -3.299 -26.297 -29.156 1 91.06 50 ARG B C 1
ATOM 3583 O O . ARG B 1 50 ? -3.055 -26.969 -30.172 1 91.06 50 ARG B O 1
ATOM 3590 N N . SER B 1 51 ? -4.141 -26.672 -28.234 1 91.75 51 SER B N 1
ATOM 3591 C CA . SER B 1 51 ? -4.797 -27.969 -28.281 1 91.75 51 SER B CA 1
ATOM 3592 C C . SER B 1 51 ? -6.258 -27.844 -28.703 1 91.75 51 SER B C 1
ATOM 3594 O O . SER B 1 51 ? -7.043 -28.766 -28.516 1 91.75 51 SER B O 1
ATOM 3596 N N . GLY B 1 52 ? -6.664 -26.625 -29.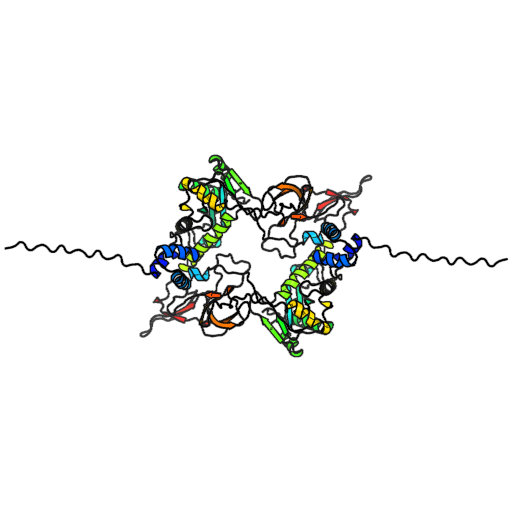031 1 92 52 GLY B N 1
ATOM 3597 C CA . GLY B 1 52 ? -7.98 -26.422 -29.609 1 92 52 GLY B CA 1
ATOM 3598 C C . GLY B 1 52 ? -9.039 -26.094 -28.578 1 92 52 GLY B C 1
ATOM 3599 O O . GLY B 1 52 ? -10.234 -26.156 -28.859 1 92 52 GLY B O 1
ATOM 3600 N N . VAL B 1 53 ? -8.672 -25.828 -27.359 1 95.62 53 VAL B N 1
ATOM 3601 C CA . VAL B 1 53 ? -9.641 -25.484 -26.328 1 95.62 53 VAL B CA 1
ATOM 3602 C C . VAL B 1 53 ? -9.945 -23.984 -26.375 1 95.62 53 VAL B C 1
ATOM 3604 O O . VAL B 1 53 ? -9.023 -23.156 -26.422 1 95.62 53 VAL B O 1
ATOM 3607 N N . LYS B 1 54 ? -11.188 -23.625 -26.391 1 95.12 54 LYS B N 1
ATOM 3608 C CA . LYS B 1 54 ? -11.617 -22.219 -26.469 1 95.12 54 LYS B CA 1
ATOM 3609 C C . LYS B 1 54 ? -11.422 -21.516 -25.141 1 95.12 54 LYS B C 1
ATOM 3611 O O . LYS B 1 54 ? -11.523 -22.125 -24.078 1 95.12 54 LYS B O 1
ATOM 3616 N N . PRO B 1 55 ? -11.148 -20.188 -25.219 1 95.06 55 PRO B N 1
ATOM 3617 C CA . PRO B 1 55 ? -10.922 -19.422 -24 1 95.06 55 PRO B CA 1
ATOM 3618 C C . PRO B 1 55 ? -12.102 -19.5 -23.031 1 95.06 55 PRO B C 1
ATOM 3620 O O . PRO B 1 55 ? -11.898 -19.547 -21.812 1 95.06 55 PRO B O 1
ATOM 3623 N N . GLN B 1 56 ? -13.227 -19.547 -23.562 1 94.19 56 GLN B N 1
ATOM 3624 C CA . GLN B 1 56 ? -14.406 -19.609 -22.688 1 94.19 56 GLN B CA 1
ATOM 3625 C C . GLN B 1 56 ? -14.438 -20.906 -21.906 1 94.19 56 GLN B C 1
ATOM 3627 O O . GLN B 1 56 ? -14.836 -20.922 -20.734 1 94.19 56 GLN B O 1
ATOM 3632 N N . GLN B 1 57 ? -14.047 -21.938 -22.562 1 95.19 57 GLN B N 1
ATOM 3633 C CA . GLN B 1 57 ? -13.992 -23.234 -21.891 1 95.19 57 GLN B CA 1
ATOM 3634 C C . GLN B 1 57 ? -12.953 -23.234 -20.781 1 95.19 57 GLN B C 1
ATOM 3636 O O . GLN B 1 57 ? -13.164 -23.844 -19.719 1 95.19 57 GLN B O 1
ATOM 3641 N N . VAL B 1 58 ? -11.875 -22.547 -21.047 1 96.31 58 VAL B N 1
ATOM 3642 C CA . VAL B 1 58 ? -10.82 -22.438 -20.047 1 96.31 58 VAL B CA 1
ATOM 3643 C C . VAL B 1 58 ? -11.344 -21.703 -18.812 1 96.31 58 VAL B C 1
ATOM 3645 O O . VAL B 1 58 ? -11.172 -22.172 -17.688 1 96.31 58 VAL B O 1
ATOM 3648 N N . ASP B 1 59 ? -12.008 -20.609 -19.078 1 95.06 59 ASP B N 1
ATOM 3649 C CA . ASP B 1 59 ? -12.531 -19.797 -17.984 1 95.06 59 ASP B CA 1
ATOM 3650 C C . ASP B 1 59 ? -13.539 -20.578 -17.156 1 95.06 59 ASP B C 1
ATOM 3652 O O . ASP B 1 59 ? -13.508 -20.531 -15.914 1 95.06 59 ASP B O 1
ATOM 3656 N N . GLN B 1 60 ? -14.383 -21.297 -17.844 1 94.06 60 GLN B N 1
ATOM 3657 C CA . GLN B 1 60 ? -15.391 -22.109 -17.141 1 94.06 60 GLN B CA 1
ATOM 3658 C C . GLN B 1 60 ? -14.734 -23.188 -16.297 1 94.06 60 GLN B C 1
ATOM 3660 O O . GLN B 1 60 ? -15.156 -23.453 -15.172 1 94.06 60 GLN B O 1
ATOM 3665 N N . TRP B 1 61 ? -13.766 -23.75 -16.875 1 95.06 61 TRP B N 1
ATOM 3666 C CA . TRP B 1 61 ? -13.062 -24.812 -16.172 1 95.06 61 TRP B CA 1
ATOM 3667 C C . TRP B 1 61 ? -12.328 -24.25 -14.953 1 95.06 61 TRP B C 1
ATOM 3669 O O . TRP B 1 61 ? -12.359 -24.844 -13.867 1 95.06 61 TRP B O 1
ATOM 3679 N N . LEU B 1 62 ? -11.625 -23.156 -15.102 1 95.44 62 LEU B N 1
ATOM 3680 C CA . LEU B 1 62 ? -10.852 -22.547 -14.023 1 95.44 62 LEU B CA 1
ATOM 3681 C C . LEU B 1 62 ? -11.758 -22.141 -12.867 1 95.44 62 LEU B C 1
ATOM 3683 O O . LEU B 1 62 ? -11.352 -22.203 -11.703 1 95.44 62 LEU B O 1
ATOM 3687 N N . ARG B 1 63 ? -12.953 -21.75 -13.141 1 94.12 63 ARG B N 1
ATOM 3688 C CA . ARG B 1 63 ? -13.906 -21.344 -12.117 1 94.12 63 ARG B CA 1
ATOM 3689 C C . ARG B 1 63 ? -14.234 -22.484 -11.172 1 94.12 63 ARG B C 1
ATOM 3691 O O . ARG B 1 63 ? -14.734 -22.266 -10.07 1 94.12 63 ARG B O 1
ATOM 3698 N N . ARG B 1 64 ? -13.953 -23.672 -11.633 1 92.69 64 ARG B N 1
ATOM 3699 C CA . ARG B 1 64 ? -14.273 -24.859 -10.828 1 92.69 64 ARG B CA 1
ATOM 3700 C C . ARG B 1 64 ? -13.07 -25.312 -10.016 1 92.69 64 ARG B C 1
ATOM 3702 O O . ARG B 1 64 ? -13.164 -26.266 -9.242 1 92.69 64 ARG B O 1
ATOM 3709 N N . GLN B 1 65 ? -11.945 -24.625 -10.211 1 91.62 65 GLN B N 1
ATOM 3710 C CA . GLN B 1 65 ? -10.711 -25.062 -9.562 1 91.62 65 GLN B CA 1
ATOM 3711 C C . GLN B 1 65 ? -10.398 -24.188 -8.344 1 91.62 65 GLN B C 1
ATOM 3713 O O . GLN B 1 65 ? -10.031 -23.031 -8.484 1 91.62 65 GLN B O 1
ATOM 3718 N N . PRO B 1 66 ? -10.477 -24.688 -7.16 1 88.25 66 PRO B N 1
ATOM 3719 C CA . PRO B 1 66 ? -10.133 -23.906 -5.973 1 88.25 66 PRO B CA 1
ATOM 3720 C C . PRO B 1 66 ? -8.695 -23.406 -5.996 1 88.25 66 PRO B C 1
ATOM 3722 O O . PRO B 1 66 ? -8.414 -22.312 -5.496 1 88.25 66 PRO B O 1
ATOM 3725 N N . GLY B 1 67 ? -7.836 -24.234 -6.559 1 87.94 67 GLY B N 1
ATOM 3726 C CA . GLY B 1 67 ? -6.449 -23.812 -6.668 1 87.94 67 GLY B CA 1
ATOM 3727 C C . GLY B 1 67 ? -6.27 -22.531 -7.449 1 87.94 67 GLY B C 1
ATOM 3728 O O . GLY B 1 67 ? -5.309 -21.781 -7.227 1 87.94 67 GLY B O 1
ATOM 3729 N N . TYR B 1 68 ? -7.16 -22.266 -8.305 1 91.44 68 TYR B N 1
ATOM 3730 C CA . TYR B 1 68 ? -7.105 -21.047 -9.094 1 91.44 68 TYR B CA 1
ATOM 3731 C C . TYR B 1 68 ? -7.945 -19.953 -8.453 1 91.44 68 TYR B C 1
ATOM 3733 O O . TYR B 1 68 ? -7.457 -18.844 -8.219 1 91.44 68 TYR B O 1
ATOM 3741 N N . THR B 1 69 ? -9.156 -20.172 -8.102 1 92.06 69 THR B N 1
ATOM 3742 C CA . THR B 1 69 ? -10.117 -19.156 -7.691 1 92.06 69 THR B CA 1
ATOM 3743 C C . THR B 1 69 ? -9.719 -18.547 -6.352 1 92.06 69 THR B C 1
ATOM 3745 O O . THR B 1 69 ? -9.969 -17.375 -6.105 1 92.06 69 THR B O 1
ATOM 3748 N N . LEU B 1 70 ? -9.094 -19.328 -5.5 1 89.81 70 LEU B N 1
ATOM 3749 C CA . LEU B 1 70 ? -8.727 -18.828 -4.176 1 89.81 70 LEU B CA 1
ATOM 3750 C C . LEU B 1 70 ? -7.477 -17.969 -4.242 1 89.81 70 LEU B C 1
ATOM 3752 O O . LEU B 1 70 ? -7.195 -17.203 -3.312 1 89.81 70 LEU B O 1
ATOM 3756 N N . HIS B 1 71 ? -6.723 -18.109 -5.324 1 90.06 71 HIS B N 1
ATOM 3757 C CA . HIS B 1 71 ? -5.422 -17.453 -5.363 1 90.06 71 HIS B CA 1
ATOM 3758 C C . HIS B 1 71 ? -5.379 -16.375 -6.449 1 90.06 71 HIS B C 1
ATOM 3760 O O . HIS B 1 71 ? -4.312 -15.836 -6.754 1 90.06 71 HIS B O 1
ATOM 3766 N N . ARG B 1 72 ? -6.473 -16.141 -7.07 1 88.94 72 ARG B N 1
ATOM 3767 C CA . ARG B 1 72 ? -6.512 -15.016 -8.008 1 88.94 72 ARG B CA 1
ATOM 3768 C C . ARG B 1 72 ? -6.133 -13.719 -7.309 1 88.94 72 ARG B C 1
ATOM 3770 O O . ARG B 1 72 ? -6.547 -13.469 -6.176 1 88.94 72 ARG B O 1
ATOM 3777 N N . PRO B 1 73 ? -5.297 -12.953 -7.902 1 84.81 73 PRO B N 1
ATOM 3778 C CA . PRO B 1 73 ? -4.906 -11.695 -7.266 1 84.81 73 PRO B CA 1
ATOM 3779 C C . PRO B 1 73 ? -6.098 -10.781 -6.977 1 84.81 73 PRO B C 1
ATOM 3781 O O . PRO B 1 73 ? -6.977 -10.625 -7.828 1 84.81 73 PRO B O 1
ATOM 3784 N N . VAL B 1 74 ? -6.137 -10.25 -5.852 1 85.88 74 VAL B N 1
ATOM 3785 C CA . VAL B 1 74 ? -7.215 -9.359 -5.43 1 85.88 74 VAL B CA 1
ATOM 3786 C C . VAL B 1 74 ? -6.879 -7.922 -5.809 1 85.88 74 VAL B C 1
ATOM 3788 O O . VAL B 1 74 ? -5.762 -7.453 -5.57 1 85.88 74 VAL B O 1
ATOM 3791 N N . ARG B 1 75 ? -7.797 -7.27 -6.359 1 81.81 75 ARG B N 1
ATOM 3792 C CA . ARG B 1 75 ? -7.641 -5.848 -6.648 1 81.81 75 ARG B CA 1
ATOM 3793 C C . ARG B 1 75 ? -8.094 -4.996 -5.465 1 81.81 75 ARG B C 1
ATOM 3795 O O . ARG B 1 75 ? -9.273 -4.984 -5.117 1 81.81 75 ARG B O 1
ATOM 3802 N N . ARG B 1 76 ? -7.188 -4.289 -5 1 76.38 76 ARG B N 1
ATOM 3803 C CA . ARG B 1 76 ? -7.512 -3.531 -3.797 1 76.38 76 ARG B CA 1
ATOM 3804 C C . ARG B 1 76 ? -7.816 -2.074 -4.129 1 76.38 76 ARG B C 1
ATOM 3806 O O . ARG B 1 76 ? -8.57 -1.415 -3.414 1 76.38 76 ARG B O 1
ATOM 3813 N N . ARG B 1 77 ? -7.246 -1.658 -5.113 1 77.69 77 ARG B N 1
ATOM 3814 C CA . ARG B 1 77 ? -7.488 -0.274 -5.504 1 77.69 77 ARG B CA 1
ATOM 3815 C C . ARG B 1 77 ? -8.383 -0.202 -6.742 1 77.69 77 ARG B C 1
ATOM 3817 O O . ARG B 1 77 ? -8.023 -0.715 -7.801 1 77.69 77 ARG B O 1
ATOM 3824 N N . PHE B 1 78 ? -9.602 0.281 -6.535 1 81.62 78 PHE B N 1
ATOM 3825 C CA . PHE B 1 78 ? -10.555 0.429 -7.633 1 81.62 78 PHE B CA 1
ATOM 3826 C C . PHE B 1 78 ? -11.531 1.564 -7.352 1 81.62 78 PHE B C 1
ATOM 3828 O O . PHE B 1 78 ? -11.586 2.08 -6.234 1 81.62 78 PHE B O 1
ATOM 3835 N N . GLY B 1 79 ? -12.141 1.997 -8.406 1 78.38 79 GLY B N 1
ATOM 3836 C CA . GLY B 1 79 ? -13.086 3.094 -8.266 1 78.38 79 GLY B CA 1
ATOM 3837 C C . GLY B 1 79 ? -14.289 2.742 -7.41 1 78.38 79 GLY B C 1
ATOM 3838 O O . GLY B 1 79 ? -14.828 1.639 -7.512 1 78.38 79 GLY B O 1
ATOM 3839 N N . ARG B 1 80 ? -14.664 3.699 -6.559 1 80.19 80 ARG B N 1
ATOM 3840 C CA . ARG B 1 80 ? -15.812 3.514 -5.676 1 80.19 80 ARG B CA 1
ATOM 3841 C C . ARG B 1 80 ? -16.812 4.656 -5.828 1 80.19 80 ARG B C 1
ATOM 3843 O O . ARG B 1 80 ? -16.484 5.711 -6.375 1 80.19 80 ARG B O 1
ATOM 3850 N N . ARG B 1 81 ? -17.984 4.367 -5.398 1 78.19 81 ARG B N 1
ATOM 3851 C CA . ARG B 1 81 ? -19.016 5.387 -5.457 1 78.19 81 ARG B CA 1
ATOM 3852 C C . ARG B 1 81 ? -18.734 6.52 -4.48 1 78.19 81 ARG B C 1
ATOM 3854 O O . ARG B 1 81 ? -18.234 6.281 -3.373 1 78.19 81 ARG B O 1
ATOM 3861 N N . ARG B 1 82 ? -19.172 7.68 -4.965 1 76.31 82 ARG B N 1
ATOM 3862 C CA . ARG B 1 82 ? -19.062 8.836 -4.082 1 76.31 82 ARG B CA 1
ATOM 3863 C C . ARG B 1 82 ? -20.234 8.883 -3.098 1 76.31 82 ARG B C 1
ATOM 3865 O O . ARG B 1 82 ? -21.359 8.531 -3.449 1 76.31 82 ARG B O 1
ATOM 3872 N N . VAL B 1 83 ? -19.953 9.297 -1.935 1 77.94 83 VAL B N 1
ATOM 3873 C CA . VAL B 1 83 ? -21.016 9.555 -0.974 1 77.94 83 VAL B CA 1
ATOM 3874 C C . VAL B 1 83 ? -21.734 10.859 -1.323 1 77.94 83 VAL B C 1
ATOM 3876 O O . VAL B 1 83 ? -21.094 11.914 -1.42 1 77.94 83 VAL B O 1
ATOM 3879 N N . ARG B 1 84 ? -23.016 10.711 -1.567 1 82.69 84 ARG B N 1
ATOM 3880 C CA . ARG B 1 84 ? -23.781 11.906 -1.93 1 82.69 84 ARG B CA 1
ATOM 3881 C C . ARG B 1 84 ? -24.781 12.266 -0.845 1 82.69 84 ARG B C 1
ATOM 3883 O O . ARG B 1 84 ? -25.438 11.383 -0.276 1 82.69 84 ARG B O 1
ATOM 3890 N N . VAL B 1 85 ? -24.75 13.531 -0.504 1 90 85 VAL B N 1
ATOM 3891 C CA . VAL B 1 85 ? -25.734 14.047 0.445 1 90 85 VAL B CA 1
ATOM 3892 C C . VAL B 1 85 ? -26.469 15.234 -0.172 1 90 85 VAL B C 1
ATOM 3894 O O . VAL B 1 85 ? -25.984 15.844 -1.126 1 90 85 VAL B O 1
ATOM 3897 N N . ASP B 1 86 ? -27.547 15.555 0.384 1 89.25 86 ASP B N 1
ATOM 3898 C CA . ASP B 1 86 ? -28.391 16.578 -0.233 1 89.25 86 ASP B CA 1
ATOM 3899 C C . ASP B 1 86 ? -28.219 17.922 0.456 1 89.25 86 ASP B C 1
ATOM 3901 O O . ASP B 1 86 ? -28.484 18.969 -0.134 1 89.25 86 ASP B O 1
ATOM 3905 N N . GLY B 1 87 ? -27.828 17.906 1.67 1 93 87 GLY B N 1
ATOM 3906 C CA . GLY B 1 87 ? -27.75 19.172 2.367 1 93 87 GLY B CA 1
ATOM 3907 C C . GLY B 1 87 ? -26.828 19.141 3.566 1 93 87 GLY B C 1
ATOM 3908 O O . GLY B 1 87 ? -26.219 18.109 3.869 1 93 87 GLY B O 1
ATOM 3909 N N . LEU B 1 88 ? -26.797 20.344 4.148 1 95.88 88 LEU B N 1
ATOM 3910 C CA . LEU B 1 88 ? -25.984 20.531 5.336 1 95.88 88 LEU B CA 1
ATOM 3911 C C . LEU B 1 88 ? -26.516 19.703 6.5 1 95.88 88 LEU B C 1
ATOM 3913 O O . LEU B 1 88 ? -27.719 19.656 6.734 1 95.88 88 LEU B O 1
ATOM 3917 N N . ASP B 1 89 ? -25.656 18.953 7.219 1 97.19 89 ASP B N 1
ATOM 3918 C CA . ASP B 1 89 ? -25.953 18.172 8.414 1 97.19 89 ASP B CA 1
ATOM 3919 C C . ASP B 1 89 ? -26.922 17.031 8.102 1 97.19 89 ASP B C 1
ATOM 3921 O O . ASP B 1 89 ? -27.578 16.5 9 1 97.19 89 ASP B O 1
ATOM 3925 N N . GLU B 1 90 ? -27 16.719 6.855 1 96.69 90 GLU B N 1
ATOM 3926 C CA . GLU B 1 90 ? -27.797 15.539 6.512 1 96.69 90 GLU B CA 1
ATOM 3927 C C . GLU B 1 90 ? -27.109 14.258 6.973 1 96.69 90 GLU B C 1
ATOM 3929 O O . GLU B 1 90 ? -27.75 13.375 7.543 1 96.69 90 GLU B O 1
ATOM 3934 N N . GLN B 1 91 ? -25.844 14.266 6.711 1 96.31 91 GLN B N 1
ATOM 3935 C CA . GLN B 1 91 ? -25.062 13.086 7.074 1 96.31 91 GLN B CA 1
ATOM 3936 C C . GLN B 1 91 ? -23.688 13.469 7.594 1 96.31 91 GLN B C 1
ATOM 3938 O O . GLN B 1 91 ? -23 14.297 6.996 1 96.31 91 GLN B O 1
ATOM 3943 N N . TRP B 1 92 ? -23.391 12.867 8.719 1 97.44 92 TRP B N 1
ATOM 3944 C CA . TRP B 1 92 ? -22.031 12.961 9.242 1 97.44 92 TRP B CA 1
ATOM 3945 C C . TRP B 1 92 ? -21.328 11.609 9.188 1 97.44 92 TRP B C 1
ATOM 3947 O O . TRP B 1 92 ? -21.984 10.562 9.195 1 97.44 92 TRP B O 1
ATOM 3957 N N . GLN B 1 93 ? -20.078 11.625 9.039 1 95.81 93 GLN B N 1
ATOM 3958 C CA . GLN B 1 93 ? -19.234 10.461 9.242 1 95.81 93 GLN B CA 1
ATOM 3959 C C . GLN B 1 93 ? -18.406 10.602 10.516 1 95.81 93 GLN B C 1
ATOM 3961 O O . GLN B 1 93 ? -17.938 11.695 10.852 1 95.81 93 GLN B O 1
ATOM 3966 N N . ALA B 1 94 ? -18.25 9.547 11.188 1 95.44 94 ALA B N 1
ATOM 3967 C CA . ALA B 1 94 ? -17.453 9.609 12.406 1 95.44 94 ALA B CA 1
ATOM 3968 C C . ALA B 1 94 ? -16.484 8.43 12.492 1 95.44 94 ALA B C 1
ATOM 3970 O O . ALA B 1 94 ? -16.766 7.355 11.953 1 95.44 94 ALA B O 1
ATOM 3971 N N . ASP B 1 95 ? -15.367 8.664 13.109 1 94.19 95 ASP B N 1
ATOM 3972 C CA . ASP B 1 95 ? -14.328 7.66 13.328 1 94.19 95 ASP B CA 1
ATOM 3973 C C . ASP B 1 95 ? -13.477 8.008 14.539 1 94.19 95 ASP B C 1
ATOM 3975 O O . ASP B 1 95 ? -13.578 9.109 15.086 1 94.19 95 ASP B O 1
ATOM 3979 N N . LEU B 1 96 ? -12.805 7.02 15.039 1 94.62 96 LEU B N 1
ATOM 3980 C CA . LEU B 1 96 ? -11.852 7.234 16.125 1 94.62 96 LEU B CA 1
ATOM 3981 C C . LEU B 1 96 ? -10.414 7.195 15.602 1 94.62 96 LEU B C 1
ATOM 3983 O O . LEU B 1 96 ? -10.008 6.219 14.969 1 94.62 96 LEU B O 1
ATOM 3987 N N . ALA B 1 97 ? -9.719 8.266 15.781 1 94.5 97 ALA B N 1
ATOM 3988 C CA . ALA B 1 97 ? -8.297 8.281 15.469 1 94.5 97 ALA B CA 1
ATOM 3989 C C . ALA B 1 97 ? -7.465 7.785 16.641 1 94.5 97 ALA B C 1
ATOM 3991 O O . ALA B 1 97 ? -7.629 8.258 17.766 1 94.5 97 ALA B O 1
ATOM 3992 N N . ASP B 1 98 ? -6.578 6.922 16.391 1 93.12 98 ASP B N 1
ATOM 3993 C CA . ASP B 1 98 ? -5.738 6.301 17.422 1 93.12 98 ASP B CA 1
ATOM 3994 C C . ASP B 1 98 ? -4.539 7.184 17.75 1 93.12 98 ASP B C 1
ATOM 3996 O O . ASP B 1 98 ? -3.727 7.496 16.875 1 93.12 98 ASP B O 1
ATOM 4000 N N . VAL B 1 99 ? -4.422 7.605 18.984 1 94.38 99 VAL B N 1
ATOM 4001 C CA . VAL B 1 99 ? -3.283 8.391 19.453 1 94.38 99 VAL B CA 1
ATOM 4002 C C . VAL B 1 99 ? -2.787 7.836 20.781 1 94.38 99 VAL B C 1
ATOM 4004 O O . VAL B 1 99 ? -2.312 8.586 21.641 1 94.38 99 VAL B O 1
ATOM 4007 N N . ARG B 1 100 ? -2.887 6.664 21.062 1 93.38 100 ARG B N 1
ATOM 4008 C CA . ARG B 1 100 ? -2.523 6.004 22.312 1 93.38 100 ARG B CA 1
ATOM 4009 C C . ARG B 1 100 ? -1.05 6.219 22.641 1 93.38 100 ARG B C 1
ATOM 4011 O O . ARG B 1 100 ? -0.687 6.402 23.812 1 93.38 100 ARG B O 1
ATOM 4018 N N . LYS B 1 101 ? -0.166 6.168 21.656 1 91.62 101 LYS B N 1
ATOM 4019 C CA . LYS B 1 101 ? 1.273 6.34 21.828 1 91.62 101 LYS B CA 1
ATOM 4020 C C . LYS B 1 101 ? 1.594 7.707 22.422 1 91.62 101 LYS B C 1
ATOM 4022 O O . LYS B 1 101 ? 2.676 7.91 22.984 1 91.62 101 LYS B O 1
ATOM 4027 N N . LEU B 1 102 ? 0.646 8.625 22.312 1 94.12 102 LEU B N 1
ATOM 4028 C CA . LEU B 1 102 ? 0.849 9.984 22.797 1 94.12 102 LEU B CA 1
ATOM 4029 C C . LEU B 1 102 ? 0.081 10.234 24.094 1 94.12 102 LEU B C 1
ATOM 4031 O O . LEU B 1 102 ? 0.071 11.352 24.609 1 94.12 102 LEU B O 1
ATOM 4035 N N . SER B 1 103 ? -0.551 9.211 24.625 1 95.5 103 SER B N 1
ATOM 4036 C CA . SER B 1 103 ? -1.497 9.367 25.734 1 95.5 103 SER B CA 1
ATOM 4037 C C . SER B 1 103 ? -0.817 9.945 26.969 1 95.5 103 SER B C 1
ATOM 4039 O O . SER B 1 103 ? -1.386 10.789 27.656 1 95.5 103 SER B O 1
ATOM 4041 N N . GLN B 1 104 ? 0.423 9.578 27.203 1 95.31 104 GLN B N 1
ATOM 4042 C CA . GLN B 1 104 ? 1.146 10.016 28.391 1 95.31 104 GLN B CA 1
ATOM 4043 C C . GLN B 1 104 ? 1.353 11.531 28.375 1 95.31 104 GLN B C 1
ATOM 4045 O O . GLN B 1 104 ? 1.201 12.195 29.406 1 95.31 104 GLN B O 1
ATOM 4050 N N . ALA B 1 105 ? 1.579 12.094 27.266 1 95.62 105 ALA B N 1
ATOM 4051 C CA . ALA B 1 105 ? 1.855 13.523 27.125 1 95.62 105 ALA B CA 1
ATOM 4052 C C . ALA B 1 105 ? 0.562 14.32 26.969 1 95.62 105 ALA B C 1
ATOM 4054 O O . ALA B 1 105 ? 0.586 15.547 26.922 1 95.62 105 ALA B O 1
ATOM 4055 N N . ASN B 1 106 ? -0.523 13.656 26.938 1 97.44 106 ASN B N 1
ATOM 4056 C CA . ASN B 1 106 ? -1.78 14.32 26.625 1 97.44 106 ASN B CA 1
ATOM 4057 C C . ASN B 1 106 ? -2.895 13.914 27.578 1 97.44 106 ASN B C 1
ATOM 4059 O O . ASN B 1 106 ? -3.986 13.539 27.141 1 97.44 106 ASN B O 1
ATOM 4063 N N . ASP B 1 107 ? -2.646 13.906 28.812 1 96.75 107 ASP B N 1
ATOM 4064 C CA . ASP B 1 107 ? -3.602 13.758 29.906 1 96.75 107 ASP B CA 1
ATOM 4065 C C . ASP B 1 107 ? -4.305 12.406 29.844 1 96.75 107 ASP B C 1
ATOM 4067 O O . ASP B 1 107 ? -5.496 12.305 30.156 1 96.75 107 ASP B O 1
ATOM 4071 N N . GLY B 1 108 ? -3.699 11.461 29.219 1 96.69 108 GLY B N 1
ATOM 4072 C CA . GLY B 1 108 ? -4.211 10.102 29.203 1 96.69 108 GLY B CA 1
ATOM 4073 C C . GLY B 1 108 ? -5.199 9.836 28.094 1 96.69 108 GLY B C 1
ATOM 4074 O O . GLY B 1 108 ? -5.801 8.766 28.031 1 96.69 108 GLY B O 1
ATOM 4075 N N . ASN B 1 109 ? -5.434 10.789 27.203 1 96.62 109 ASN B N 1
ATOM 4076 C CA . ASN B 1 109 ? -6.344 10.578 26.078 1 96.62 109 ASN B CA 1
ATOM 4077 C C . ASN B 1 109 ? -5.746 9.641 25.031 1 96.62 109 ASN B C 1
ATOM 4079 O O . ASN B 1 109 ? -4.656 9.898 24.516 1 96.62 109 ASN B O 1
ATOM 4083 N N . GLU B 1 110 ? -6.5 8.57 24.688 1 97.06 110 GLU B N 1
ATOM 4084 C CA . GLU B 1 110 ? -5.973 7.527 23.812 1 97.06 110 GLU B CA 1
ATOM 4085 C C . GLU B 1 110 ? -6.543 7.641 22.406 1 97.06 110 GLU B C 1
ATOM 4087 O O . GLU B 1 110 ? -5.98 7.09 21.453 1 97.06 110 GLU B O 1
ATOM 4092 N N . TYR B 1 111 ? -7.695 8.383 22.328 1 97.12 111 TYR B N 1
ATOM 4093 C CA . TYR B 1 111 ? -8.352 8.484 21.031 1 97.12 111 TYR B CA 1
ATOM 4094 C C . TYR B 1 111 ? -8.875 9.898 20.812 1 97.12 111 TYR B C 1
ATOM 4096 O O . TYR B 1 111 ? -9.023 10.68 21.75 1 97.12 111 TYR B O 1
ATOM 4104 N N . LEU B 1 112 ? -9.047 10.211 19.562 1 97.69 112 LEU B N 1
ATOM 4105 C CA . LEU B 1 112 ? -9.781 11.398 19.141 1 97.69 112 LEU B CA 1
ATOM 4106 C C . LEU B 1 112 ? -11.047 11.023 18.391 1 97.69 112 LEU B C 1
ATOM 4108 O O . LEU B 1 112 ? -10.984 10.344 17.359 1 97.69 112 LEU B O 1
ATOM 4112 N N . LEU B 1 113 ? -12.148 11.367 18.922 1 97.81 113 LEU B N 1
ATOM 4113 C CA . LEU B 1 113 ? -13.391 11.211 18.172 1 97.81 113 LEU B CA 1
ATOM 4114 C C . LEU B 1 113 ? -13.523 12.297 17.109 1 97.81 113 LEU B C 1
ATOM 4116 O O . LEU B 1 113 ? -13.438 13.492 17.422 1 97.81 113 LEU B O 1
ATOM 4120 N N . ILE B 1 114 ? -13.703 11.883 15.93 1 97.81 114 ILE B N 1
ATOM 4121 C CA . ILE B 1 114 ? -13.859 12.812 14.812 1 97.81 114 ILE B CA 1
ATOM 4122 C C . ILE B 1 114 ? -15.242 12.641 14.188 1 97.81 114 ILE B C 1
ATOM 4124 O O . ILE B 1 114 ? -15.664 11.523 13.891 1 97.81 114 ILE B O 1
ATOM 4128 N N . ALA B 1 115 ? -15.938 13.656 14.07 1 97.88 115 ALA B N 1
ATOM 4129 C CA . ALA B 1 115 ? -17.188 13.734 13.312 1 97.88 115 ALA B CA 1
ATOM 4130 C C . ALA B 1 115 ? -17.094 14.789 12.211 1 97.88 115 ALA B C 1
ATOM 4132 O O . ALA B 1 115 ? -16.531 15.867 12.422 1 97.88 115 ALA B O 1
ATOM 4133 N N . LEU B 1 116 ? -17.562 14.453 11.086 1 97.88 116 LEU B N 1
ATOM 4134 C CA . LEU B 1 116 ? -17.391 15.336 9.93 1 97.88 116 LEU B CA 1
ATOM 4135 C C . LEU B 1 116 ? -18.672 15.383 9.102 1 97.88 116 LEU B C 1
ATOM 4137 O O . LEU B 1 116 ? -19.25 14.336 8.797 1 97.88 116 LEU B O 1
ATOM 4141 N N . ASP B 1 117 ? -19.125 16.562 8.852 1 97.88 117 ASP B N 1
ATOM 4142 C CA . ASP B 1 117 ? -20.234 16.75 7.926 1 97.88 117 ASP B CA 1
ATOM 4143 C C . ASP B 1 117 ? -19.812 16.453 6.488 1 97.88 117 ASP B C 1
ATOM 4145 O O . ASP B 1 117 ? -18.844 17.047 5.996 1 97.88 117 ASP B O 1
ATOM 4149 N N . VAL B 1 118 ? -20.562 15.695 5.828 1 95.62 118 VAL B N 1
ATOM 4150 C CA . VAL B 1 118 ? -20.141 15.195 4.52 1 95.62 118 VAL B CA 1
ATOM 4151 C C . VAL B 1 118 ? -20.188 16.328 3.5 1 95.62 118 VAL B C 1
ATOM 4153 O O . VAL B 1 118 ? -19.297 16.438 2.648 1 95.62 118 VAL B O 1
ATOM 4156 N N . LEU B 1 119 ? -21.125 17.188 3.559 1 95.75 119 LEU B N 1
ATOM 4157 C CA . LEU B 1 119 ? -21.281 18.234 2.553 1 95.75 119 LEU B CA 1
ATOM 4158 C C . LEU B 1 119 ? -20.266 19.344 2.777 1 95.75 119 LEU B C 1
ATOM 4160 O O . LEU B 1 119 ? -19.453 19.641 1.892 1 95.75 119 LEU B O 1
ATOM 4164 N N . SER B 1 120 ? -20.297 19.891 3.979 1 97.31 120 SER B N 1
ATOM 4165 C CA . SER B 1 120 ? -19.484 21.062 4.262 1 97.31 120 SER B CA 1
ATOM 4166 C C . SER B 1 120 ? -18.047 20.688 4.586 1 97.31 120 SER B C 1
ATOM 4168 O O . SER B 1 120 ? -17.156 21.547 4.605 1 97.31 120 SER B O 1
ATOM 4170 N N . ARG B 1 121 ? -17.797 19.484 4.941 1 97 121 ARG B N 1
ATOM 4171 C CA . ARG B 1 121 ? -16.5 19 5.387 1 97 121 ARG B CA 1
ATOM 4172 C C . ARG B 1 121 ? -16.109 19.609 6.734 1 97 121 ARG B C 1
ATOM 4174 O O . ARG B 1 121 ? -14.945 19.562 7.133 1 97 121 ARG B O 1
ATOM 4181 N N . TYR B 1 122 ? -17.109 20.188 7.434 1 98.31 122 TYR B N 1
ATOM 4182 C CA . TYR B 1 122 ? -16.859 20.719 8.766 1 98.31 122 TYR B CA 1
ATOM 4183 C C . TYR B 1 122 ? -16.547 19.609 9.758 1 98.31 122 TYR B C 1
ATOM 4185 O O . TYR B 1 122 ? -17.266 18.625 9.836 1 98.31 122 TYR B O 1
ATOM 4193 N N . ALA B 1 123 ? -15.484 19.797 10.5 1 98.5 123 ALA B N 1
ATOM 4194 C CA . ALA B 1 123 ? -15 18.719 11.359 1 98.5 123 ALA B CA 1
ATOM 4195 C C . ALA B 1 123 ? -15.156 19.078 12.836 1 98.5 123 ALA B C 1
ATOM 4197 O O . ALA B 1 123 ? -14.977 20.234 13.219 1 98.5 123 ALA B O 1
ATOM 4198 N N . PHE B 1 124 ? -15.539 18.125 13.617 1 98.62 124 PHE B N 1
ATOM 4199 C CA . PHE B 1 124 ? -15.547 18.156 15.07 1 98.62 124 PHE B CA 1
ATOM 4200 C C . PHE B 1 124 ? -14.586 17.125 15.641 1 98.62 124 PHE B C 1
ATOM 4202 O O . PHE B 1 124 ? -14.555 15.984 15.18 1 98.62 124 PHE B O 1
ATOM 4209 N N . VAL B 1 125 ? -13.773 17.547 16.625 1 98.5 125 VAL B N 1
ATOM 4210 C CA . VAL B 1 125 ? -12.82 16.625 17.234 1 98.5 125 VAL B CA 1
ATOM 4211 C C . VAL B 1 125 ? -12.906 16.719 18.75 1 98.5 125 VAL B C 1
ATOM 4213 O O . VAL B 1 125 ? -12.938 17.812 19.312 1 98.5 125 VAL B O 1
ATOM 4216 N N . ARG B 1 126 ? -13 15.609 19.422 1 98.12 126 ARG B N 1
ATOM 4217 C CA . ARG B 1 126 ? -12.992 15.531 20.875 1 98.12 126 ARG B CA 1
ATOM 4218 C C . ARG B 1 126 ? -12.031 14.445 21.359 1 98.12 126 ARG B C 1
ATOM 4220 O O . ARG B 1 126 ? -12.047 13.328 20.844 1 98.12 126 ARG B O 1
ATOM 4227 N N . PRO B 1 127 ? -11.172 14.797 22.281 1 97.62 127 PRO B N 1
ATOM 4228 C CA . PRO B 1 127 ? -10.312 13.766 22.859 1 97.62 127 PRO B CA 1
ATOM 4229 C C . PRO B 1 127 ? -11.07 12.828 23.812 1 97.62 127 PRO B C 1
ATOM 4231 O O . PRO B 1 127 ? -11.977 13.273 24.531 1 97.62 127 PRO B O 1
ATOM 4234 N N . ILE B 1 128 ? -10.758 11.594 23.734 1 96.81 128 ILE B N 1
ATOM 4235 C CA . ILE B 1 128 ? -11.383 10.633 24.625 1 96.81 128 ILE B CA 1
ATOM 4236 C C . ILE B 1 128 ? -10.32 9.734 25.25 1 96.81 128 ILE B C 1
ATOM 4238 O O . ILE B 1 128 ? -9.359 9.344 24.578 1 96.81 128 ILE B O 1
ATOM 4242 N N . LYS B 1 129 ? -10.492 9.383 26.469 1 95.38 129 LYS B N 1
ATOM 4243 C CA . LYS B 1 129 ? -9.508 8.594 27.203 1 95.38 129 LYS B CA 1
ATOM 4244 C C . LYS B 1 129 ? -9.555 7.125 26.781 1 95.38 129 LYS B C 1
ATOM 4246 O O . LYS B 1 129 ? -8.516 6.5 26.594 1 95.38 129 LYS B O 1
ATOM 4251 N N . LYS B 1 130 ? -10.82 6.582 26.641 1 93.81 130 LYS B N 1
ATOM 4252 C CA . LYS B 1 130 ? -11.016 5.188 26.266 1 93.81 130 LYS B CA 1
ATOM 4253 C C . LYS B 1 130 ? -12.125 5.055 25.219 1 93.81 130 LYS B C 1
ATOM 4255 O O . LYS B 1 130 ? -13.016 5.906 25.141 1 93.81 130 LYS B O 1
ATOM 4260 N N . LYS B 1 131 ? -12 4.02 24.484 1 91.56 131 LYS B N 1
ATOM 4261 C CA . LYS B 1 131 ? -13.008 3.85 23.438 1 91.56 131 LYS B CA 1
ATOM 4262 C C . LYS B 1 131 ? -14.188 3.027 23.953 1 91.56 131 LYS B C 1
ATOM 4264 O O . LYS B 1 131 ? -14.672 2.129 23.25 1 91.56 131 LYS B O 1
ATOM 4269 N N . ASN B 1 132 ? -14.594 3.305 25.016 1 92 132 ASN B N 1
ATOM 4270 C CA . ASN B 1 132 ? -15.773 2.607 25.516 1 92 132 ASN B CA 1
ATOM 4271 C C . ASN B 1 132 ? -17.047 3.367 25.188 1 92 132 ASN B C 1
ATOM 4273 O O . ASN B 1 132 ? -17 4.523 24.766 1 92 132 ASN B O 1
ATOM 4277 N N . ALA B 1 133 ? -18.141 2.742 25.438 1 91.12 133 ALA B N 1
ATOM 4278 C CA . ALA B 1 133 ? -19.453 3.236 25.031 1 91.12 133 ALA B CA 1
ATOM 4279 C C . ALA B 1 133 ? -19.766 4.562 25.719 1 91.12 133 ALA B C 1
ATOM 4281 O O . ALA B 1 133 ? -20.203 5.516 25.062 1 91.12 133 ALA B O 1
ATOM 4282 N N . ALA B 1 134 ? -19.531 4.664 26.938 1 93.38 134 ALA B N 1
ATOM 4283 C CA . ALA B 1 134 ? -19.906 5.84 27.719 1 93.38 134 ALA B CA 1
ATOM 4284 C C . ALA B 1 134 ? -19.109 7.066 27.281 1 93.38 134 ALA B C 1
ATOM 4286 O O . ALA B 1 134 ? -19.672 8.141 27.094 1 93.38 134 ALA B O 1
ATOM 4287 N N . THR B 1 135 ? -17.844 6.879 27.188 1 95.12 135 THR B N 1
ATOM 4288 C CA . THR B 1 135 ? -16.969 7.996 26.828 1 95.12 135 THR B CA 1
ATOM 4289 C C . THR B 1 135 ? -17.281 8.484 25.406 1 95.12 135 THR B C 1
ATOM 4291 O O . THR B 1 135 ? -17.281 9.688 25.156 1 95.12 135 THR B O 1
ATOM 4294 N N . VAL B 1 136 ? -17.531 7.613 24.516 1 96.31 136 VAL B N 1
ATOM 4295 C CA . VAL B 1 136 ? -17.828 7.965 23.141 1 96.31 136 VAL B CA 1
ATOM 4296 C C . VAL B 1 136 ? -19.172 8.695 23.078 1 96.31 136 VAL B C 1
ATOM 4298 O O . VAL B 1 136 ? -19.297 9.727 22.406 1 96.31 136 VAL B O 1
ATOM 4301 N N . ALA B 1 137 ? -20.125 8.172 23.797 1 96.5 137 ALA B N 1
ATOM 4302 C CA . ALA B 1 137 ? -21.438 8.812 23.828 1 96.5 137 ALA B CA 1
ATOM 4303 C C . ALA B 1 137 ? -21.344 10.227 24.375 1 96.5 137 ALA B C 1
ATOM 4305 O O . ALA B 1 137 ? -21.953 11.156 23.828 1 96.5 137 ALA B O 1
ATOM 4306 N N . ARG B 1 138 ? -20.625 10.375 25.391 1 96.56 138 ARG B N 1
ATOM 4307 C CA . ARG B 1 138 ? -20.453 11.688 26 1 96.56 138 ARG B CA 1
ATOM 4308 C C . ARG B 1 138 ? -19.781 12.656 25.031 1 96.56 138 ARG B C 1
ATOM 4310 O O . ARG B 1 138 ? -20.141 13.836 24.984 1 96.56 138 ARG B O 1
ATOM 4317 N N . ALA B 1 139 ? -18.812 12.18 24.375 1 97.38 139 ALA B N 1
ATOM 4318 C CA . ALA B 1 139 ? -18.109 13.016 23.406 1 97.38 139 ALA B CA 1
ATOM 4319 C C . ALA B 1 139 ? -19.062 13.5 22.312 1 97.38 139 ALA B C 1
ATOM 4321 O O . ALA B 1 139 ? -19.016 14.664 21.906 1 97.38 139 ALA B O 1
ATOM 4322 N N . PHE B 1 140 ? -19.922 12.633 21.828 1 97.75 140 PHE B N 1
ATOM 4323 C CA . PHE B 1 140 ? -20.906 13.039 20.844 1 97.75 140 PHE B CA 1
ATOM 4324 C C . PHE B 1 140 ? -21.859 14.078 21.438 1 97.75 140 PHE B C 1
ATOM 4326 O O . PHE B 1 140 ? -22.172 15.078 20.781 1 97.75 140 PHE B O 1
ATOM 4333 N N . GLU B 1 141 ? -22.281 13.852 22.641 1 97.25 141 GLU B N 1
ATOM 4334 C CA . GLU B 1 141 ? -23.172 14.797 23.297 1 97.25 141 GLU B CA 1
ATOM 4335 C C . GLU B 1 141 ? -22.516 16.172 23.422 1 97.25 141 GLU B C 1
ATOM 4337 O O . GLU B 1 141 ? -23.156 17.188 23.172 1 97.25 141 GLU B O 1
ATOM 4342 N N . ASP B 1 142 ? -21.281 16.125 23.766 1 97.12 142 ASP B N 1
ATOM 4343 C CA . ASP B 1 142 ? -20.531 17.359 23.859 1 97.12 142 ASP B CA 1
ATOM 4344 C C . ASP B 1 142 ? -20.531 18.109 22.516 1 97.12 142 ASP B C 1
ATOM 4346 O O . ASP B 1 142 ? -20.703 19.328 22.484 1 97.12 142 ASP B O 1
ATOM 4350 N N . ILE B 1 143 ? -20.312 17.391 21.469 1 97.69 143 ILE B N 1
ATOM 4351 C CA . ILE B 1 143 ? -20.281 17.969 20.141 1 97.69 143 ILE B CA 1
ATOM 4352 C C . ILE B 1 143 ? -21.641 18.578 19.797 1 97.69 143 ILE B C 1
ATOM 4354 O O . ILE B 1 143 ? -21.734 19.719 19.359 1 97.69 143 ILE B O 1
ATOM 4358 N N . PHE B 1 144 ? -22.75 17.828 20.094 1 97.56 144 PHE B N 1
ATOM 4359 C CA . PHE B 1 144 ? -24.109 18.281 19.766 1 97.56 144 PHE B CA 1
ATOM 4360 C C . PHE B 1 144 ? -24.484 19.516 20.578 1 97.56 144 PHE B C 1
ATOM 4362 O O . PHE B 1 144 ? -25 20.484 20.031 1 97.56 144 PHE B O 1
ATOM 4369 N N . GLU B 1 145 ? -24.125 19.531 21.812 1 96.62 145 GLU B N 1
ATOM 4370 C CA . GLU B 1 145 ? -24.531 20.609 22.719 1 96.62 145 GLU B CA 1
ATOM 4371 C C . GLU B 1 145 ? -23.719 21.875 22.469 1 96.62 145 GLU B C 1
ATOM 4373 O O . GLU B 1 145 ? -24.297 22.969 22.375 1 96.62 145 GLU B O 1
ATOM 4378 N N . GLU B 1 146 ? -22.453 21.703 22.312 1 96.12 146 GLU B N 1
ATOM 4379 C CA . GLU B 1 146 ? -21.594 22.859 22.172 1 96.12 146 GLU B CA 1
ATOM 4380 C C . GLU B 1 146 ? -21.781 23.531 20.812 1 96.12 146 GLU B C 1
ATOM 4382 O O . GLU B 1 146 ? -21.734 24.75 20.703 1 96.12 146 GLU B O 1
ATOM 4387 N N . SER B 1 147 ? -21.969 22.734 19.812 1 95.5 147 SER B N 1
ATOM 4388 C CA . SER B 1 147 ? -22.062 23.297 18.453 1 95.5 147 SER B CA 1
ATOM 4389 C C . SER B 1 147 ? -23.5 23.656 18.109 1 95.5 147 SER B C 1
ATOM 4391 O O . SER B 1 147 ? -23.75 24.391 17.156 1 95.5 147 SER B O 1
ATOM 4393 N N . ASP B 1 148 ? -24.438 23.094 18.828 1 94.94 148 ASP B N 1
ATOM 4394 C CA . ASP B 1 148 ? -25.859 23.203 18.531 1 94.94 148 ASP B CA 1
ATOM 4395 C C . ASP B 1 148 ? -26.156 22.672 17.125 1 94.94 148 ASP B C 1
ATOM 4397 O O . ASP B 1 148 ? -26.953 23.25 16.391 1 94.94 148 ASP B O 1
ATOM 4401 N N . ARG B 1 149 ? -25.391 21.734 16.656 1 96.38 149 ARG B N 1
ATOM 4402 C CA . ARG B 1 149 ? -25.562 21.062 15.375 1 96.38 149 ARG B CA 1
ATOM 4403 C C . ARG B 1 149 ? -25.688 19.547 15.578 1 96.38 149 ARG B C 1
ATOM 4405 O O . ARG B 1 149 ? -25.188 19 16.562 1 96.38 149 ARG B O 1
ATOM 4412 N N . GLN B 1 150 ? -26.406 18.875 14.719 1 97.69 150 GLN B N 1
ATOM 4413 C CA . GLN B 1 150 ? -26.516 17.422 14.695 1 97.69 150 GLN B CA 1
ATOM 4414 C C . GLN B 1 150 ? -26.906 16.922 13.305 1 97.69 150 GLN B C 1
ATOM 4416 O O . GLN B 1 150 ? -27.547 17.641 12.539 1 97.69 150 GLN B O 1
ATOM 4421 N N . PRO B 1 151 ? -26.5 15.781 12.961 1 98 151 PRO B N 1
ATOM 4422 C CA . PRO B 1 151 ? -26.859 15.227 11.656 1 98 151 PRO B CA 1
ATOM 4423 C C . PRO B 1 151 ? -28.234 14.531 11.68 1 98 151 PRO B C 1
ATOM 4425 O O . PRO B 1 151 ? -28.719 14.172 12.75 1 98 151 PRO B O 1
ATOM 4428 N N . ASP B 1 152 ? -28.766 14.406 10.484 1 97.31 152 ASP B N 1
ATOM 4429 C CA . ASP B 1 152 ? -29.922 13.523 10.344 1 97.31 152 ASP B CA 1
ATOM 4430 C C . ASP B 1 152 ? -29.516 12.055 10.445 1 97.31 152 ASP B C 1
ATOM 4432 O O . ASP B 1 152 ? -30.234 11.242 11.016 1 97.31 152 ASP B O 1
ATOM 4436 N N . ALA B 1 153 ? -28.328 11.82 9.867 1 96.44 153 ALA B N 1
ATOM 4437 C CA . ALA B 1 153 ? -27.812 10.453 9.859 1 96.44 153 ALA B CA 1
ATOM 4438 C C . ALA B 1 153 ? -26.328 10.438 10.188 1 96.44 153 ALA B C 1
ATOM 4440 O O . ALA B 1 153 ? -25.562 11.297 9.742 1 96.44 153 ALA B O 1
ATOM 4441 N N . LEU B 1 154 ? -25.953 9.477 11 1 95.94 154 LEU B N 1
ATOM 4442 C CA . LEU B 1 154 ? -24.562 9.297 11.398 1 95.94 154 LEU B CA 1
ATOM 4443 C C . LEU B 1 154 ? -24.016 7.973 10.891 1 95.94 154 LEU B C 1
ATOM 4445 O O . LEU B 1 154 ? -24.578 6.91 11.188 1 95.94 154 LEU B O 1
ATOM 4449 N N . GLN B 1 155 ? -22.984 8.125 10.125 1 92.81 155 GLN B N 1
ATOM 4450 C CA . GLN B 1 155 ? -22.328 6.945 9.57 1 92.81 155 GLN B CA 1
ATOM 4451 C C . GLN B 1 155 ? -21.047 6.625 10.328 1 92.81 155 GLN B C 1
ATOM 4453 O O . GLN B 1 155 ? -20.188 7.5 10.516 1 92.81 155 GLN B O 1
ATOM 4458 N N . THR B 1 156 ? -20.891 5.398 10.797 1 90.56 156 THR B N 1
ATOM 4459 C CA . THR B 1 156 ? -19.672 4.953 11.445 1 90.56 156 THR B CA 1
ATOM 4460 C C . THR B 1 156 ? -19.234 3.588 10.914 1 90.56 156 THR B C 1
ATOM 4462 O O . THR B 1 156 ? -19.906 3.016 10.055 1 90.56 156 THR B O 1
ATOM 4465 N N . ASP B 1 157 ? -18.062 3.172 11.305 1 83.25 157 ASP B N 1
ATOM 4466 C CA . ASP B 1 157 ? -17.688 1.795 11.008 1 83.25 157 ASP B CA 1
ATOM 4467 C C . ASP B 1 157 ? -18.344 0.82 11.984 1 83.25 157 ASP B C 1
ATOM 4469 O O . ASP B 1 157 ? -19.188 1.216 12.789 1 83.25 157 ASP B O 1
ATOM 4473 N N . GLU B 1 158 ? -17.984 -0.458 11.938 1 79.5 158 GLU B N 1
ATOM 4474 C CA . GLU B 1 158 ? -18.656 -1.49 12.727 1 79.5 158 GLU B CA 1
ATOM 4475 C C . GLU B 1 158 ? -17.953 -1.681 14.078 1 79.5 158 GLU B C 1
ATOM 4477 O O . GLU B 1 158 ? -18 -2.768 14.656 1 79.5 158 GLU B O 1
ATOM 4482 N N . GLY B 1 159 ? -17.344 -0.641 14.523 1 82.31 159 GLY B N 1
ATOM 4483 C CA . GLY B 1 159 ? -16.703 -0.746 15.82 1 82.31 159 GLY B CA 1
ATOM 4484 C C . GLY B 1 159 ? -17.688 -0.832 16.969 1 82.31 159 GLY B C 1
ATOM 4485 O O . GLY B 1 159 ? -18.719 -0.166 16.969 1 82.31 159 GLY B O 1
ATOM 4486 N N . THR B 1 160 ? -17.328 -1.603 17.891 1 85.81 160 THR B N 1
ATOM 4487 C CA . THR B 1 160 ? -18.219 -1.812 19.031 1 85.81 160 THR B CA 1
ATOM 4488 C C . THR B 1 160 ? -18.422 -0.514 19.812 1 85.81 160 THR B C 1
ATOM 4490 O O . THR B 1 160 ? -19.438 -0.333 20.469 1 85.81 160 THR B O 1
ATOM 4493 N N . GLU B 1 161 ? -17.5 0.341 19.734 1 88.94 161 GLU B N 1
ATOM 4494 C CA . GLU B 1 161 ? -17.609 1.638 20.406 1 88.94 161 GLU B CA 1
ATOM 4495 C C . GLU B 1 161 ? -18.766 2.455 19.844 1 88.94 161 GLU B C 1
ATOM 4497 O O . GLU B 1 161 ? -19.266 3.365 20.5 1 88.94 161 GLU B O 1
ATOM 4502 N N . PHE B 1 162 ? -19.172 2.096 18.609 1 90.19 162 PHE B N 1
ATOM 4503 C CA . PHE B 1 162 ? -20.266 2.832 17.984 1 90.19 162 PHE B CA 1
ATOM 4504 C C . PHE B 1 162 ? -21.562 2.035 18.031 1 90.19 162 PHE B C 1
ATOM 4506 O O . PHE B 1 162 ? -22.656 2.611 18.031 1 90.19 162 PHE B O 1
ATOM 4513 N N . LEU B 1 163 ? -21.281 0.72 18.016 1 88.06 163 LEU B N 1
ATOM 4514 C CA . LEU B 1 163 ? -22.453 -0.154 17.969 1 88.06 163 LEU B CA 1
ATOM 4515 C C . LEU B 1 163 ? -22.859 -0.604 19.375 1 88.06 163 LEU B C 1
ATOM 4517 O O . LEU B 1 163 ? -22.688 -1.774 19.719 1 88.06 163 LEU B O 1
ATOM 4521 N N . ASN B 1 164 ? -23.188 0.216 20.234 1 88 164 ASN B N 1
ATOM 4522 C CA . ASN B 1 164 ? -23.609 -0.097 21.594 1 88 164 ASN B CA 1
ATOM 4523 C C . ASN B 1 164 ? -24.922 0.59 21.953 1 88 164 ASN B C 1
ATOM 4525 O O . ASN B 1 164 ? -25.359 1.511 21.266 1 88 164 ASN B O 1
ATOM 4529 N N . SER B 1 165 ? -25.453 0.121 23 1 91.06 165 SER B N 1
ATOM 4530 C CA . SER B 1 165 ? -26.781 0.602 23.375 1 91.06 165 SER B CA 1
ATOM 4531 C C . SER B 1 165 ? -26.719 2.025 23.922 1 91.06 165 SER B C 1
ATOM 4533 O O . SER B 1 165 ? -27.672 2.791 23.781 1 91.06 165 SER B O 1
ATOM 4535 N N . THR B 1 166 ? -25.656 2.316 24.5 1 93.19 166 THR B N 1
ATOM 4536 C CA . THR B 1 166 ? -25.516 3.645 25.078 1 93.19 166 THR B CA 1
ATOM 4537 C C . THR B 1 166 ? -25.547 4.719 24 1 93.19 166 THR B C 1
ATOM 4539 O O . THR B 1 166 ? -26.359 5.656 24.078 1 93.19 166 THR B O 1
ATOM 4542 N N . LEU B 1 167 ? -24.734 4.562 23.047 1 93.94 167 LEU B N 1
ATOM 4543 C CA . LEU B 1 167 ? -24.719 5.535 21.953 1 93.94 167 LEU B CA 1
ATOM 4544 C C . LEU B 1 167 ? -26.031 5.516 21.188 1 93.94 167 LEU B C 1
ATOM 4546 O O . LEU B 1 167 ? -26.562 6.57 20.828 1 93.94 167 LEU B O 1
ATOM 4550 N N . ARG B 1 168 ? -26.5 4.387 20.906 1 93.44 168 ARG B N 1
ATOM 4551 C CA . ARG B 1 168 ? -27.781 4.262 20.219 1 93.44 168 ARG B CA 1
ATOM 4552 C C . ARG B 1 168 ? -28.875 5.031 20.938 1 93.44 168 ARG B C 1
ATOM 4554 O O . ARG B 1 168 ? -29.719 5.664 20.297 1 93.44 168 ARG B O 1
ATOM 4561 N N . GLY B 1 169 ? -28.906 4.906 22.219 1 94.88 169 GLY B N 1
ATOM 4562 C CA . GLY B 1 169 ? -29.875 5.645 23.016 1 94.88 169 GLY B CA 1
ATOM 4563 C C . GLY B 1 169 ? -29.766 7.148 22.844 1 94.88 169 GLY B C 1
ATOM 4564 O O . GLY B 1 169 ? -30.766 7.828 22.641 1 94.88 169 GLY B O 1
ATOM 4565 N N . VAL B 1 170 ? -28.547 7.629 22.906 1 95.38 170 VAL B N 1
ATOM 4566 C CA . VAL B 1 170 ? -28.281 9.055 22.75 1 95.38 170 VAL B CA 1
ATOM 4567 C C . VAL B 1 170 ? -28.75 9.523 21.375 1 95.38 170 VAL B C 1
ATOM 4569 O O . VAL B 1 170 ? -29.406 10.562 21.25 1 95.38 170 VAL B O 1
ATOM 4572 N N . LEU B 1 171 ? -28.469 8.773 20.344 1 96.5 171 LEU B N 1
ATOM 4573 C CA . LEU B 1 171 ? -28.812 9.133 18.969 1 96.5 171 LEU B CA 1
ATOM 4574 C C . LEU B 1 171 ? -30.312 9.062 18.766 1 96.5 171 LEU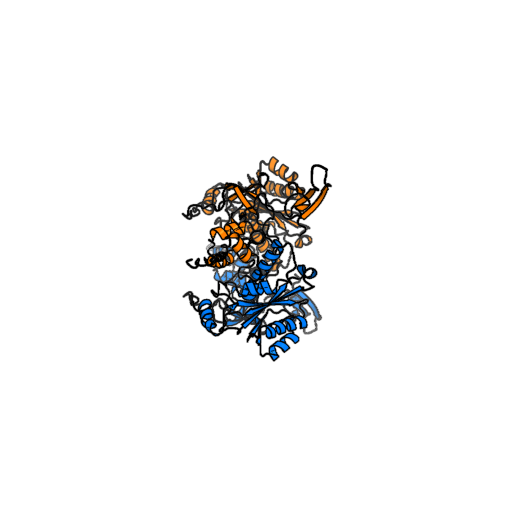 B C 1
ATOM 4576 O O . LEU B 1 171 ? -30.906 9.945 18.125 1 96.5 171 LEU B O 1
ATOM 4580 N N . LYS B 1 172 ? -30.906 8.086 19.297 1 95.69 172 LYS B N 1
ATOM 4581 C CA . LYS B 1 172 ? -32.344 7.922 19.188 1 95.69 172 LYS B CA 1
ATOM 4582 C C . LYS B 1 172 ? -33.094 9.07 19.859 1 95.69 172 LYS B C 1
ATOM 4584 O O . LYS B 1 172 ? -34.062 9.594 19.312 1 95.69 172 LYS B O 1
ATOM 4589 N N . GLU B 1 173 ? -32.656 9.406 21 1 96.25 173 GLU B N 1
ATOM 4590 C CA . GLU B 1 173 ? -33.281 10.508 21.734 1 96.25 173 GLU B CA 1
ATOM 4591 C C . GLU B 1 173 ? -33.219 11.805 20.922 1 96.25 173 GLU B C 1
ATOM 4593 O O . GLU B 1 173 ? -34.125 12.641 21.031 1 96.25 173 GLU B O 1
ATOM 4598 N N . ARG B 1 174 ? -32.281 11.922 20.109 1 96.56 174 ARG B N 1
ATOM 4599 C CA . ARG B 1 174 ? -32.094 13.148 19.328 1 96.56 174 ARG B CA 1
ATOM 4600 C C . ARG B 1 174 ? -32.656 12.992 17.922 1 96.56 174 ARG B C 1
ATOM 4602 O O . ARG B 1 174 ? -32.594 13.922 17.109 1 96.56 174 ARG B O 1
ATOM 4609 N N . GLY B 1 175 ? -33.125 11.773 17.625 1 96.44 175 GLY B N 1
ATOM 4610 C CA . GLY B 1 175 ? -33.688 11.516 16.312 1 96.44 175 GLY B CA 1
ATOM 4611 C C . GLY B 1 175 ? -32.656 11.336 15.227 1 96.44 175 GLY B C 1
ATOM 4612 O O . GLY B 1 175 ? -32.906 11.633 14.062 1 96.44 175 GLY B O 1
ATOM 4613 N N . ILE B 1 176 ? -31.453 10.992 15.523 1 97.5 176 ILE B N 1
ATOM 4614 C CA . ILE B 1 176 ? -30.375 10.781 14.57 1 97.5 176 ILE B CA 1
ATOM 4615 C C . ILE B 1 176 ? -30.359 9.32 14.125 1 97.5 176 ILE B C 1
ATOM 4617 O O . ILE B 1 176 ? -30.297 8.406 14.953 1 97.5 176 ILE B O 1
ATOM 4621 N N . ARG B 1 177 ? -30.422 9.094 12.875 1 95.88 177 ARG B N 1
ATOM 4622 C CA . ARG B 1 177 ? -30.328 7.742 12.336 1 95.88 177 ARG B CA 1
ATOM 4623 C C . ARG B 1 177 ? -28.891 7.273 12.258 1 95.88 177 ARG B C 1
ATOM 4625 O O . ARG B 1 177 ? -28.047 7.922 11.617 1 95.88 177 ARG B O 1
ATOM 4632 N N . HIS B 1 178 ? -28.625 6.211 12.883 1 94.19 178 HIS B N 1
ATOM 4633 C CA . HIS B 1 178 ? -27.281 5.637 12.867 1 94.19 178 HIS B CA 1
ATOM 4634 C C . HIS B 1 178 ? -27.203 4.473 11.883 1 94.19 178 HIS B C 1
ATOM 4636 O O . HIS B 1 178 ? -28.062 3.596 11.875 1 94.19 178 HIS B O 1
ATOM 4642 N N . PHE B 1 179 ? -26.141 4.504 11.016 1 86.75 179 PHE B N 1
ATOM 4643 C CA . PHE B 1 179 ? -26 3.369 10.109 1 86.75 179 PHE B CA 1
ATOM 4644 C C . PHE B 1 179 ? -24.531 3.061 9.852 1 86.75 179 PHE B C 1
ATOM 4646 O O . PHE B 1 179 ? -23.656 3.904 10.094 1 86.75 179 PHE B O 1
ATOM 4653 N N . VAL B 1 180 ? -24.297 1.835 9.555 1 81.88 180 VAL B N 1
ATOM 4654 C CA . VAL B 1 180 ? -22.953 1.344 9.266 1 81.88 180 VAL B CA 1
ATOM 4655 C C . VAL B 1 180 ? -22.875 0.862 7.82 1 81.88 180 VAL B C 1
ATOM 4657 O O . VAL B 1 180 ? -23.828 0.282 7.305 1 81.88 180 VAL B O 1
ATOM 4660 N N . VAL B 1 181 ? -21.844 1.366 7.152 1 69.12 181 VAL B N 1
ATOM 4661 C CA . VAL B 1 181 ? -21.641 0.838 5.809 1 69.12 181 VAL B CA 1
ATOM 4662 C C . VAL B 1 181 ? -20.594 -0.281 5.852 1 69.12 181 VAL B C 1
ATOM 4664 O O . VAL B 1 181 ? -19.547 -0.144 6.496 1 69.12 181 VAL B O 1
ATOM 4667 N N . TYR B 1 182 ? -21.062 -1.389 5.301 1 61.72 182 TYR B N 1
ATOM 4668 C CA . TYR B 1 182 ? -20.219 -2.574 5.297 1 61.72 182 TYR B CA 1
ATOM 4669 C C . TYR B 1 182 ? -19.172 -2.488 4.195 1 61.72 182 TYR B C 1
ATOM 4671 O O . TYR B 1 182 ? -19.438 -1.956 3.115 1 61.72 182 TYR B O 1
ATOM 4679 N N . GLY B 1 183 ? -17.781 -2.787 4.445 1 57.66 183 GLY B N 1
ATOM 4680 C CA . GLY B 1 183 ? -16.703 -2.832 3.471 1 57.66 183 GLY B CA 1
ATOM 4681 C C . GLY B 1 183 ? -15.617 -1.816 3.742 1 57.66 183 GLY B C 1
ATOM 4682 O O . GLY B 1 183 ? -15.695 -1.054 4.707 1 57.66 183 GLY B O 1
ATOM 4683 N N . ASP B 1 184 ? -14.438 -1.865 3.037 1 54.03 184 ASP B N 1
ATOM 4684 C CA . ASP B 1 184 ? -13.242 -1.055 3.229 1 54.03 184 ASP B CA 1
ATOM 4685 C C . ASP B 1 184 ? -13.508 0.411 2.895 1 54.03 184 ASP B C 1
ATOM 4687 O O . ASP B 1 184 ? -12.727 1.291 3.266 1 54.03 184 ASP B O 1
ATOM 4691 N N . THR B 1 185 ? -14.586 0.683 2.008 1 52.88 185 THR B N 1
ATOM 4692 C CA . THR B 1 185 ? -14.789 2.02 1.458 1 52.88 185 THR B CA 1
ATOM 4693 C C . THR B 1 185 ? -15.555 2.896 2.443 1 52.88 185 THR B C 1
ATOM 4695 O O . THR B 1 185 ? -15.938 4.02 2.113 1 52.88 185 THR B O 1
ATOM 4698 N N . LYS B 1 186 ? -15.75 2.531 3.707 1 59 186 LYS B N 1
ATOM 4699 C CA . LYS B 1 186 ? -16.797 2.939 4.633 1 59 186 LYS B CA 1
ATOM 4700 C C . LYS B 1 186 ? -16.688 4.426 4.965 1 59 186 LYS B C 1
ATOM 4702 O O . LYS B 1 186 ? -17.688 5.145 4.941 1 59 186 LYS B O 1
ATOM 4707 N N . ALA B 1 187 ? -15.68 4.891 5.375 1 75.56 187 ALA B N 1
ATOM 4708 C CA . ALA B 1 187 ? -15.594 6.254 5.895 1 75.56 187 ALA B CA 1
ATOM 4709 C C . ALA B 1 187 ? -14.375 6.98 5.336 1 75.56 187 ALA B C 1
ATOM 4711 O O . ALA B 1 187 ? -13.547 7.488 6.094 1 75.56 187 ALA B O 1
ATOM 4712 N N . GLN B 1 188 ? -14.539 7.105 3.885 1 80.5 188 GLN B N 1
ATOM 4713 C CA . GLN B 1 188 ? -13.375 7.637 3.188 1 80.5 188 GLN B CA 1
ATOM 4714 C C . GLN B 1 188 ? -13.141 9.102 3.543 1 80.5 188 GLN B C 1
ATOM 4716 O O . GLN B 1 188 ? -12 9.547 3.65 1 80.5 188 GLN B O 1
ATOM 4721 N N . ILE B 1 189 ? -14.242 9.836 3.717 1 89.62 189 ILE B N 1
ATOM 4722 C CA . ILE B 1 189 ? -14.117 11.273 3.936 1 89.62 189 ILE B CA 1
ATOM 4723 C C . ILE B 1 189 ? -13.477 11.531 5.297 1 89.62 189 ILE B C 1
ATOM 4725 O O . ILE B 1 189 ? -12.539 12.32 5.41 1 89.62 189 ILE B O 1
ATOM 4729 N N . VAL B 1 190 ? -13.969 10.844 6.285 1 92.88 190 VAL B N 1
ATOM 4730 C CA . VAL B 1 190 ? -13.43 11.055 7.625 1 92.88 190 VAL B CA 1
ATOM 4731 C C . VAL B 1 190 ? -12 10.523 7.695 1 92.88 190 VAL B C 1
ATOM 4733 O O . VAL B 1 190 ? -11.148 11.094 8.391 1 92.88 190 VAL B O 1
ATOM 4736 N N . GLU B 1 191 ? -11.68 9.445 6.984 1 88.19 191 GLU B N 1
ATOM 4737 C CA . GLU B 1 191 ? -10.32 8.906 6.949 1 88.19 191 GLU B CA 1
ATOM 4738 C C . GLU B 1 191 ? -9.344 9.914 6.344 1 88.19 191 GLU B C 1
ATOM 4740 O O . GLU B 1 191 ? -8.227 10.062 6.832 1 88.19 191 GLU B O 1
ATOM 4745 N N . ARG B 1 192 ? -9.742 10.57 5.332 1 88.88 192 ARG B N 1
ATOM 4746 C CA . ARG B 1 192 ? -8.914 11.602 4.711 1 88.88 192 ARG B CA 1
ATOM 4747 C C . ARG B 1 192 ? -8.68 12.766 5.664 1 88.88 192 ARG B C 1
ATOM 4749 O O . ARG B 1 192 ? -7.57 13.305 5.73 1 88.88 192 ARG B O 1
ATOM 4756 N N . PHE B 1 193 ? -9.742 13.117 6.332 1 94.81 193 PHE B N 1
ATOM 4757 C CA . PHE B 1 193 ? -9.602 14.18 7.324 1 94.81 193 PHE B CA 1
ATOM 4758 C C . PHE B 1 193 ? -8.586 13.781 8.391 1 94.81 193 PHE B C 1
ATOM 4760 O O . PHE B 1 193 ? -7.719 14.578 8.758 1 94.81 193 PHE B O 1
ATOM 4767 N N . ILE B 1 194 ? -8.711 12.617 8.883 1 93.06 194 ILE B N 1
ATOM 4768 C CA . ILE B 1 194 ? -7.828 12.148 9.953 1 93.06 194 ILE B CA 1
ATOM 4769 C C . ILE B 1 194 ? -6.375 12.234 9.492 1 93.06 194 ILE B C 1
ATOM 4771 O O . ILE B 1 194 ? -5.508 12.695 10.242 1 93.06 194 ILE B O 1
ATOM 4775 N N . ARG B 1 195 ? -6.109 11.852 8.336 1 89.31 195 ARG B N 1
ATOM 4776 C CA . ARG B 1 195 ? -4.758 11.938 7.793 1 89.31 195 ARG B CA 1
ATOM 4777 C C . ARG B 1 195 ? -4.273 13.383 7.773 1 89.31 195 ARG B C 1
ATOM 4779 O O . ARG B 1 195 ? -3.164 13.68 8.219 1 89.31 195 ARG B O 1
ATOM 4786 N N . THR B 1 196 ? -5.129 14.25 7.25 1 92.19 196 THR B N 1
ATOM 4787 C CA . THR B 1 196 ? -4.812 15.672 7.176 1 92.19 196 THR B CA 1
ATOM 4788 C C . THR B 1 196 ? -4.566 16.234 8.57 1 92.19 196 THR B C 1
ATOM 4790 O O . THR B 1 196 ? -3.592 16.969 8.789 1 92.19 196 THR B O 1
ATOM 4793 N N . PHE B 1 197 ? -5.445 15.906 9.43 1 94.94 197 PHE B N 1
ATOM 4794 C CA . PHE B 1 197 ? -5.41 16.438 10.789 1 94.94 197 PHE B CA 1
ATOM 4795 C C . PHE B 1 197 ? -4.16 15.961 11.523 1 94.94 197 PHE B C 1
ATOM 4797 O O . PHE B 1 197 ? -3.471 16.75 12.156 1 94.94 197 PHE B O 1
ATOM 4804 N N . LYS B 1 198 ? -3.828 14.711 11.391 1 92.94 198 LYS B N 1
ATOM 4805 C CA . LYS B 1 198 ? -2.631 14.164 12.023 1 92.94 198 LYS B CA 1
ATOM 4806 C C . LYS B 1 198 ? -1.366 14.773 11.438 1 92.94 198 LYS B C 1
ATOM 4808 O O . LYS B 1 198 ? -0.386 15 12.148 1 92.94 198 LYS B O 1
ATOM 4813 N N . ASN B 1 199 ? -1.401 15.039 10.18 1 92.19 199 ASN B N 1
ATOM 4814 C CA . ASN B 1 199 ? -0.256 15.695 9.562 1 92.19 199 ASN B CA 1
ATOM 4815 C C . ASN B 1 199 ? 0.001 17.062 10.172 1 92.19 199 ASN B C 1
ATOM 4817 O O . ASN B 1 199 ? 1.146 17.422 10.469 1 92.19 199 ASN B O 1
ATOM 4821 N N . ARG B 1 200 ? -1.062 17.812 10.375 1 94.06 200 ARG B N 1
ATOM 4822 C CA . ARG B 1 200 ? -0.928 19.125 11 1 94.06 200 ARG B CA 1
ATOM 4823 C C . ARG B 1 200 ? -0.394 19 12.422 1 94.06 200 ARG B C 1
ATOM 4825 O O . ARG B 1 200 ? 0.491 19.75 12.836 1 94.06 200 ARG B O 1
ATOM 4832 N N . MET B 1 201 ? -0.869 18.016 13.094 1 94.5 201 MET B N 1
ATOM 4833 C CA . MET B 1 201 ? -0.448 17.766 14.477 1 94.5 201 MET B CA 1
ATOM 4834 C C . MET B 1 201 ? 1.037 17.422 14.539 1 94.5 201 MET B C 1
ATOM 4836 O O . MET B 1 201 ? 1.769 17.969 15.367 1 94.5 201 MET B O 1
ATOM 4840 N N . TRP B 1 202 ? 1.454 16.609 13.664 1 93 202 TRP B N 1
ATOM 4841 C CA . TRP B 1 202 ? 2.842 16.156 13.703 1 93 202 TRP B CA 1
ATOM 4842 C C . TRP B 1 202 ? 3.787 17.281 13.289 1 93 202 TRP B C 1
ATOM 4844 O O . TRP B 1 202 ? 4.906 17.391 13.797 1 93 202 TRP B O 1
ATOM 4854 N N . ARG B 1 203 ? 3.363 18.109 12.352 1 93.25 203 ARG B N 1
ATOM 4855 C CA . ARG B 1 203 ? 4.164 19.281 12.008 1 93.25 203 ARG B CA 1
ATOM 4856 C C . ARG B 1 203 ? 4.344 20.188 13.219 1 93.25 203 ARG B C 1
ATOM 4858 O O . ARG B 1 203 ? 5.434 20.734 13.438 1 93.25 203 ARG B O 1
ATOM 4865 N N . TYR B 1 204 ? 3.301 20.359 13.961 1 94.56 204 TYR B N 1
ATOM 4866 C CA . TYR B 1 204 ? 3.377 21.125 15.195 1 94.56 204 TYR B CA 1
ATOM 4867 C C . TYR B 1 204 ? 4.363 20.484 16.172 1 94.56 204 TYR B C 1
ATOM 4869 O O . TYR B 1 204 ? 5.191 21.188 16.766 1 94.56 204 TYR B O 1
ATOM 4877 N N . PHE B 1 205 ? 4.277 19.125 16.312 1 92.5 205 PHE B N 1
ATOM 4878 C CA . PHE B 1 205 ? 5.176 18.406 17.219 1 92.5 205 PHE B CA 1
ATOM 4879 C C . PHE B 1 205 ? 6.633 18.688 16.859 1 92.5 205 PHE B C 1
ATOM 4881 O O . PHE B 1 205 ? 7.445 18.984 17.734 1 92.5 205 PHE B O 1
ATOM 4888 N N . THR B 1 206 ? 6.871 18.625 15.609 1 88.88 206 THR B N 1
ATOM 4889 C CA . THR B 1 206 ? 8.234 18.812 15.141 1 88.88 206 THR B CA 1
ATOM 4890 C C . THR B 1 206 ? 8.688 20.266 15.352 1 88.88 206 THR B C 1
ATOM 4892 O O . THR B 1 206 ? 9.805 20.5 15.812 1 88.88 206 THR B O 1
ATOM 4895 N N . ALA B 1 207 ? 7.824 21.172 15.055 1 89.31 207 ALA B N 1
ATOM 4896 C CA . ALA B 1 207 ? 8.164 22.594 15.141 1 89.31 207 ALA B CA 1
ATOM 4897 C C . ALA B 1 207 ? 8.422 23 16.594 1 89.31 207 ALA B C 1
ATOM 4899 O O . ALA B 1 207 ? 9.266 23.859 16.859 1 89.31 207 ALA B O 1
ATOM 4900 N N . HIS B 1 208 ? 7.762 22.359 17.484 1 91.38 208 HIS B N 1
ATOM 4901 C CA . HIS B 1 208 ? 7.836 22.797 18.875 1 91.38 208 HIS B CA 1
ATOM 4902 C C . HIS B 1 208 ? 8.523 21.75 19.75 1 91.38 208 HIS B C 1
ATOM 4904 O O . HIS B 1 208 ? 8.586 21.906 20.969 1 91.38 208 HIS B O 1
ATOM 4910 N N . ASN B 1 209 ? 8.961 20.672 19.109 1 87.44 209 ASN B N 1
ATOM 4911 C CA . ASN B 1 209 ? 9.625 19.578 19.812 1 87.44 209 ASN B CA 1
ATOM 4912 C C . ASN B 1 209 ? 8.805 19.109 21.016 1 87.44 209 ASN B C 1
ATOM 4914 O O . ASN B 1 209 ? 9.312 19.047 22.141 1 87.44 209 ASN B O 1
ATOM 4918 N N . THR B 1 210 ? 7.547 18.844 20.75 1 91.56 210 THR B N 1
ATOM 4919 C CA . THR B 1 210 ? 6.617 18.391 21.766 1 91.56 210 THR B CA 1
ATOM 4920 C C . THR B 1 210 ? 5.699 17.297 21.234 1 91.56 210 THR B C 1
ATOM 4922 O O . THR B 1 210 ? 5.668 17.047 20.031 1 91.56 210 THR B O 1
ATOM 4925 N N . HIS B 1 211 ? 5.086 16.625 22.156 1 93.19 211 HIS B N 1
ATOM 4926 C CA . HIS B 1 211 ? 4.059 15.664 21.766 1 93.19 211 HIS B CA 1
ATOM 4927 C C . HIS B 1 211 ? 2.713 16.016 22.406 1 93.19 211 HIS B C 1
ATOM 4929 O O . HIS B 1 211 ? 1.776 15.211 22.359 1 93.19 211 HIS B O 1
ATOM 4935 N N . ARG B 1 212 ? 2.666 17.156 23 1 95.94 212 ARG B N 1
ATOM 4936 C CA . ARG B 1 212 ? 1.419 17.594 23.625 1 95.94 212 ARG B CA 1
ATOM 4937 C C . ARG B 1 212 ? 0.528 18.312 22.625 1 95.94 212 ARG B C 1
ATOM 4939 O O . ARG B 1 212 ? 0.938 19.328 22.031 1 95.94 212 ARG B O 1
ATOM 4946 N N . TYR B 1 213 ? -0.644 17.797 22.453 1 96.44 213 TYR B N 1
ATOM 4947 C CA . TYR B 1 213 ? -1.558 18.422 21.516 1 96.44 213 TYR B CA 1
ATOM 4948 C C . TYR B 1 213 ? -2.795 18.953 22.219 1 96.44 213 TYR B C 1
ATOM 4950 O O . TYR B 1 213 ? -3.57 19.719 21.641 1 96.44 213 TYR B O 1
ATOM 4958 N N . MET B 1 214 ? -3.08 18.688 23.438 1 96.88 214 MET B N 1
ATOM 4959 C CA . MET B 1 214 ? -4.305 19.016 24.172 1 96.88 214 MET B CA 1
ATOM 4960 C C . MET B 1 214 ? -4.527 20.531 24.203 1 96.88 214 MET B C 1
ATOM 4962 O O . MET B 1 214 ? -5.668 20.984 24.125 1 96.88 21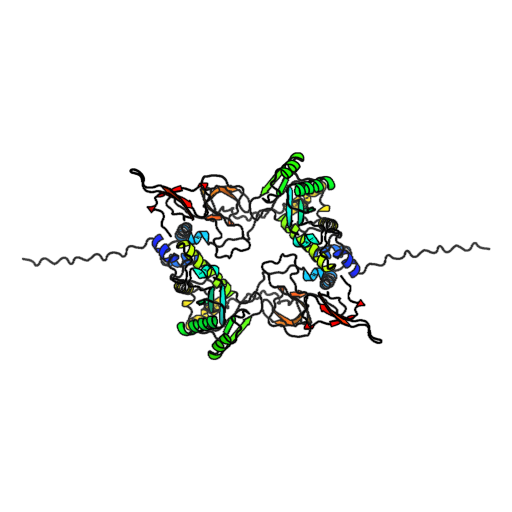4 MET B O 1
ATOM 4966 N N . ASP B 1 215 ? -3.475 21.266 24.203 1 95.94 215 ASP B N 1
ATOM 4967 C CA . ASP B 1 215 ? -3.574 22.719 24.359 1 95.94 215 ASP B CA 1
ATOM 4968 C C . ASP B 1 215 ? -3.916 23.391 23.047 1 95.94 215 ASP B C 1
ATOM 4970 O O . ASP B 1 215 ? -4.398 24.531 23.016 1 95.94 215 ASP B O 1
ATOM 4974 N N . ILE B 1 216 ? -3.676 22.672 21.984 1 96.56 216 ILE B N 1
ATOM 4975 C CA . ILE B 1 216 ? -3.865 23.328 20.688 1 96.56 216 ILE B CA 1
ATOM 4976 C C . ILE B 1 216 ? -4.891 22.562 19.859 1 96.56 216 ILE B C 1
ATOM 4978 O O . ILE B 1 216 ? -5.164 22.922 18.719 1 96.56 216 ILE B O 1
ATOM 4982 N N . LEU B 1 217 ? -5.48 21.531 20.359 1 97.75 217 LEU B N 1
ATOM 4983 C CA . LEU B 1 217 ? -6.352 20.625 19.609 1 97.75 217 LEU B CA 1
ATOM 4984 C C . LEU B 1 217 ? -7.484 21.391 18.938 1 97.75 217 LEU B C 1
ATOM 4986 O O . LEU B 1 217 ? -7.68 21.297 17.719 1 97.75 217 LEU B O 1
ATOM 4990 N N . GLN B 1 218 ? -8.195 22.203 19.75 1 97.56 218 GLN B N 1
ATOM 4991 C CA . GLN B 1 218 ? -9.344 22.922 19.203 1 97.56 218 GLN B CA 1
ATOM 4992 C C . GLN B 1 218 ? -8.898 24.047 18.281 1 97.56 218 GLN B C 1
ATOM 4994 O O . GLN B 1 218 ? -9.617 24.406 17.344 1 97.56 218 GLN B O 1
ATOM 4999 N N . ASP B 1 219 ? -7.684 24.562 18.5 1 97.69 219 ASP B N 1
ATOM 5000 C CA . ASP B 1 219 ? -7.129 25.547 17.594 1 97.69 219 ASP B CA 1
ATOM 5001 C C . ASP B 1 219 ? -6.852 24.938 16.219 1 97.69 219 ASP B C 1
ATOM 5003 O O . ASP B 1 219 ? -7.133 25.547 15.188 1 97.69 219 ASP B O 1
ATOM 5007 N N . LEU B 1 220 ? -6.336 23.734 16.25 1 97.56 220 LEU B N 1
ATOM 5008 C CA . LEU B 1 220 ? -6.086 23.016 15.008 1 97.56 220 LEU B CA 1
ATOM 5009 C C . LEU B 1 220 ? -7.387 22.766 14.25 1 97.56 220 LEU B C 1
ATOM 5011 O O . LEU B 1 220 ? -7.43 22.891 13.023 1 97.56 220 LEU B O 1
ATOM 5015 N N . VAL B 1 221 ? -8.438 22.422 14.977 1 98.19 221 VAL B N 1
ATOM 5016 C CA . VAL B 1 221 ? -9.734 22.156 14.367 1 98.19 221 VAL B CA 1
ATOM 5017 C C . VAL B 1 221 ? -10.273 23.438 13.742 1 98.19 221 VAL B C 1
ATOM 5019 O O . VAL B 1 221 ? -10.742 23.438 12.602 1 98.19 221 VAL B O 1
ATOM 5022 N N . LYS B 1 222 ? -10.195 24.531 14.523 1 97.69 222 LYS B N 1
ATOM 5023 C CA . LYS B 1 222 ? -10.633 25.828 14.023 1 97.69 222 LYS B CA 1
ATOM 5024 C C . LYS B 1 222 ? -9.867 26.219 12.758 1 97.69 222 LYS B C 1
ATOM 5026 O O . LYS B 1 222 ? -10.453 26.703 11.797 1 97.69 222 LYS B O 1
ATOM 5031 N N . GLY B 1 223 ? -8.578 26 12.812 1 97.06 223 GLY B N 1
ATOM 5032 C CA . GLY B 1 223 ? -7.75 26.281 11.648 1 97.06 223 GLY B CA 1
ATOM 5033 C C . GLY B 1 223 ? -8.172 25.5 10.414 1 97.06 223 GLY B C 1
ATOM 5034 O O . GLY B 1 223 ? -8.297 26.078 9.328 1 97.06 223 GLY B O 1
ATOM 5035 N N . TYR B 1 224 ? -8.406 24.281 10.602 1 97.06 224 TYR B N 1
ATOM 5036 C CA . TYR B 1 224 ? -8.867 23.453 9.492 1 97.06 224 TYR B CA 1
ATOM 5037 C C . TYR B 1 224 ? -10.188 23.969 8.945 1 97.06 224 TYR B C 1
ATOM 5039 O O . TYR B 1 224 ? -10.344 24.125 7.727 1 97.06 224 TYR B O 1
ATOM 5047 N N . ASN B 1 225 ? -11.156 24.188 9.805 1 98.12 225 ASN B N 1
ATOM 5048 C CA . ASN B 1 225 ? -12.492 24.594 9.375 1 98.12 225 ASN B CA 1
ATOM 5049 C C . ASN B 1 225 ? -12.477 25.953 8.688 1 98.12 225 ASN B C 1
ATOM 5051 O O . ASN B 1 225 ? -13.352 26.234 7.863 1 98.12 225 ASN B O 1
ATOM 5055 N N . ALA B 1 226 ? -11.461 26.688 9.008 1 97.19 226 ALA B N 1
ATOM 5056 C CA . ALA B 1 226 ? -11.352 28.016 8.414 1 97.19 226 ALA B CA 1
ATOM 5057 C C . ALA B 1 226 ? -10.531 27.984 7.125 1 97.19 226 ALA B C 1
ATOM 5059 O O . ALA B 1 226 ? -10.523 28.953 6.359 1 97.19 226 ALA B O 1
ATOM 5060 N N . GLY B 1 227 ? -9.852 26.875 6.895 1 95.56 227 GLY B N 1
ATOM 5061 C CA . GLY B 1 227 ? -9 26.75 5.723 1 95.56 227 GLY B CA 1
ATOM 5062 C C . GLY B 1 227 ? -9.766 26.438 4.457 1 95.56 227 GLY B C 1
ATOM 5063 O O . GLY B 1 227 ? -10.797 25.75 4.504 1 95.56 227 GLY B O 1
ATOM 5064 N N . PHE B 1 228 ? -9.18 26.828 3.398 1 94.31 228 PHE B N 1
ATOM 5065 C CA . PHE B 1 228 ? -9.781 26.547 2.102 1 94.31 228 PHE B CA 1
ATOM 5066 C C . PHE B 1 228 ? -9.75 25.062 1.804 1 94.31 228 PHE B C 1
ATOM 5068 O O . PHE B 1 228 ? -8.711 24.406 1.956 1 94.31 228 PHE B O 1
ATOM 5075 N N . HIS B 1 229 ? -10.898 24.578 1.419 1 94.62 229 HIS B N 1
ATOM 5076 C CA . HIS B 1 229 ? -11.031 23.172 1.038 1 94.62 229 HIS B CA 1
ATOM 5077 C C . HIS B 1 229 ? -11.227 23.031 -0.468 1 94.62 229 HIS B C 1
ATOM 5079 O O . HIS B 1 229 ? -12.188 23.562 -1.027 1 94.62 229 HIS B O 1
ATOM 5085 N N . ARG B 1 230 ? -10.406 22.281 -1.082 1 89.81 230 ARG B N 1
ATOM 5086 C CA . ARG B 1 230 ? -10.359 22.219 -2.539 1 89.81 230 ARG B CA 1
ATOM 5087 C C . ARG B 1 230 ? -11.633 21.594 -3.1 1 89.81 230 ARG B C 1
ATOM 5089 O O . ARG B 1 230 ? -12.117 22.016 -4.152 1 89.81 230 ARG B O 1
ATOM 5096 N N . SER B 1 231 ? -12.188 20.594 -2.49 1 89.19 231 SER B N 1
ATOM 5097 C CA . SER B 1 231 ? -13.352 19.891 -3.01 1 89.19 231 SER B CA 1
ATOM 5098 C C . SER B 1 231 ? -14.594 20.766 -3.002 1 89.19 231 SER B C 1
ATOM 5100 O O . SER B 1 231 ? -15.391 20.75 -3.947 1 89.19 231 SER B O 1
ATOM 5102 N N . ILE B 1 232 ? -14.789 21.562 -1.978 1 93.81 232 ILE B N 1
ATOM 5103 C CA . ILE B 1 232 ? -16 22.359 -1.868 1 93.81 232 ILE B CA 1
ATOM 5104 C C . ILE B 1 232 ? -15.719 23.797 -2.277 1 93.81 232 ILE B C 1
ATOM 5106 O O . ILE B 1 232 ? -16.641 24.625 -2.352 1 93.81 232 ILE B O 1
ATOM 5110 N N . GLN B 1 233 ? -14.469 24.172 -2.42 1 92.44 233 GLN B N 1
ATOM 5111 C CA . GLN B 1 233 ? -13.984 25.438 -2.945 1 92.44 233 GLN B CA 1
ATOM 5112 C C . GLN B 1 233 ? -14.312 26.594 -1.996 1 92.44 233 GLN B C 1
ATOM 5114 O O . GLN B 1 233 ? -14.703 27.672 -2.438 1 92.44 233 GLN B O 1
ATOM 5119 N N . ARG B 1 234 ? -14.312 26.344 -0.806 1 94.88 234 ARG B N 1
ATOM 5120 C CA . ARG B 1 234 ? -14.492 27.281 0.295 1 94.88 234 ARG B CA 1
ATOM 5121 C C . ARG B 1 234 ? -14.102 26.656 1.626 1 94.88 234 ARG B C 1
ATOM 5123 O O . ARG B 1 234 ? -13.758 25.469 1.68 1 94.88 234 ARG B O 1
ATOM 5130 N N . SER B 1 235 ? -14.086 27.422 2.604 1 96.69 235 SER B N 1
ATOM 5131 C CA . SER B 1 235 ? -13.773 26.859 3.916 1 96.69 235 SER B CA 1
ATOM 5132 C C . SER B 1 235 ? -14.984 26.172 4.527 1 96.69 235 SER B C 1
ATOM 5134 O O . SER B 1 235 ? -16.125 26.625 4.359 1 96.69 235 SER B O 1
ATOM 5136 N N . PRO B 1 236 ? -14.75 25.125 5.219 1 97.81 236 PRO B N 1
ATOM 5137 C CA . PRO B 1 236 ? -15.859 24.391 5.844 1 97.81 236 PRO B CA 1
ATOM 5138 C C . PRO B 1 236 ? -16.734 25.297 6.723 1 97.81 236 PRO B C 1
ATOM 5140 O O . PRO B 1 236 ? -17.953 25.156 6.719 1 97.81 236 PRO B O 1
ATOM 5143 N N . ASP B 1 237 ? -16.172 26.25 7.453 1 97.38 237 ASP B N 1
ATOM 5144 C CA . ASP B 1 237 ? -16.922 27.062 8.391 1 97.38 237 ASP B CA 1
ATOM 5145 C C . ASP B 1 237 ? -17.703 28.156 7.664 1 97.38 237 ASP B C 1
ATOM 5147 O O . ASP B 1 237 ? -18.516 28.859 8.273 1 97.38 237 ASP B O 1
ATOM 5151 N N . SER B 1 238 ? -17.516 28.281 6.391 1 96.75 238 SER B N 1
ATOM 5152 C CA . SER B 1 238 ? -18.25 29.281 5.621 1 96.75 238 SER B CA 1
ATOM 5153 C C . SER B 1 238 ? -19.5 28.688 5 1 96.75 238 SER B C 1
ATOM 5155 O O . SER B 1 238 ? -20.312 29.406 4.422 1 96.75 238 SER B O 1
ATOM 5157 N N . VAL B 1 239 ? -19.688 27.438 5.145 1 97.31 239 VAL B N 1
ATOM 5158 C CA . VAL B 1 239 ? -20.844 26.766 4.562 1 97.31 239 VAL B CA 1
ATOM 5159 C C . VAL B 1 239 ? -22.047 26.906 5.496 1 97.31 239 VAL B C 1
ATOM 5161 O O . VAL B 1 239 ? -21.969 26.562 6.676 1 97.31 239 VAL B O 1
ATOM 5164 N N . THR B 1 240 ? -23.062 27.469 5.039 1 95.5 240 THR B N 1
ATOM 5165 C CA . THR B 1 240 ? -24.312 27.656 5.754 1 95.5 240 THR B CA 1
ATOM 5166 C C . THR B 1 240 ? -25.484 27.078 4.965 1 95.5 240 THR B C 1
ATOM 5168 O O . THR B 1 240 ? -25.297 26.609 3.832 1 95.5 240 THR B O 1
ATOM 5171 N N . HIS B 1 241 ? -26.656 27.062 5.574 1 93.62 241 HIS B N 1
ATOM 5172 C CA . HIS B 1 241 ? -27.844 26.578 4.875 1 93.62 241 HIS B CA 1
ATOM 5173 C C . HIS B 1 241 ? -28.125 27.422 3.635 1 93.62 241 HIS B C 1
ATOM 5175 O O . HIS B 1 241 ? -28.625 26.891 2.633 1 93.62 241 HIS B O 1
ATOM 5181 N N . ALA B 1 242 ? -27.766 28.609 3.682 1 92.88 242 ALA B N 1
ATOM 5182 C CA . ALA B 1 242 ? -28.047 29.547 2.596 1 92.88 242 ALA B CA 1
ATOM 5183 C C . ALA B 1 242 ? -27.203 29.219 1.364 1 92.88 242 ALA B C 1
ATOM 5185 O O . ALA B 1 242 ? -27.672 29.359 0.231 1 92.88 242 ALA B O 1
ATOM 5186 N N . ASN B 1 243 ? -25.984 28.75 1.512 1 93.56 243 ASN B N 1
ATOM 5187 C CA . ASN B 1 243 ? -25.109 28.531 0.369 1 93.56 243 ASN B CA 1
ATOM 5188 C C . ASN B 1 243 ? -24.859 27.047 0.139 1 93.56 243 ASN B C 1
ATOM 5190 O O . ASN B 1 243 ? -24.016 26.672 -0.681 1 93.56 243 ASN B O 1
ATOM 5194 N N . ALA B 1 244 ? -25.516 26.203 0.87 1 94.06 244 ALA B N 1
ATOM 5195 C CA . ALA B 1 244 ? -25.328 24.766 0.808 1 94.06 244 ALA B CA 1
ATOM 5196 C C . ALA B 1 244 ? -25.609 24.234 -0.597 1 94.06 244 ALA B C 1
ATOM 5198 O O . ALA B 1 244 ? -24.953 23.297 -1.058 1 94.06 244 ALA B O 1
ATOM 5199 N N . GLN B 1 245 ? -26.516 24.797 -1.189 1 91.19 245 GLN B N 1
ATOM 5200 C CA . GLN B 1 245 ? -26.875 24.359 -2.531 1 91.19 245 GLN B CA 1
ATOM 5201 C C . GLN B 1 245 ? -25.75 24.609 -3.52 1 91.19 245 GLN B C 1
ATOM 5203 O O . GLN B 1 245 ? -25.531 23.828 -4.441 1 91.19 245 GLN B O 1
ATOM 5208 N N . ASP B 1 246 ? -25.094 25.688 -3.365 1 91.44 246 ASP B N 1
ATOM 5209 C CA . ASP B 1 246 ? -23.938 25.984 -4.211 1 91.44 246 ASP B CA 1
ATOM 5210 C C . ASP B 1 246 ? -22.828 24.969 -4.016 1 91.44 246 ASP B C 1
ATOM 5212 O O . ASP B 1 246 ? -22.219 24.516 -4.984 1 91.44 246 ASP B O 1
ATOM 5216 N N . VAL B 1 247 ? -22.609 24.656 -2.812 1 93.19 247 VAL B N 1
ATOM 5217 C CA . VAL B 1 247 ? -21.594 23.641 -2.479 1 93.19 247 VAL B CA 1
ATOM 5218 C C . VAL B 1 247 ? -22 22.297 -3.076 1 93.19 247 VAL B C 1
ATOM 5220 O O . VAL B 1 247 ? -21.156 21.609 -3.666 1 93.19 247 VAL B O 1
ATOM 5223 N N . TRP B 1 248 ? -23.25 22 -2.934 1 91.88 248 TRP B N 1
ATOM 5224 C CA . TRP B 1 248 ? -23.797 20.75 -3.465 1 91.88 248 TRP B CA 1
ATOM 5225 C C . TRP B 1 248 ? -23.594 20.672 -4.973 1 91.88 248 TRP B C 1
ATOM 5227 O O . TRP B 1 248 ? -23.156 19.641 -5.492 1 91.88 248 TRP B O 1
ATOM 5237 N N . ARG B 1 249 ? -23.859 21.734 -5.676 1 88.06 249 ARG B N 1
ATOM 5238 C CA . ARG B 1 249 ? -23.703 21.781 -7.129 1 88.06 249 ARG B CA 1
ATOM 5239 C C . ARG B 1 249 ? -22.25 21.578 -7.527 1 88.06 249 ARG B C 1
ATOM 5241 O O . ARG B 1 249 ? -21.969 20.891 -8.508 1 88.06 249 ARG B O 1
ATOM 5248 N N . HIS B 1 250 ? -21.422 22.141 -6.773 1 86.38 250 HIS B N 1
ATOM 5249 C CA . HIS B 1 250 ? -19.984 22.016 -7.062 1 86.38 250 HIS B CA 1
ATOM 5250 C C . HIS B 1 250 ? -19.516 20.578 -6.863 1 86.38 250 HIS B C 1
ATOM 5252 O O . HIS B 1 250 ? -18.703 20.078 -7.637 1 86.38 250 HIS B O 1
ATOM 5258 N N . LEU B 1 251 ? -20 19.969 -5.902 1 86.75 251 LEU B N 1
ATOM 5259 C CA . LEU B 1 251 ? -19.547 18.641 -5.539 1 86.75 251 LEU B CA 1
ATOM 5260 C C . LEU B 1 251 ? -20.156 17.578 -6.465 1 86.75 251 LEU B C 1
ATOM 5262 O O . LEU B 1 251 ? -19.5 16.609 -6.824 1 86.75 251 LEU B O 1
ATOM 5266 N N . TYR B 1 252 ? -21.438 17.844 -6.805 1 82.31 252 TYR B N 1
ATOM 5267 C CA . TYR B 1 252 ? -22.156 16.703 -7.379 1 82.31 252 TYR B CA 1
ATOM 5268 C C . TYR B 1 252 ? -22.672 17.047 -8.773 1 82.31 252 TYR B C 1
ATOM 5270 O O . TYR B 1 252 ? -23.156 16.172 -9.492 1 82.31 252 TYR B O 1
ATOM 5278 N N . ALA B 1 253 ? -22.766 18.359 -9.195 1 72.25 253 ALA B N 1
ATOM 5279 C CA . ALA B 1 253 ? -23.391 18.734 -10.461 1 72.25 253 ALA B CA 1
ATOM 5280 C C . ALA B 1 253 ? -22.609 18.172 -11.648 1 72.25 253 ALA B C 1
ATOM 5282 O O . ALA B 1 253 ? -23.203 17.844 -12.68 1 72.25 253 ALA B O 1
ATOM 5283 N N . GLU B 1 254 ? -21.328 18.422 -11.703 1 60.69 254 GLU B N 1
ATOM 5284 C CA . GLU B 1 254 ? -20.75 17.922 -12.953 1 60.69 254 GLU B CA 1
ATOM 5285 C C . GLU B 1 254 ? -21.094 16.453 -13.164 1 60.69 254 GLU B C 1
ATOM 5287 O O . GLU B 1 254 ? -20.891 15.625 -12.273 1 60.69 254 GLU B O 1
ATOM 5292 N N . PRO B 1 255 ? -22.031 16.344 -14.133 1 52.59 255 PRO B N 1
ATOM 5293 C CA . PRO B 1 255 ? -22.5 15 -14.453 1 52.59 255 PRO B CA 1
ATOM 5294 C C . PRO B 1 255 ? -21.375 13.969 -14.5 1 52.59 255 PRO B C 1
ATOM 5296 O O . PRO B 1 255 ? -20.281 14.273 -14.977 1 52.59 255 PRO B O 1
ATOM 5299 N N . GLU B 1 256 ? -21.25 13.281 -13.469 1 52.28 256 GLU B N 1
ATOM 5300 C CA . GLU B 1 256 ? -20.406 12.117 -13.719 1 52.28 256 GLU B CA 1
ATOM 5301 C C . GLU B 1 256 ? -20.438 11.719 -15.188 1 52.28 256 GLU B C 1
ATOM 5303 O O . GLU B 1 256 ? -21.516 11.539 -15.766 1 52.28 256 GLU B O 1
ATOM 5308 N N . LYS B 1 257 ? -19.797 12.469 -16 1 47.88 257 LYS B N 1
ATOM 5309 C CA . LYS B 1 257 ? -19.891 12.047 -17.391 1 47.88 257 LYS B CA 1
ATOM 5310 C C . LYS B 1 257 ? -20.312 10.586 -17.5 1 47.88 257 LYS B C 1
ATOM 5312 O O . LYS B 1 257 ? -19.672 9.703 -16.922 1 47.88 257 LYS B O 1
ATOM 5317 N N . PRO B 1 258 ? -21.656 10.414 -17.781 1 45.31 258 PRO B N 1
ATOM 5318 C CA . PRO B 1 258 ? -21.969 9.008 -18.047 1 45.31 258 PRO B CA 1
ATOM 5319 C C . PRO B 1 258 ? -20.953 8.336 -18.953 1 45.31 258 PRO B C 1
ATOM 5321 O O . PRO B 1 258 ? -20.656 8.852 -20.031 1 45.31 258 PRO B O 1
ATOM 5324 N N . LYS B 1 259 ? -19.828 7.988 -18.719 1 46.16 259 LYS B N 1
ATOM 5325 C CA . LYS B 1 259 ? -19.25 7.238 -19.828 1 46.16 259 LYS B CA 1
ATOM 5326 C C . LYS B 1 259 ? -20.328 6.469 -20.578 1 46.16 259 LYS B C 1
ATOM 5328 O O . LYS B 1 259 ? -21.234 5.895 -19.969 1 46.16 259 LYS B O 1
ATOM 5333 N N . LYS B 1 260 ? -20.766 6.957 -21.734 1 44.88 260 LYS B N 1
ATOM 5334 C CA . LYS B 1 260 ? -21.703 6.34 -22.672 1 44.88 260 LYS B CA 1
ATOM 5335 C C . LYS B 1 260 ? -21.812 4.836 -22.438 1 44.88 260 LYS B C 1
ATOM 5337 O O . LYS B 1 260 ? -22.609 4.152 -23.078 1 44.88 260 LYS B O 1
ATOM 5342 N N . ARG B 1 261 ? -20.719 4.141 -22.125 1 46.78 261 ARG B N 1
ATOM 5343 C CA . ARG B 1 261 ? -20.781 2.719 -22.453 1 46.78 261 ARG B CA 1
ATOM 5344 C C . ARG B 1 261 ? -21.812 1.999 -21.594 1 46.78 261 ARG B C 1
ATOM 5346 O O . ARG B 1 261 ? -21.859 2.207 -20.375 1 46.78 261 ARG B O 1
ATOM 5353 N N . ARG B 1 262 ? -22.922 1.665 -22.062 1 50.53 262 ARG B N 1
ATOM 5354 C CA . ARG B 1 262 ? -23.906 0.72 -21.562 1 50.53 262 ARG B CA 1
ATOM 5355 C C . ARG B 1 262 ? -23.328 -0.133 -20.438 1 50.53 262 ARG B C 1
ATOM 5357 O O . ARG B 1 262 ? -22.281 -0.765 -20.609 1 50.53 262 ARG B O 1
ATOM 5364 N N . ARG B 1 263 ? -23.641 0.142 -19.125 1 55.81 263 ARG B N 1
ATOM 5365 C CA . ARG B 1 263 ? -23.219 -0.3 -17.797 1 55.81 263 ARG B CA 1
ATOM 5366 C C . ARG B 1 263 ? -23.172 -1.822 -17.719 1 55.81 263 ARG B C 1
ATOM 5368 O O . ARG B 1 263 ? -24.219 -2.484 -17.75 1 55.81 263 ARG B O 1
ATOM 5375 N N . ARG B 1 264 ? -22.312 -2.508 -18.312 1 73.69 264 ARG B N 1
ATOM 5376 C CA . ARG B 1 264 ? -22.281 -3.965 -18.391 1 73.69 264 ARG B CA 1
ATOM 5377 C C . ARG B 1 264 ? -21.969 -4.578 -17.031 1 73.69 264 ARG B C 1
ATOM 5379 O O . ARG B 1 264 ? -20.969 -4.227 -16.391 1 73.69 264 ARG B O 1
ATOM 5386 N N . TYR B 1 265 ? -23.156 -5.055 -16.297 1 88.31 265 TYR B N 1
ATOM 5387 C CA . TYR B 1 265 ? -22.984 -5.879 -15.109 1 88.31 265 TYR B CA 1
ATOM 5388 C C . TYR B 1 265 ? -22.203 -7.152 -15.438 1 88.31 265 TYR B C 1
ATOM 5390 O O . TYR B 1 265 ? -22.578 -7.895 -16.344 1 88.31 265 TYR B O 1
ATOM 5398 N N . ARG B 1 266 ? -21.234 -7.336 -14.734 1 90.19 266 ARG B N 1
ATOM 5399 C CA . ARG B 1 266 ? -20.438 -8.547 -14.953 1 90.19 266 ARG B CA 1
ATOM 5400 C C . ARG B 1 266 ? -21.141 -9.766 -14.367 1 90.19 266 ARG B C 1
ATOM 5402 O O . ARG B 1 266 ? -21 -10.875 -14.891 1 90.19 266 ARG B O 1
ATOM 5409 N N . PHE B 1 267 ? -21.906 -9.516 -13.281 1 95.06 267 PHE B N 1
ATOM 5410 C CA . PHE B 1 267 ? -22.531 -10.633 -12.578 1 95.06 267 PHE B CA 1
ATOM 5411 C C . PHE B 1 267 ? -24.047 -10.539 -12.68 1 95.06 267 PHE B C 1
ATOM 5413 O O . PHE B 1 267 ? -24.609 -9.445 -12.812 1 95.06 267 PHE B O 1
ATOM 5420 N N . LYS B 1 268 ? -24.734 -11.68 -12.641 1 94.44 268 LYS B N 1
ATOM 5421 C CA . LYS B 1 268 ? -26.203 -11.781 -12.625 1 94.44 268 LYS B CA 1
ATOM 5422 C C . LYS B 1 268 ? -26.688 -12.484 -11.359 1 94.44 268 LYS B C 1
ATOM 5424 O O . LYS B 1 268 ? -25.938 -13.234 -10.727 1 94.44 268 LYS B O 1
ATOM 5429 N N . PRO B 1 269 ? -27.938 -12.164 -11.055 1 95.56 269 PRO B N 1
ATOM 5430 C CA . PRO B 1 269 ? -28.484 -12.891 -9.906 1 95.56 269 PRO B CA 1
ATOM 5431 C C . PRO B 1 269 ? -28.391 -14.406 -10.07 1 95.56 269 PRO B C 1
ATOM 5433 O O . PRO B 1 269 ? -28.703 -14.938 -11.141 1 95.56 269 PRO B O 1
ATOM 5436 N N . GLY B 1 270 ? -27.891 -15.062 -9.07 1 95.06 270 GLY B N 1
ATOM 5437 C CA . GLY B 1 270 ? -27.719 -16.516 -9.125 1 95.06 270 GLY B CA 1
ATOM 5438 C C . GLY B 1 270 ? -26.281 -16.938 -9.32 1 95.06 270 GLY B C 1
ATOM 5439 O O . GLY B 1 270 ? -25.938 -18.094 -9.07 1 95.06 270 GLY B O 1
ATOM 5440 N N . ASP B 1 271 ? -25.469 -16.016 -9.727 1 95.94 271 ASP B N 1
ATOM 5441 C CA . ASP B 1 271 ? -24.047 -16.328 -9.906 1 95.94 271 ASP B CA 1
ATOM 5442 C C . ASP B 1 271 ? -23.391 -16.672 -8.57 1 95.94 271 ASP B C 1
ATOM 5444 O O . ASP B 1 271 ? -23.672 -16.047 -7.547 1 95.94 271 ASP B O 1
ATOM 5448 N N . GLN B 1 272 ? -22.547 -17.688 -8.617 1 95.62 272 GLN B N 1
ATOM 5449 C CA . GLN B 1 272 ? -21.766 -18.062 -7.441 1 95.62 272 GLN B CA 1
ATOM 5450 C C . GLN B 1 272 ? -20.438 -17.312 -7.402 1 95.62 272 GLN B C 1
ATOM 5452 O O . GLN B 1 272 ? -19.766 -17.172 -8.422 1 95.62 272 GLN B O 1
ATOM 5457 N N . VAL B 1 273 ? -20.156 -16.812 -6.191 1 95.88 273 VAL B N 1
ATOM 5458 C CA . VAL B 1 273 ? -18.969 -15.977 -6.105 1 95.88 273 VAL B CA 1
ATOM 5459 C C . VAL B 1 273 ? -18.281 -16.188 -4.762 1 95.88 273 VAL B C 1
ATOM 5461 O O . VAL B 1 273 ? -18.891 -16.672 -3.811 1 95.88 273 VAL B O 1
ATOM 5464 N N . ARG B 1 274 ? -16.969 -15.93 -4.762 1 92.88 274 ARG B N 1
ATOM 5465 C CA . ARG B 1 274 ? -16.203 -15.742 -3.529 1 92.88 274 ARG B CA 1
ATOM 5466 C C . ARG B 1 274 ? -16.047 -14.258 -3.209 1 92.88 274 ARG B C 1
ATOM 5468 O O . ARG B 1 274 ? -16.141 -13.414 -4.102 1 92.88 274 ARG B O 1
ATOM 5475 N N . LEU B 1 275 ? -15.891 -13.984 -1.971 1 89.94 275 LEU B N 1
ATOM 5476 C CA . LEU B 1 275 ? -15.648 -12.609 -1.554 1 89.94 275 LEU B CA 1
ATOM 5477 C C . LEU B 1 275 ? -14.18 -12.391 -1.219 1 89.94 275 LEU B C 1
ATOM 5479 O O . LEU B 1 275 ? -13.508 -13.305 -0.727 1 89.94 275 LEU B O 1
ATOM 5483 N N . SER B 1 276 ? -13.727 -11.188 -1.551 1 88.06 276 SER B N 1
ATOM 5484 C CA . SER B 1 276 ? -12.352 -10.867 -1.193 1 88.06 276 SER B CA 1
ATOM 5485 C C . SER B 1 276 ? -12.18 -10.758 0.319 1 88.06 276 SER B C 1
ATOM 5487 O O . SER B 1 276 ? -13.055 -10.234 1.011 1 88.06 276 SER B O 1
ATOM 5489 N N . LYS B 1 277 ? -11.07 -11.305 0.786 1 76.38 277 LYS B N 1
ATOM 5490 C CA . LYS B 1 277 ? -10.758 -11.172 2.205 1 76.38 277 LYS B CA 1
ATOM 5491 C C . LYS B 1 277 ? -10.25 -9.773 2.531 1 76.38 277 LYS B C 1
ATOM 5493 O O . LYS B 1 277 ? -9.672 -9.102 1.675 1 76.38 277 LYS B O 1
ATOM 5498 N N . LYS B 1 278 ? -10.695 -9.258 3.711 1 62.84 278 LYS B N 1
ATOM 5499 C CA . LYS B 1 278 ? -10.219 -7.953 4.152 1 62.84 278 LYS B CA 1
ATOM 5500 C C . LYS B 1 278 ? -8.695 -7.902 4.184 1 62.84 278 LYS B C 1
ATOM 5502 O O . LYS B 1 278 ? -8.039 -8.906 4.473 1 62.84 278 LYS B O 1
ATOM 5507 N N . ALA B 1 279 ? -8.172 -6.801 3.57 1 54.22 279 ALA B N 1
ATOM 5508 C CA . ALA B 1 279 ? -6.727 -6.609 3.459 1 54.22 279 ALA B CA 1
ATOM 5509 C C . ALA B 1 279 ? -6.047 -6.777 4.812 1 54.22 279 ALA B C 1
ATOM 5511 O O . ALA B 1 279 ? -6.406 -6.105 5.785 1 54.22 279 ALA B O 1
ATOM 5512 N N . GLU B 1 280 ? -5.918 -7.902 5.316 1 50.09 280 GLU B N 1
ATOM 5513 C CA . GLU B 1 280 ? -5.133 -7.973 6.543 1 50.09 280 GLU B CA 1
ATOM 5514 C C . GLU B 1 280 ? -3.682 -7.566 6.293 1 50.09 280 GLU B C 1
ATOM 5516 O O . GLU B 1 280 ? -3.154 -7.77 5.195 1 50.09 280 GLU B O 1
ATOM 5521 N N . ALA B 1 281 ? -3.174 -6.488 7.023 1 45.59 281 ALA B N 1
ATOM 5522 C CA . ALA B 1 281 ? -1.84 -5.895 7.027 1 45.59 281 ALA B CA 1
ATOM 5523 C C . ALA B 1 281 ? -0.789 -6.898 6.57 1 45.59 281 ALA B C 1
ATOM 5525 O O . ALA B 1 281 ? 0.225 -6.523 5.98 1 45.59 281 ALA B O 1
ATOM 5526 N N . PHE B 1 282 ? -1.015 -8.203 6.926 1 43 282 PHE B N 1
ATOM 5527 C CA . PHE B 1 282 ? 0.153 -9.078 6.848 1 43 282 PHE B CA 1
ATOM 5528 C C . PHE B 1 282 ? 0.013 -10.062 5.695 1 43 282 PHE B C 1
ATOM 5530 O O . PHE B 1 282 ? 0.869 -10.93 5.508 1 43 282 PHE B O 1
ATOM 5537 N N . LYS B 1 283 ? -1.056 -9.797 4.844 1 52.81 283 LYS B N 1
ATOM 5538 C CA . LYS B 1 283 ? -1.197 -10.961 3.975 1 52.81 283 LYS B CA 1
ATOM 5539 C C . LYS B 1 283 ? -0.442 -10.766 2.664 1 52.81 283 LYS B C 1
ATOM 5541 O O . LYS B 1 283 ? -0.521 -9.695 2.051 1 52.81 283 LYS B O 1
ATOM 5546 N N . LYS B 1 284 ? 0.622 -11.656 2.521 1 57.94 284 LYS B N 1
ATOM 5547 C CA . LYS B 1 284 ? 1.425 -11.742 1.306 1 57.94 284 LYS B CA 1
ATOM 5548 C C . LYS B 1 284 ? 0.563 -12.125 0.105 1 57.94 284 LYS B C 1
ATOM 5550 O O . LYS B 1 284 ? -0.454 -12.805 0.256 1 57.94 284 LYS B O 1
ATOM 5555 N N . GLY B 1 285 ? 0.686 -11.586 -1.008 1 56.66 285 GLY B N 1
ATOM 5556 C CA . GLY B 1 285 ? -0.04 -11.703 -2.262 1 56.66 285 GLY B CA 1
ATOM 5557 C C . GLY B 1 285 ? -0.263 -13.148 -2.689 1 56.66 285 GLY B C 1
ATOM 5558 O O . GLY B 1 285 ? -1.14 -13.43 -3.508 1 56.66 285 GLY B O 1
ATOM 5559 N N . TYR B 1 286 ? 0.458 -14.086 -2.098 1 66.06 286 TYR B N 1
ATOM 5560 C CA . TYR B 1 286 ? 0.325 -15.461 -2.572 1 66.06 286 TYR B CA 1
ATOM 5561 C C . TYR B 1 286 ? -0.639 -16.25 -1.695 1 66.06 286 TYR B C 1
ATOM 5563 O O . TYR B 1 286 ? -1.089 -17.328 -2.076 1 66.06 286 TYR B O 1
ATOM 5571 N N . THR B 1 287 ? -1.095 -15.695 -0.646 1 71.62 287 THR B N 1
ATOM 5572 C CA . THR B 1 287 ? -2.082 -16.344 0.211 1 71.62 287 THR B CA 1
ATOM 5573 C C . THR B 1 287 ? -3.492 -16.125 -0.329 1 71.62 287 THR B C 1
ATOM 5575 O O . THR B 1 287 ? -3.742 -15.156 -1.058 1 71.62 287 THR B O 1
ATOM 5578 N N . PRO B 1 288 ? -4.293 -17.078 -0.11 1 80.31 288 PRO B N 1
ATOM 5579 C CA . PRO B 1 288 ? -5.652 -16.922 -0.626 1 80.31 288 PRO B CA 1
ATOM 5580 C C . PRO B 1 288 ? -6.273 -15.57 -0.246 1 80.31 288 PRO B C 1
ATOM 5582 O O . PRO B 1 288 ? -6.352 -15.234 0.938 1 80.31 288 PRO B O 1
ATOM 5585 N N . GLY B 1 289 ? -6.598 -14.914 -1.191 1 84 289 GLY B N 1
ATOM 5586 C CA . GLY B 1 289 ? -7.211 -13.617 -0.975 1 84 289 GLY B CA 1
ATOM 5587 C C . GLY B 1 289 ? -8.727 -13.664 -1.008 1 84 289 GLY B C 1
ATOM 5588 O O . GLY B 1 289 ? -9.391 -12.641 -0.801 1 84 289 GLY B O 1
ATOM 5589 N N . TRP B 1 290 ? -9.281 -14.883 -1.198 1 89.06 290 TRP B N 1
ATOM 5590 C CA . TRP B 1 290 ? -10.719 -15.039 -1.371 1 89.06 290 TRP B CA 1
ATOM 5591 C C . TRP B 1 290 ? -11.289 -16.016 -0.352 1 89.06 290 TRP B C 1
ATOM 5593 O O . TRP B 1 290 ? -10.57 -16.875 0.16 1 89.06 290 TRP B O 1
ATOM 5603 N N . THR B 1 291 ? -12.531 -15.875 -0.017 1 87.12 291 THR B N 1
ATOM 5604 C CA . THR B 1 291 ? -13.195 -16.734 0.953 1 87.12 291 THR B CA 1
ATOM 5605 C C . THR B 1 291 ? -13.297 -18.172 0.422 1 87.12 291 THR B C 1
ATOM 5607 O O . THR B 1 291 ? -13.508 -18.375 -0.774 1 87.12 291 THR B O 1
ATOM 5610 N N . GLU B 1 292 ? -13.148 -19.125 1.328 1 86.69 292 GLU B N 1
ATOM 5611 C CA . GLU B 1 292 ? -13.469 -20.5 0.98 1 86.69 292 GLU B CA 1
ATOM 5612 C C . GLU B 1 292 ? -14.977 -20.688 0.802 1 86.69 292 GLU B C 1
ATOM 5614 O O . GLU B 1 292 ? -15.414 -21.453 -0.072 1 86.69 292 GLU B O 1
ATOM 5619 N N . GLU B 1 293 ? -15.656 -19.953 1.592 1 87.69 293 GLU B N 1
ATOM 5620 C CA . GLU B 1 293 ? -17.109 -19.969 1.506 1 87.69 293 GLU B CA 1
ATOM 5621 C C . GLU B 1 293 ? -17.594 -19.391 0.175 1 87.69 293 GLU B C 1
ATOM 5623 O O . GLU B 1 293 ? -16.969 -18.484 -0.377 1 87.69 293 GLU B O 1
ATOM 5628 N N . ILE B 1 294 ? -18.656 -19.984 -0.288 1 91.56 294 ILE B N 1
ATOM 5629 C CA . ILE B 1 294 ? -19.25 -19.547 -1.55 1 91.56 294 ILE B CA 1
ATOM 5630 C C . ILE B 1 294 ? -20.547 -18.797 -1.28 1 91.56 294 ILE B C 1
ATOM 5632 O O . ILE B 1 294 ? -21.359 -19.234 -0.446 1 91.56 294 ILE B O 1
ATOM 5636 N N . PHE B 1 295 ? -20.719 -17.75 -2.014 1 93.19 295 PHE B N 1
ATOM 5637 C CA . PHE B 1 295 ? -21.922 -16.922 -1.91 1 93.19 295 PHE B CA 1
ATOM 5638 C C . PHE B 1 295 ? -22.656 -16.844 -3.246 1 93.19 295 PHE B C 1
ATOM 5640 O O . PHE B 1 295 ? -22.188 -17.391 -4.246 1 93.19 295 PHE B O 1
ATOM 5647 N N . VAL B 1 296 ? -23.812 -16.219 -3.17 1 95.69 296 VAL B N 1
ATOM 5648 C CA . VAL B 1 296 ? -24.625 -16.109 -4.375 1 95.69 296 VAL B CA 1
ATOM 5649 C C . VAL B 1 296 ? -25.062 -14.656 -4.559 1 95.69 296 VAL B C 1
ATOM 5651 O O . VAL B 1 296 ? -25.453 -13.992 -3.598 1 95.69 296 VAL B O 1
ATOM 5654 N N . VAL B 1 297 ? -24.953 -14.219 -5.758 1 96.62 297 VAL B N 1
ATOM 5655 C CA . VAL B 1 297 ? -25.406 -12.875 -6.062 1 96.62 297 VAL B CA 1
ATOM 5656 C C . VAL B 1 297 ? -26.938 -12.82 -5.969 1 96.62 297 VAL B C 1
ATOM 5658 O O . VAL B 1 297 ? -27.641 -13.586 -6.637 1 96.62 297 VAL B O 1
ATOM 5661 N N . GLN B 1 298 ? -27.438 -11.922 -5.172 1 95.81 298 GLN B N 1
ATOM 5662 C CA . GLN B 1 298 ? -28.875 -11.797 -4.973 1 95.81 298 GLN B CA 1
ATOM 5663 C C . GLN B 1 298 ? -29.484 -10.82 -5.973 1 95.81 298 GLN B C 1
ATOM 5665 O O . GLN B 1 298 ? -30.469 -11.141 -6.637 1 95.81 298 GLN B O 1
ATOM 5670 N N . ARG B 1 299 ? -28.875 -9.633 -6.105 1 94.94 299 ARG B N 1
ATOM 5671 C CA . ARG B 1 299 ? -29.406 -8.648 -7.043 1 94.94 299 ARG B CA 1
ATOM 5672 C C . ARG B 1 299 ? -28.344 -7.598 -7.375 1 94.94 299 ARG B C 1
ATOM 5674 O O . ARG B 1 299 ? -27.344 -7.469 -6.668 1 94.94 299 ARG B O 1
ATOM 5681 N N . ARG B 1 300 ? -28.672 -6.953 -8.461 1 93.69 300 ARG B N 1
ATOM 5682 C CA . ARG B 1 300 ? -27.844 -5.848 -8.93 1 93.69 300 ARG B CA 1
ATOM 5683 C C . ARG B 1 300 ? -28.359 -4.512 -8.391 1 93.69 300 ARG B C 1
ATOM 5685 O O . ARG B 1 300 ? -29.562 -4.293 -8.312 1 93.69 300 ARG B O 1
ATOM 5692 N N . VAL B 1 301 ? -27.453 -3.693 -7.957 1 89.31 301 VAL B N 1
ATOM 5693 C CA . VAL B 1 301 ? -27.797 -2.338 -7.535 1 89.31 301 VAL B CA 1
ATOM 5694 C C . VAL B 1 301 ? -27.297 -1.334 -8.57 1 89.31 301 VAL B C 1
ATOM 5696 O O . VAL B 1 301 ? -26.078 -1.155 -8.742 1 89.31 301 VAL B O 1
ATOM 5699 N N . PRO B 1 302 ? -28.188 -0.703 -9.219 1 86.44 302 PRO B N 1
ATOM 5700 C CA . PRO B 1 302 ? -27.781 0.223 -10.273 1 86.44 302 PRO B CA 1
ATOM 5701 C C . PRO B 1 302 ? -26.953 1.398 -9.75 1 86.44 302 PRO B C 1
ATOM 5703 O O . PRO B 1 302 ? -27.031 1.724 -8.562 1 86.44 302 PRO B O 1
ATOM 5706 N N . GLY B 1 303 ? -26.188 2.029 -10.672 1 80.94 303 GLY B N 1
ATOM 5707 C CA . GLY B 1 303 ? -25.281 3.127 -10.375 1 80.94 303 GLY B CA 1
ATOM 5708 C C . GLY B 1 303 ? -23.875 2.91 -10.914 1 80.94 303 GLY B C 1
ATOM 5709 O O . GLY B 1 303 ? -23.609 1.898 -11.562 1 80.94 303 GLY B O 1
ATOM 5710 N N . TRP B 1 304 ? -23.031 3.969 -10.672 1 78.62 304 TRP B N 1
ATOM 5711 C CA . TRP B 1 304 ? -21.656 3.785 -11.117 1 78.62 304 TRP B CA 1
ATOM 5712 C C . TRP B 1 304 ? -20.672 4.074 -9.992 1 78.62 304 TRP B C 1
ATOM 5714 O O . TRP B 1 304 ? -20.719 5.141 -9.375 1 78.62 304 TRP B O 1
ATOM 5724 N N . PRO B 1 305 ? -19.844 3.121 -9.93 1 84.44 305 PRO B N 1
ATOM 5725 C CA . PRO B 1 305 ? -19.844 1.742 -10.422 1 84.44 305 PRO B CA 1
ATOM 5726 C C . PRO B 1 305 ? -21 0.914 -9.852 1 84.44 305 PRO B C 1
ATOM 5728 O O . PRO B 1 305 ? -21.547 1.262 -8.805 1 84.44 305 PRO B O 1
ATOM 5731 N N . PRO B 1 306 ? -21.328 -0.162 -10.555 1 87.62 306 PRO B N 1
ATOM 5732 C CA . PRO B 1 306 ? -22.438 -0.979 -10.055 1 87.62 306 PRO B CA 1
ATOM 5733 C C . PRO B 1 306 ? -22.078 -1.747 -8.789 1 87.62 306 PRO B C 1
ATOM 5735 O O . PRO B 1 306 ? -20.891 -2.018 -8.539 1 87.62 306 PRO B O 1
ATOM 5738 N N . LEU B 1 307 ? -23.156 -1.996 -8.008 1 89.69 307 LEU B N 1
ATOM 5739 C CA . LEU B 1 307 ? -22.984 -2.783 -6.793 1 89.69 307 LEU B CA 1
ATOM 5740 C C . LEU B 1 307 ? -23.812 -4.059 -6.852 1 89.69 307 LEU B C 1
ATOM 5742 O O . LEU B 1 307 ? -24.688 -4.199 -7.711 1 89.69 307 LEU B O 1
ATOM 5746 N N . TYR B 1 308 ? -23.438 -4.953 -5.984 1 92.44 308 TYR B N 1
ATOM 5747 C CA . TYR B 1 308 ? -24.156 -6.227 -5.914 1 92.44 308 TYR B CA 1
ATOM 5748 C C . TYR B 1 308 ? -24.531 -6.559 -4.477 1 92.44 308 TYR B C 1
ATOM 5750 O O . TYR B 1 308 ? -23.734 -6.352 -3.555 1 92.44 308 TYR B O 1
ATOM 5758 N N . LYS B 1 309 ? -25.734 -6.973 -4.309 1 92.81 309 LYS B N 1
ATOM 5759 C CA . LYS B 1 309 ? -26.141 -7.582 -3.045 1 92.81 309 LYS B CA 1
ATOM 5760 C C . LYS B 1 309 ? -25.922 -9.094 -3.07 1 92.81 309 LYS B C 1
ATOM 5762 O O . LYS B 1 309 ? -26.219 -9.75 -4.07 1 92.81 309 LYS B O 1
ATOM 5767 N N . ILE B 1 310 ? -25.422 -9.586 -1.995 1 93.56 310 ILE B N 1
ATOM 5768 C CA . ILE B 1 310 ? -25 -10.984 -1.963 1 93.56 310 ILE B CA 1
ATOM 5769 C C . ILE B 1 310 ? -25.75 -11.727 -0.856 1 93.56 310 ILE B C 1
ATOM 5771 O O . ILE B 1 310 ? -26.172 -11.117 0.129 1 93.56 310 ILE B O 1
ATOM 5775 N N . LYS B 1 311 ? -26.016 -12.984 -1.044 1 94.12 311 LYS B N 1
ATOM 5776 C CA . LYS B 1 311 ? -26.594 -13.836 -0.018 1 94.12 311 LYS B CA 1
ATOM 5777 C C . LYS B 1 311 ? -25.719 -15.062 0.246 1 94.12 311 LYS B C 1
ATOM 5779 O O . LYS B 1 311 ? -24.906 -15.445 -0.603 1 94.12 311 LYS B O 1
ATOM 5784 N N . GLU B 1 312 ? -25.828 -15.562 1.354 1 91.56 312 GLU B N 1
ATOM 5785 C CA . GLU B 1 312 ? -25.125 -16.781 1.703 1 91.56 312 GLU B CA 1
ATOM 5786 C C . GLU B 1 312 ? -25.672 -17.984 0.928 1 91.56 312 GLU B C 1
ATOM 5788 O O . GLU B 1 312 ? -26.656 -17.859 0.201 1 91.56 312 GLU B O 1
ATOM 5793 N N . TRP B 1 313 ? -25 -19.062 1.097 1 86.69 313 TRP B N 1
ATOM 5794 C CA . TRP B 1 313 ? -25.375 -20.281 0.369 1 86.69 313 TRP B CA 1
ATOM 5795 C C . TRP B 1 313 ? -26.781 -20.719 0.727 1 86.69 313 TRP B C 1
ATOM 5797 O O . TRP B 1 313 ? -27.5 -21.266 -0.119 1 86.69 313 TRP B O 1
ATOM 5807 N N . ASP B 1 314 ? -27.188 -20.422 1.941 1 87 314 ASP B N 1
ATOM 5808 C CA . ASP B 1 314 ? -28.5 -20.875 2.406 1 87 314 ASP B CA 1
ATOM 5809 C C . ASP B 1 314 ? -29.578 -19.844 2.074 1 87 314 ASP B C 1
ATOM 5811 O O . ASP B 1 314 ? -30.75 -20.031 2.418 1 87 314 ASP B O 1
ATOM 5815 N N . GLY B 1 315 ? -29.156 -18.781 1.478 1 89.94 315 GLY B N 1
ATOM 5816 C CA . GLY B 1 315 ? -30.141 -17.781 1.065 1 89.94 315 GLY B CA 1
ATOM 5817 C C . GLY B 1 315 ? -30.188 -16.578 1.985 1 89.94 315 GLY B C 1
ATOM 5818 O O . GLY B 1 315 ? -30.844 -15.586 1.677 1 89.94 315 GLY B O 1
ATOM 5819 N N . THR B 1 316 ? -29.516 -16.656 3.166 1 90.88 316 THR B N 1
ATOM 5820 C CA . THR B 1 316 ? -29.5 -15.531 4.09 1 90.88 316 THR B CA 1
ATOM 5821 C C . THR B 1 316 ? -28.797 -14.336 3.465 1 90.88 316 THR B C 1
ATOM 5823 O O . THR B 1 316 ? -27.656 -14.438 3.01 1 90.88 316 THR B O 1
ATOM 5826 N N . PRO B 1 317 ? -29.531 -13.266 3.438 1 90.06 317 PRO B N 1
ATOM 5827 C CA . PRO B 1 317 ? -28.906 -12.086 2.842 1 90.06 317 PRO B CA 1
ATOM 5828 C C . PRO B 1 317 ? -27.734 -11.555 3.67 1 90.06 317 PRO B C 1
ATOM 5830 O O . PRO B 1 317 ? -27.781 -11.586 4.902 1 90.06 317 PRO B O 1
ATOM 5833 N N . LEU B 1 318 ? -26.672 -11.25 3.01 1 86.38 318 LEU B N 1
ATOM 5834 C CA . LEU B 1 318 ? -25.547 -10.586 3.662 1 86.38 318 LEU B CA 1
ATOM 5835 C C . LEU B 1 318 ? -25.766 -9.078 3.723 1 86.38 318 LEU B C 1
ATOM 5837 O O . LEU B 1 318 ? -26.297 -8.484 2.779 1 86.38 318 LEU B O 1
ATOM 5841 N N . SER B 1 319 ? -25.328 -8.547 4.793 1 78.06 319 SER B N 1
ATOM 5842 C CA . SER B 1 319 ? -25.438 -7.098 4.926 1 78.06 319 SER B CA 1
ATOM 5843 C C . SER B 1 319 ? -24.391 -6.387 4.062 1 78.06 319 SER B C 1
ATOM 5845 O O . SER B 1 319 ? -23.266 -6.855 3.936 1 78.06 319 SER B O 1
ATOM 5847 N N . GLY B 1 320 ? -24.922 -5.383 3.334 1 78.25 320 GLY B N 1
ATOM 5848 C CA . GLY B 1 320 ? -24 -4.551 2.578 1 78.25 320 GLY B CA 1
ATOM 5849 C C . GLY B 1 320 ? -24.031 -4.82 1.086 1 78.25 320 GLY B C 1
ATOM 5850 O O . GLY B 1 320 ? -24.781 -5.68 0.625 1 78.25 320 GLY B O 1
ATOM 5851 N N . SER B 1 321 ? -23.359 -4 0.374 1 85.5 321 SER B N 1
ATOM 5852 C CA . SER B 1 321 ? -23.203 -4.121 -1.071 1 85.5 321 SER B CA 1
ATOM 5853 C C . SER B 1 321 ? -21.734 -4.281 -1.453 1 85.5 321 SER B C 1
ATOM 5855 O O . SER B 1 321 ? -20.844 -3.783 -0.756 1 85.5 321 SER B O 1
ATOM 5857 N N . PHE B 1 322 ? -21.562 -5.039 -2.52 1 87.94 322 PHE B N 1
ATOM 5858 C CA . PHE B 1 322 ? -20.203 -5.355 -2.924 1 87.94 322 PHE B CA 1
ATOM 5859 C C . PHE B 1 322 ? -19.922 -4.859 -4.34 1 87.94 322 PHE B C 1
ATOM 5861 O O . PHE B 1 322 ? -20.797 -4.918 -5.203 1 87.94 322 PHE B O 1
ATOM 5868 N N . TYR B 1 323 ? -18.719 -4.395 -4.512 1 88.38 323 TYR B N 1
ATOM 5869 C CA . TYR B 1 323 ? -18.281 -4.016 -5.852 1 88.38 323 TYR B CA 1
ATOM 5870 C C . TYR B 1 323 ? -17.844 -5.238 -6.645 1 88.38 323 TYR B C 1
ATOM 5872 O O . TYR B 1 323 ? -17.547 -6.289 -6.066 1 88.38 323 TYR B O 1
ATOM 5880 N N . GLU B 1 324 ? -17.734 -5.055 -7.871 1 91.06 324 GLU B N 1
ATOM 5881 C CA . GLU B 1 324 ? -17.312 -6.121 -8.781 1 91.06 324 GLU B CA 1
ATOM 5882 C C . GLU B 1 324 ? -15.938 -6.652 -8.406 1 91.06 324 GLU B C 1
ATOM 5884 O O . GLU B 1 324 ? -15.703 -7.863 -8.438 1 91.06 324 GLU B O 1
ATOM 5889 N N . ALA B 1 325 ? -15.016 -5.777 -8.047 1 89.38 325 ALA B N 1
ATOM 5890 C CA . ALA B 1 325 ? -13.633 -6.137 -7.758 1 89.38 325 ALA B CA 1
ATOM 5891 C C . ALA B 1 325 ? -13.539 -6.988 -6.5 1 89.38 325 ALA B C 1
ATOM 5893 O O . ALA B 1 325 ? -12.516 -7.637 -6.254 1 89.38 325 ALA B O 1
ATOM 5894 N N . GLU B 1 326 ? -14.609 -7.059 -5.75 1 90.06 326 GLU B N 1
ATOM 5895 C CA . GLU B 1 326 ? -14.609 -7.793 -4.488 1 90.06 326 GLU B CA 1
ATOM 5896 C C . GLU B 1 326 ? -15.219 -9.18 -4.66 1 90.06 326 GLU B C 1
ATOM 5898 O O . GLU B 1 326 ? -15.383 -9.914 -3.684 1 90.06 326 GLU B O 1
ATOM 5903 N N . LEU B 1 327 ? -15.57 -9.453 -5.91 1 92.94 327 LEU B N 1
ATOM 5904 C CA . LEU B 1 327 ? -16.219 -10.727 -6.207 1 92.94 327 LEU B CA 1
ATOM 5905 C C . LEU B 1 327 ? -15.383 -11.555 -7.18 1 92.94 327 LEU B C 1
ATOM 5907 O O . LEU B 1 327 ? -14.836 -11.016 -8.148 1 92.94 327 LEU B O 1
ATOM 5911 N N . GLN B 1 328 ? -15.242 -12.805 -6.883 1 94.31 328 GLN B N 1
ATOM 5912 C CA . GLN B 1 328 ? -14.578 -13.758 -7.762 1 94.31 328 GLN B CA 1
ATOM 5913 C C . GLN B 1 328 ? -15.531 -14.883 -8.172 1 94.31 328 GLN B C 1
ATOM 5915 O O . GLN B 1 328 ? -16.016 -15.633 -7.324 1 94.31 328 GLN B O 1
ATOM 5920 N N . PRO B 1 329 ? -15.836 -14.961 -9.461 1 95.12 329 PRO B N 1
ATOM 5921 C CA . PRO B 1 329 ? -16.797 -15.977 -9.906 1 95.12 329 PRO B CA 1
ATOM 5922 C C . PRO B 1 329 ? -16.281 -17.406 -9.711 1 95.12 329 PRO B C 1
ATOM 5924 O O . PRO B 1 329 ? -15.086 -17.672 -9.922 1 95.12 329 PRO B O 1
ATOM 5927 N N . VAL B 1 330 ? -17.156 -18.266 -9.273 1 95.38 330 VAL B N 1
ATOM 5928 C CA . VAL B 1 330 ? -16.859 -19.672 -9.086 1 95.38 330 VAL B CA 1
ATOM 5929 C C . VAL B 1 330 ? -18.031 -20.531 -9.555 1 95.38 330 VAL B C 1
ATOM 5931 O O . VAL B 1 330 ? -19.156 -20.031 -9.68 1 95.38 330 VAL B O 1
ATOM 5934 N N . THR B 1 331 ? -17.75 -21.719 -9.938 1 92.69 331 THR B N 1
ATOM 5935 C CA . THR B 1 331 ? -18.781 -22.703 -10.273 1 92.69 331 THR B CA 1
ATOM 5936 C C . THR B 1 331 ? -18.625 -23.953 -9.414 1 92.69 331 THR B C 1
ATOM 5938 O O . THR B 1 331 ? -17.594 -24.625 -9.461 1 92.69 331 THR B O 1
ATOM 5941 N N . VAL B 1 332 ? -19.594 -24.109 -8.602 1 88.25 332 VAL B N 1
ATOM 5942 C CA . VAL B 1 332 ? -19.562 -25.297 -7.746 1 88.25 332 VAL B CA 1
ATOM 5943 C C . VAL B 1 332 ? -20.844 -26.094 -7.949 1 88.25 332 VAL B C 1
ATOM 5945 O O . VAL B 1 332 ? -21.922 -25.531 -8.148 1 88.25 332 VAL B O 1
ATOM 5948 N N . ASP B 1 333 ? -20.609 -27.344 -8.055 1 79 333 ASP B N 1
ATOM 5949 C CA . ASP B 1 333 ? -21.75 -28.25 -8.125 1 79 333 ASP B CA 1
ATOM 5950 C C . ASP B 1 333 ? -21.969 -28.969 -6.797 1 79 333 ASP B C 1
ATOM 5952 O O . ASP B 1 333 ? -21.094 -28.953 -5.93 1 79 333 ASP B O 1
ATOM 5956 N N . GLU B 1 334 ? -23.156 -29.422 -6.594 1 66.06 334 GLU B N 1
ATOM 5957 C CA . GLU B 1 334 ? -23.531 -30.109 -5.367 1 66.06 334 GLU B CA 1
ATOM 5958 C C . GLU B 1 334 ? -22.594 -31.281 -5.074 1 66.06 334 GLU B C 1
ATOM 5960 O O . GLU B 1 334 ? -22.391 -31.641 -3.916 1 66.06 334 GLU B O 1
ATOM 5965 N N . THR B 1 335 ? -21.953 -31.719 -6.145 1 61.84 335 THR B N 1
ATOM 5966 C CA . THR B 1 335 ? -21.125 -32.906 -5.977 1 61.84 335 THR B CA 1
ATOM 5967 C C . THR B 1 335 ? -19.672 -32.5 -5.688 1 61.84 335 THR B C 1
ATOM 5969 O O . THR B 1 335 ? -18.844 -33.375 -5.402 1 61.84 335 THR B O 1
ATOM 5972 N N . ASP B 1 336 ? -19.516 -31.266 -5.637 1 66.69 336 ASP B N 1
ATOM 5973 C CA . ASP B 1 336 ? -18.125 -30.844 -5.477 1 66.69 336 ASP B CA 1
ATOM 5974 C C . ASP B 1 336 ? -17.656 -31.031 -4.039 1 66.69 336 ASP B C 1
ATOM 5976 O O . ASP B 1 336 ? -18.453 -31 -3.102 1 66.69 336 ASP B O 1
ATOM 5980 N N . THR B 1 337 ? -16.438 -31.562 -3.963 1 62.97 337 THR B N 1
ATOM 5981 C CA . THR B 1 337 ? -15.836 -31.875 -2.674 1 62.97 337 THR B CA 1
ATOM 5982 C C . THR B 1 337 ? -15.242 -30.609 -2.047 1 62.97 337 THR B C 1
ATOM 5984 O O . THR B 1 337 ? -14.641 -29.781 -2.74 1 62.97 337 THR B O 1
ATOM 5987 N N . PHE B 1 338 ? -15.766 -30.391 -0.798 1 74.62 338 PHE B N 1
ATOM 5988 C CA . PHE B 1 338 ? -15.219 -29.297 -0.008 1 74.62 338 PHE B CA 1
ATOM 5989 C C . PHE B 1 338 ? -14.18 -29.812 0.984 1 74.62 338 PHE B C 1
ATOM 5991 O O . PHE B 1 338 ? -14.164 -31 1.316 1 74.62 338 PHE B O 1
ATOM 5998 N N . ARG B 1 339 ? -13.336 -29.047 1.293 1 76.88 339 ARG B N 1
ATOM 5999 C CA . ARG B 1 339 ? -12.281 -29.438 2.223 1 76.88 339 ARG B CA 1
ATOM 6000 C C . ARG B 1 339 ? -12.805 -29.484 3.654 1 76.88 339 ARG B C 1
ATOM 6002 O O . ARG B 1 339 ? -13.562 -28.609 4.074 1 76.88 339 ARG B O 1
ATOM 6009 N N . VAL B 1 340 ? -12.422 -30.594 4.277 1 73.94 340 VAL B N 1
ATOM 6010 C CA . VAL B 1 340 ? -12.836 -30.797 5.664 1 73.94 340 VAL B CA 1
ATOM 6011 C C . VAL B 1 340 ? -11.836 -30.125 6.605 1 73.94 340 VAL B C 1
ATOM 6013 O O . VAL B 1 340 ? -10.625 -30.344 6.48 1 73.94 340 VAL B O 1
ATOM 6016 N N . GLU B 1 341 ? -12.234 -29.25 7.414 1 77.25 341 GLU B N 1
ATOM 6017 C CA . GLU B 1 341 ? -11.391 -28.625 8.438 1 77.25 341 GLU B CA 1
ATOM 6018 C C . GLU B 1 341 ? -11.227 -29.547 9.641 1 77.25 341 GLU B C 1
ATOM 6020 O O . GLU B 1 341 ? -10.109 -29.75 10.125 1 77.25 341 GLU B O 1
ATOM 6025 N N . GLU B 1 342 ? -12.359 -30.078 10.094 1 82.31 342 GLU B N 1
ATOM 6026 C CA . GLU B 1 342 ? -12.344 -30.906 11.289 1 82.31 342 GLU B CA 1
ATOM 6027 C C . GLU B 1 342 ? -13.516 -31.891 11.289 1 82.31 342 GLU B C 1
ATOM 6029 O O . GLU B 1 342 ? -14.594 -31.578 10.781 1 82.31 342 GLU B O 1
ATOM 6034 N N . VAL B 1 343 ? -13.195 -33.125 11.781 1 83.56 343 VAL B N 1
ATOM 6035 C CA . VAL B 1 343 ? -14.258 -34.062 12.055 1 83.56 343 VAL B CA 1
ATOM 6036 C C . VAL B 1 343 ? -14.773 -33.875 13.484 1 83.56 343 VAL B C 1
ATOM 6038 O O . VAL B 1 343 ? -14.031 -34.062 14.445 1 83.56 343 VAL B O 1
ATOM 6041 N N . ILE B 1 344 ? -15.953 -33.438 13.609 1 85.69 344 ILE B N 1
ATOM 6042 C CA . ILE B 1 344 ? -16.531 -33.031 14.883 1 85.69 344 ILE B CA 1
ATOM 6043 C C . ILE B 1 344 ? -17.031 -34.25 15.633 1 85.69 344 ILE B C 1
ATOM 6045 O O . ILE B 1 344 ? -16.828 -34.406 16.844 1 85.69 344 ILE B O 1
ATOM 6049 N N . ARG B 1 345 ? -17.812 -35.094 14.891 1 86.44 345 ARG B N 1
ATOM 6050 C CA . ARG B 1 345 ? -18.422 -36.25 15.5 1 86.44 345 ARG B CA 1
ATOM 6051 C C . ARG B 1 345 ? -18.391 -37.438 14.547 1 86.44 345 ARG B C 1
ATOM 6053 O O . ARG B 1 345 ? -18.266 -37.281 13.328 1 86.44 345 ARG B O 1
ATOM 6060 N N . ARG B 1 346 ? -18.312 -38.562 15.102 1 88.69 346 ARG B N 1
ATOM 6061 C CA . ARG B 1 346 ? -18.375 -39.812 14.336 1 88.69 346 ARG B CA 1
ATOM 6062 C C . ARG B 1 346 ? -19.531 -40.688 14.789 1 88.69 346 ARG B C 1
ATOM 6064 O O . ARG B 1 346 ? -19.844 -40.719 15.984 1 88.69 346 ARG B O 1
ATOM 6071 N N . ARG B 1 347 ? -20.297 -41.156 13.805 1 86.81 347 ARG B N 1
ATOM 6072 C CA . ARG B 1 347 ? -21.359 -42.094 14.125 1 86.81 347 ARG B CA 1
ATOM 6073 C C . ARG B 1 347 ? -21.109 -43.438 13.438 1 86.81 347 ARG B C 1
ATOM 6075 O O . ARG B 1 347 ? -20.797 -43.5 12.242 1 86.81 347 ARG B O 1
ATOM 6082 N N . ARG B 1 348 ? -21.156 -44.531 14.203 1 84.06 348 ARG B N 1
ATOM 6083 C CA . ARG B 1 348 ? -20.891 -45.875 13.711 1 84.06 348 ARG B CA 1
ATOM 6084 C C . ARG B 1 348 ? -21.984 -46.312 12.75 1 84.06 348 ARG B C 1
ATOM 6086 O O . ARG B 1 348 ? -23.094 -45.781 12.758 1 84.06 348 ARG B O 1
ATOM 6093 N N . ALA B 1 349 ? -21.453 -47.156 11.805 1 85.69 349 ALA B N 1
ATOM 6094 C CA . ALA B 1 349 ? -22.391 -47.719 10.828 1 85.69 349 ALA B CA 1
ATOM 6095 C C . ALA B 1 349 ? -23.484 -48.531 11.523 1 85.69 349 ALA B C 1
ATOM 6097 O O . ALA B 1 349 ? -23.234 -49.188 12.539 1 85.69 349 ALA B O 1
ATOM 6098 N N . THR B 1 350 ? -24.75 -48.281 11.094 1 82.25 350 THR B N 1
ATOM 6099 C CA . THR B 1 350 ? -25.859 -49.125 11.523 1 82.25 350 THR B CA 1
ATOM 6100 C C . THR B 1 350 ? -26.281 -50.094 10.406 1 82.25 350 THR B C 1
ATOM 6102 O O . THR B 1 350 ? -25.641 -50.125 9.352 1 82.25 350 THR B O 1
ATOM 6105 N N . ARG B 1 351 ? -27.234 -50.969 10.609 1 79.94 351 ARG B N 1
ATOM 6106 C CA . ARG B 1 351 ? -27.719 -51.938 9.641 1 79.94 351 ARG B CA 1
ATOM 6107 C C . ARG B 1 351 ? -28.25 -51.25 8.383 1 79.94 351 ARG B C 1
ATOM 6109 O O . ARG B 1 351 ? -28.125 -51.781 7.277 1 79.94 351 ARG B O 1
ATOM 6116 N N . THR B 1 352 ? -28.609 -49.906 8.461 1 80.81 352 THR B N 1
ATOM 6117 C CA . THR B 1 352 ? -29.266 -49.25 7.34 1 80.81 352 THR B CA 1
ATOM 6118 C C . THR B 1 352 ? -28.438 -48.094 6.828 1 80.81 352 THR B C 1
ATOM 6120 O O . THR B 1 352 ? -28.672 -47.562 5.734 1 80.81 352 THR B O 1
ATOM 6123 N N . ARG B 1 353 ? -27.469 -47.656 7.699 1 80.06 353 ARG B N 1
ATOM 6124 C CA . ARG B 1 353 ? -26.734 -46.469 7.273 1 80.06 353 ARG B CA 1
ATOM 6125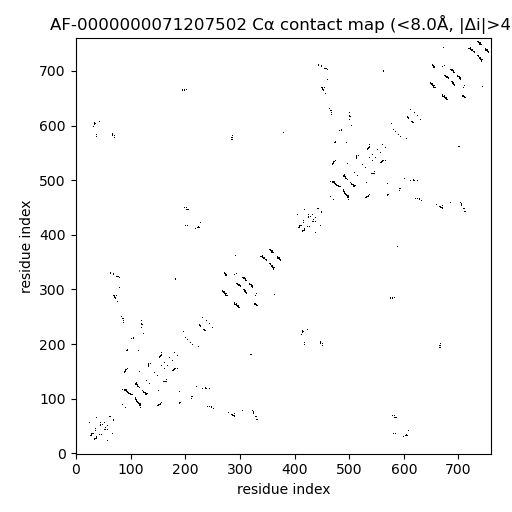 C C . ARG B 1 353 ? -25.234 -46.688 7.434 1 80.06 353 ARG B C 1
ATOM 6127 O O . ARG B 1 353 ? -24.766 -47.25 8.438 1 80.06 353 ARG B O 1
ATOM 6134 N N . PRO B 1 354 ? -24.453 -46.281 6.516 1 84.12 354 PRO B N 1
ATOM 6135 C CA . PRO B 1 354 ? -23 -46.406 6.641 1 84.12 354 PRO B CA 1
ATOM 6136 C C . PRO B 1 354 ? -22.438 -45.469 7.707 1 84.12 354 PRO B C 1
ATOM 6138 O O . PRO B 1 354 ? -23.141 -44.594 8.211 1 84.12 354 PRO B O 1
ATOM 6141 N N . ALA B 1 355 ? -21.266 -45.75 8.141 1 87.5 355 ALA B N 1
ATOM 6142 C CA . ALA B 1 355 ? -20.578 -44.875 9.078 1 87.5 355 ALA B CA 1
ATOM 6143 C C . ALA B 1 355 ? -20.484 -43.438 8.539 1 87.5 355 ALA B C 1
ATOM 6145 O O . ALA B 1 355 ? -20.234 -43.25 7.352 1 87.5 355 ALA B O 1
ATOM 6146 N N . GLU B 1 356 ? -20.922 -42.531 9.367 1 89.12 356 GLU B N 1
ATOM 6147 C CA . GLU B 1 356 ? -20.938 -41.125 8.938 1 89.12 356 GLU B CA 1
ATOM 6148 C C . GLU B 1 356 ? -20.094 -40.25 9.875 1 89.12 356 GLU B C 1
ATOM 6150 O O . GLU B 1 356 ? -19.828 -40.656 11.016 1 89.12 356 GLU B O 1
ATOM 6155 N N . VAL B 1 357 ? -19.578 -39.219 9.352 1 89.38 357 VAL B N 1
ATOM 6156 C CA . VAL B 1 357 ? -18.844 -38.25 10.148 1 89.38 357 VAL B CA 1
ATOM 6157 C C . VAL B 1 357 ? -19.438 -36.844 9.945 1 89.38 357 VAL B C 1
ATOM 6159 O O . VAL B 1 357 ? -19.844 -36.5 8.836 1 89.38 357 VAL B O 1
ATOM 6162 N N . LEU B 1 358 ? -19.594 -36.188 11.094 1 87.62 358 LEU B N 1
ATOM 6163 C CA . LEU B 1 358 ? -19.969 -34.781 11.039 1 87.62 358 LEU B CA 1
ATOM 6164 C C . LEU B 1 358 ? -18.734 -33.906 10.805 1 87.62 358 LEU B C 1
ATOM 6166 O O . LEU B 1 358 ? -17.812 -33.906 11.617 1 87.62 358 LEU B O 1
ATOM 6170 N N . VAL B 1 359 ? -18.797 -33.219 9.648 1 85.38 359 VAL B N 1
ATOM 6171 C CA . VAL B 1 359 ? -17.578 -32.5 9.266 1 85.38 359 VAL B CA 1
ATOM 6172 C C . VAL B 1 359 ? -17.828 -31 9.297 1 85.38 359 VAL B C 1
ATOM 6174 O O . VAL B 1 359 ? -18.922 -30.531 8.953 1 85.38 359 VAL B O 1
ATOM 6177 N N . LYS B 1 360 ? -16.797 -30.328 9.797 1 85.5 360 LYS B N 1
ATOM 6178 C CA . LYS B 1 360 ? -16.688 -28.875 9.594 1 85.5 360 LYS B CA 1
ATOM 6179 C C . LYS B 1 360 ? -15.867 -28.562 8.352 1 85.5 360 LYS B C 1
ATOM 6181 O O . LYS B 1 360 ? -14.711 -28.969 8.234 1 85.5 360 LYS B O 1
ATOM 6186 N N . TRP B 1 361 ? -16.594 -27.891 7.508 1 79.94 361 TRP B N 1
ATOM 6187 C CA . TRP B 1 361 ? -15.938 -27.562 6.246 1 79.94 361 TRP B CA 1
ATOM 6188 C C . TRP B 1 361 ? -14.992 -26.375 6.418 1 79.94 361 TRP B C 1
ATOM 6190 O O . TRP B 1 361 ? -15.312 -25.422 7.121 1 79.94 361 TRP B O 1
ATOM 6200 N N . ARG B 1 362 ? -13.906 -26.453 5.793 1 78.88 362 ARG B N 1
ATOM 6201 C CA . ARG B 1 362 ? -12.891 -25.406 5.93 1 78.88 362 ARG B CA 1
ATOM 6202 C C . ARG B 1 362 ? -13.406 -24.062 5.41 1 78.88 362 ARG B C 1
ATOM 6204 O O . ARG B 1 362 ? -13.836 -23.969 4.258 1 78.88 362 ARG B O 1
ATOM 6211 N N . GLY B 1 363 ? -13.344 -23.031 6.301 1 77.81 363 GLY B N 1
ATOM 6212 C CA . GLY B 1 363 ? -13.703 -21.688 5.914 1 77.81 363 GLY B CA 1
ATOM 6213 C C . GLY B 1 363 ? -15.203 -21.438 5.949 1 77.81 363 GLY B C 1
ATOM 6214 O O . GLY B 1 363 ? -15.656 -20.328 5.664 1 77.81 363 GLY B O 1
ATOM 6215 N N . TRP B 1 364 ? -15.945 -22.484 6.258 1 81.38 364 TRP B N 1
ATOM 6216 C CA . TRP B 1 364 ? -17.391 -22.328 6.301 1 81.38 364 TRP B CA 1
ATOM 6217 C C . TRP B 1 364 ? -17.891 -22.219 7.742 1 81.38 364 TRP B C 1
ATOM 6219 O O . TRP B 1 364 ? -17.281 -22.766 8.656 1 81.38 364 TRP B O 1
ATOM 6229 N N . PRO B 1 365 ? -18.938 -21.5 7.895 1 81.75 365 PRO B N 1
ATOM 6230 C CA . PRO B 1 365 ? -19.516 -21.422 9.234 1 81.75 365 PRO B CA 1
ATOM 6231 C C . PRO B 1 365 ? -20.062 -22.766 9.711 1 81.75 365 PRO B C 1
ATOM 6233 O O . PRO B 1 365 ? -20.344 -23.656 8.898 1 81.75 365 PRO B O 1
ATOM 6236 N N . ASP B 1 366 ? -20.234 -22.859 11 1 82.75 366 ASP B N 1
ATOM 6237 C CA . ASP B 1 366 ? -20.641 -24.109 11.633 1 82.75 366 ASP B CA 1
ATOM 6238 C C . ASP B 1 366 ? -22.047 -24.516 11.188 1 82.75 366 ASP B C 1
ATOM 6240 O O . ASP B 1 366 ? -22.391 -25.703 11.219 1 82.75 366 ASP B O 1
ATOM 6244 N N . LYS B 1 367 ? -22.828 -23.578 10.836 1 83.06 367 LYS B N 1
ATOM 6245 C CA . LYS B 1 367 ? -24.203 -23.875 10.445 1 83.06 367 LYS B CA 1
ATOM 6246 C C . LYS B 1 367 ? -24.25 -24.781 9.227 1 83.06 367 LYS B C 1
ATOM 6248 O O . LYS B 1 367 ? -25.281 -25.375 8.922 1 83.06 367 LYS B O 1
ATOM 6253 N N . TYR B 1 368 ? -23.141 -24.906 8.57 1 83.56 368 TYR B N 1
ATOM 6254 C CA . TYR B 1 368 ? -23.125 -25.734 7.367 1 83.56 368 TYR B CA 1
ATOM 6255 C C . TYR B 1 368 ? -22.516 -27.094 7.648 1 83.56 368 TYR B C 1
ATOM 6257 O O . TYR B 1 368 ? -22.359 -27.906 6.738 1 83.56 368 TYR B O 1
ATOM 6265 N N . ASN B 1 369 ? -22.109 -27.266 8.859 1 85.25 369 ASN B N 1
ATOM 6266 C CA . ASN B 1 369 ? -21.625 -28.594 9.203 1 85.25 369 ASN B CA 1
ATOM 6267 C C . ASN B 1 369 ? -22.594 -29.688 8.758 1 85.25 369 ASN B C 1
ATOM 6269 O O . ASN B 1 369 ? -23.812 -29.516 8.875 1 85.25 369 ASN B O 1
ATOM 6273 N N . SER B 1 370 ? -22.094 -30.828 8.156 1 85.5 370 SER B N 1
ATOM 6274 C CA . SER B 1 370 ? -22.984 -31.844 7.613 1 85.5 370 SER B CA 1
ATOM 6275 C C . SER B 1 370 ? -22.438 -33.25 7.832 1 85.5 370 SER B C 1
ATOM 6277 O O . SER B 1 370 ? -21.219 -33.438 7.941 1 85.5 370 SER B O 1
ATOM 6279 N N . TRP B 1 371 ? -23.312 -34.156 7.953 1 84.81 371 TRP B N 1
ATOM 6280 C CA . TRP B 1 371 ? -22.953 -35.562 8.039 1 84.81 371 TRP B CA 1
ATOM 6281 C C . TRP B 1 371 ? -22.625 -36.125 6.66 1 84.81 371 TRP B C 1
ATOM 6283 O O . TRP B 1 371 ? -23.406 -35.969 5.715 1 84.81 371 TRP B O 1
ATOM 6293 N N . ILE B 1 372 ? -21.469 -36.656 6.492 1 83.31 372 ILE B N 1
ATOM 6294 C CA . ILE B 1 372 ? -21.094 -37.312 5.234 1 83.31 372 ILE B CA 1
ATOM 6295 C C . ILE B 1 372 ? -20.578 -38.719 5.508 1 83.31 372 ILE B C 1
ATOM 6297 O O . ILE B 1 372 ? -20.109 -39.031 6.609 1 83.31 372 ILE B O 1
ATOM 6301 N N . PRO B 1 373 ? -20.812 -39.562 4.496 1 83.75 373 PRO B N 1
ATOM 6302 C CA . PRO B 1 373 ? -20.219 -40.875 4.684 1 83.75 373 PRO B CA 1
ATOM 6303 C C . PRO B 1 373 ? -18.703 -40.844 4.934 1 83.75 373 PRO B C 1
ATOM 6305 O O . PRO B 1 373 ? -18 -40.031 4.301 1 83.75 373 PRO B O 1
ATOM 6308 N N . GLU B 1 374 ? -18.234 -41.594 5.852 1 82.38 374 GLU B N 1
ATOM 6309 C CA . GLU B 1 374 ? -16.828 -41.625 6.215 1 82.38 374 GLU B CA 1
ATOM 6310 C C . GLU B 1 374 ? -15.953 -41.969 5.012 1 82.38 374 GLU B C 1
ATOM 6312 O O . GLU B 1 374 ? -14.82 -41.469 4.91 1 82.38 374 GLU B O 1
ATOM 6317 N N . SER B 1 375 ? -16.516 -42.688 4.055 1 79.25 375 SER B N 1
ATOM 6318 C CA . SER B 1 375 ? -15.766 -43.094 2.869 1 79.25 375 SER B CA 1
ATOM 6319 C C . SER B 1 375 ? -15.477 -41.906 1.968 1 79.25 375 SER B C 1
ATOM 6321 O O . SER B 1 375 ? -14.562 -41.969 1.14 1 79.25 375 SER B O 1
ATOM 6323 N N . ASN B 1 376 ? -16.266 -40.906 2.207 1 75.62 376 ASN B N 1
ATOM 6324 C CA . ASN B 1 376 ? -16.125 -39.75 1.348 1 75.62 376 ASN B CA 1
ATOM 6325 C C . ASN B 1 376 ? -15.031 -38.812 1.859 1 75.62 376 ASN B C 1
ATOM 6327 O O . ASN B 1 376 ? -14.656 -37.844 1.176 1 75.62 376 ASN B O 1
ATOM 6331 N N . VAL B 1 377 ? -14.672 -39 3.057 1 73.69 377 VAL B N 1
ATOM 6332 C CA . VAL B 1 377 ? -13.625 -38.125 3.604 1 73.69 377 VAL B CA 1
ATOM 6333 C C . VAL B 1 377 ? -12.258 -38.594 3.096 1 73.69 377 VAL B C 1
ATOM 6335 O O . VAL B 1 377 ? -11.852 -39.75 3.34 1 73.69 377 VAL B O 1
ATOM 6338 N N . GLN B 1 378 ? -11.906 -37.969 2.082 1 61.84 378 GLN B N 1
ATOM 6339 C CA . GLN B 1 378 ? -10.57 -38.312 1.588 1 61.84 378 GLN B CA 1
ATOM 6340 C C . GLN B 1 378 ? -9.492 -37.688 2.455 1 61.84 378 GLN B C 1
ATOM 6342 O O . GLN B 1 378 ? -9.547 -36.469 2.756 1 61.84 378 GLN B O 1
ATOM 6347 N N . GLU B 1 379 ? -9.062 -38.344 3.422 1 50.31 379 GLU B N 1
ATOM 6348 C CA . GLU B 1 379 ? -7.961 -37.875 4.262 1 50.31 379 GLU B CA 1
ATOM 6349 C C . GLU B 1 379 ? -6.855 -37.219 3.424 1 50.31 379 GLU B C 1
ATOM 6351 O O . GLU B 1 379 ? -6.383 -37.844 2.453 1 50.31 379 GLU B O 1
ATOM 6356 N N . THR B 1 380 ? -7.016 -35.969 3.156 1 44.34 380 THR B N 1
ATOM 6357 C CA . THR B 1 380 ? -5.789 -35.406 2.609 1 44.34 380 THR B CA 1
ATOM 6358 C C . THR B 1 380 ? -4.648 -35.5 3.617 1 44.34 380 THR B C 1
ATOM 6360 O O . THR B 1 380 ? -4.848 -35.281 4.812 1 44.34 380 THR B O 1
#

Organism: Exaiptasia diaphana (NCBI:txid2652724)

Solvent-accessible surface area (backbone atoms only — not comparable to full-atom values): 42603 Å² total; per-residue (Å²): 133,81,82,78,80,78,79,78,79,75,73,72,70,76,71,79,75,80,74,50,63,66,55,50,48,48,51,39,34,72,29,43,54,31,42,23,23,40,52,55,68,67,47,36,35,57,60,35,42,78,75,71,40,53,61,66,58,45,54,59,52,44,29,54,32,63,31,47,56,28,44,46,80,73,64,82,81,72,90,70,65,78,89,81,74,89,41,74,44,40,37,27,31,39,50,74,45,84,40,52,94,40,10,85,60,34,87,50,26,25,30,33,42,34,40,26,27,66,68,48,59,32,64,47,78,40,79,30,56,53,77,41,40,67,55,45,35,49,47,51,49,50,51,33,63,74,65,71,48,70,41,48,24,41,36,34,59,90,44,63,49,62,68,36,68,61,33,47,49,58,31,51,77,72,63,29,44,75,46,64,51,59,65,96,75,55,56,58,68,49,51,52,46,50,53,54,53,43,33,25,52,40,20,47,23,57,62,63,64,46,69,62,44,74,90,44,47,67,33,40,45,48,2,51,24,57,14,78,33,81,76,59,70,42,25,20,71,71,56,42,83,87,49,32,62,59,38,44,41,64,63,59,51,69,63,68,69,68,68,81,68,78,83,77,72,89,73,52,64,68,40,37,26,24,41,54,53,77,85,50,96,79,66,57,79,45,48,66,36,34,44,70,38,59,30,26,32,60,39,78,38,87,62,73,64,51,33,32,32,39,16,39,78,86,59,52,71,46,86,49,61,40,48,67,71,40,50,41,68,39,53,79,55,94,82,54,84,73,57,72,63,43,77,77,44,76,45,77,58,55,101,88,40,73,36,29,28,31,31,35,42,47,72,44,63,74,88,67,43,45,76,38,53,50,85,70,57,69,82,113,134,81,82,76,77,80,80,76,79,74,73,74,72,79,70,80,74,78,73,51,63,66,56,50,48,48,50,38,34,72,28,44,54,30,43,22,22,39,52,55,67,69,47,38,36,57,60,36,43,78,73,70,40,52,60,67,58,46,54,58,52,44,28,54,32,64,32,48,56,28,44,48,78,74,63,82,82,71,89,71,62,78,90,83,75,88,43,72,42,40,37,24,32,39,52,74,45,85,40,52,94,40,8,83,59,33,86,49,27,24,32,33,42,34,39,26,26,65,68,47,58,33,62,45,78,40,79,30,57,53,77,40,39,66,56,45,36,49,49,52,50,50,52,32,65,74,66,71,48,71,40,46,25,40,35,34,60,90,44,63,48,62,67,33,68,60,33,47,50,58,32,50,76,70,63,30,43,75,48,64,52,59,67,95,76,52,53,57,68,48,52,52,46,49,53,54,53,45,33,25,51,39,19,47,23,57,64,63,65,45,69,61,46,75,90,44,47,67,33,40,46,47,2,52,24,56,13,80,34,82,76,61,71,41,26,20,70,72,57,43,84,88,50,31,62,60,38,44,42,64,65,60,50,68,63,68,70,70,69,79,68,78,83,76,73,90,74,53,64,68,41,37,26,23,41,55,52,76,85,50,97,79,67,58,80,46,48,65,37,32,44,70,38,58,28,26,33,60,39,78,38,87,62,74,63,51,32,30,32,39,16,40,77,89,60,52,72,47,86,50,62,39,49,65,69,40,50,41,69,38,53,80,56,94,82,55,85,73,58,71,64,42,77,76,44,77,45,77,57,54,100,88,41,73,36,30,27,31,31,34,42,47,72,43,63,73,90,67,45,43,76,38,53,50,85,69,57,70,82,114

Radius of gyration: 33.84 Å; Cα contacts (8 Å, |Δi|>4): 1352; chains: 2; bounding box: 73×167×88 Å